Protein AF-0000000069415017 (afdb_homodimer)

Nearest PDB structures (foldseek):
  5jki-assembly1_A  TM=7.644E-01  e=1.197E-04  Bacillus subtilis subsp. subtilis str. 168
  7bw1-assembly1_A  TM=3.601E-01  e=5.358E+00  Homo sapiens
  9ima-assembly1_A  TM=2.830E-01  e=5.101E+00  Homo sapiens
  5jki-assembly1_A  TM=7.646E-01  e=1.939E-04  Bacillus subtilis subsp. subtilis str. 168
  7bw1-assembly1_A  TM=3.615E-01  e=4.679E+00  Homo sapiens

Secondary structure (DSSP, 8-state):
--GGG-EEE-GGG--EEETT-HHHHHHHHHHTHHHHHHHHHHHHHHHH-BHHHHHHHHHHHHHHHHHHHHHHHH-PPPS---TTS-------SS-HHHHHHHHHHHHHHHIIIIIS---SSHHHHHHHHHHHHHHHHHHHHHHHHHHHTTSS-HHHHHHHHHHHHHHHHHHHHIIIIIIGGGHHHHHHSHHHHHHT-B--TT-S-HHHHHHHHHHHHHHHHHHHHHHHHT-/--GGG-EEE-GGG--EEETT-HHHHHHHHHTTHHHHHHHHHHHHHHHH-BHHHHHHHHHHHHHHHHHHHHHHHH-PPPS---TTS-------SS-HHHHHHHHHHHHHHHIIIIIS---SSHHHHHHHHHHHHHHHHHHHHHHHHHHHTTSS-HHHHHHHHHHHHHHHHHHHHHIIIIIGGGHHHHHHSHHHHHHT-B--TT-S-HHHHHHHHHHHHHHHHHHHHHHHHT-

Foldseek 3Di:
DPPPPDDDDPLLLDADFDPPDPLLVVLSVLLCVLVVVLVVLVVCCQPVQEPVSVLLSVLLVVLLVVQQVVQVVVVADFFDDDPNRPDPSTRPAAPSLLLSLLLNLLLLLCCLVPQADDDPDVVVSVVSVVVSVVSVVSSVSNLVSCVVRRGHDNVNSVRSNVNSNVSNVVSSCCCVPPVLVCRVVCCPDPVNVVSVHDYCRVPNDPVVVVVVVVVVVVVVVVCVVVVVVVD/DPPPPDDDDDLLLDADFDPPDPLLVVLSVLLCVLVVVLVVLVVCCQPVQEPVSVLLSVLLVVLLVVQQVVQVVVVADFFDDDPRNDPPVTRPAAPSLLLSLLLNLLLLLCCLVPQADDDPDVVVSVVSVVVSVVSVVSSVSNLVSCVVRRGHDNVNNVRSNVNSNVSNVVSSCCCVPPVLVCRVVCCPDPVNVVSVHDYCRVPNDPPVVVVVVVVVVVVVVVCVVVVVVVD

Organism: NCBI:txid2607531

Radius of gyration: 24.41 Å; Cα contacts (8 Å, |Δi|>4): 609; chains: 2; bounding box: 52×77×55 Å

InterPro domains:
  IPR000326 Phosphatidic acid phosphatase type 2/haloperoxidase [PF01569] (55-175)
  IPR000326 Phosphatidic acid phosphatase type 2/haloperoxidase [SM00014] (57-172)
  IPR036938 Phosphatidic acid phosphatase type 2/haloperoxidase superfamily [SSF48317] (27-175)
  IPR039667 Dolichyldiphosphatase, PAP2 domain [cd03382] (10-172)

Sequence (462 aa):
MEPNDHWIPLSLLFVEFPAGDLIGYILAWFSMVPMFISVGFITLIIIRRDLHTASYFGGIVLNGAISIALKHIIKDRRPPPSPNQIHIGIYGMPSSHSQFMGFFNTYLILFLLFRLYRNYNWIDDSWKIVVSCLTCIVTVLVCISRVYLGYHFVSQVLCGALLGMILGAAWFCTVHLILTPFFPVIAASLIGEFLMVRDSTLIPHVMWFEYKSSRSEARNRQRKVTGRKSQMEPNDHWIPLSLLFVEFPAGDLIGYILAWFSMVPMFISVGFITLIIIRRDLHTASYFGGIVLNGAISIALKHIIKDRRPPPSPNQIHIGIYGMPSSHSQFMGFFNTYLILFLLFRLYRNYNWIDDSWKIVVSCLTCIVTVLVCISRVYLGYHFVSQVLCGALLGMILGAAWFCTVHLILTPFFPVIAASLIGEFLMVRDSTLIPHVMWFEYKSSRSEARNRQRKVTGRKSQ

Solvent-accessible surface area (backbone atoms only — not comparable to full-atom values): 23943 Å² total; per-residue (Å²): 128,69,90,69,72,50,67,38,64,46,68,95,50,56,48,53,26,44,55,90,37,64,67,40,50,54,27,47,55,39,57,43,44,66,58,50,52,49,44,28,48,52,43,43,38,73,70,61,23,34,50,67,61,44,51,51,49,50,46,52,52,49,52,48,51,51,40,54,52,44,13,70,70,63,56,34,79,48,47,77,50,56,87,85,56,62,76,71,88,60,45,26,30,44,24,57,67,24,17,48,36,23,18,53,44,39,29,49,45,50,40,55,68,70,61,35,61,79,54,92,47,62,75,74,42,44,60,56,54,51,52,44,50,49,45,49,51,52,39,51,45,27,41,48,22,37,39,75,59,38,58,36,49,68,66,26,32,51,49,9,26,52,51,12,32,53,51,15,46,51,46,44,49,47,39,64,70,59,47,51,78,45,36,64,58,44,33,69,30,71,65,18,54,71,64,44,35,36,54,61,77,80,45,62,53,55,66,58,51,50,37,53,52,45,51,51,51,38,53,54,47,50,49,53,55,53,53,55,66,74,98,126,68,90,68,71,50,67,38,63,45,68,93,49,56,47,53,26,44,56,90,36,63,68,41,50,55,27,46,55,38,58,42,43,67,60,50,52,50,46,29,48,53,43,43,38,72,71,60,24,33,50,67,63,43,52,53,50,50,46,53,51,51,53,49,54,51,38,54,52,43,14,71,69,63,57,34,80,48,46,77,52,55,91,80,51,62,77,71,86,61,46,29,30,45,24,56,67,23,18,49,36,23,18,52,44,38,29,49,45,52,41,54,67,69,60,37,61,80,56,90,45,63,73,76,42,44,60,55,54,51,53,45,50,50,46,51,51,50,38,50,44,28,42,47,22,35,40,75,59,38,58,35,50,66,67,26,32,52,49,8,25,53,50,13,31,53,51,14,46,51,46,45,49,46,39,64,70,59,46,50,79,45,36,64,60,46,33,68,32,70,65,19,54,73,64,43,35,35,55,61,76,79,46,62,53,55,65,58,50,50,36,53,51,45,52,51,50,36,52,55,47,50,49,53,55,54,52,54,66,75,98

pLDDT: mean 85.96, std 13.67, range [30.81, 98.88]

Structure (mmCIF, N/CA/C/O backbone):
data_AF-0000000069415017-model_v1
#
loop_
_entity.id
_entity.type
_entity.pdbx_description
1 polymer Dolichyldiphosphatase
#
loop_
_atom_site.group_PDB
_atom_site.id
_atom_site.type_symbol
_atom_site.label_atom_id
_atom_site.label_alt_id
_atom_site.label_comp_id
_atom_site.label_asym_id
_atom_site.label_entity_id
_atom_site.label_seq_id
_atom_site.pdbx_PDB_ins_code
_atom_site.Cartn_x
_atom_site.Cartn_y
_atom_site.Cartn_z
_atom_site.occupancy
_atom_site.B_iso_or_equiv
_atom_site.auth_seq_id
_atom_site.auth_comp_id
_atom_site.auth_asym_id
_atom_site.auth_atom_id
_atom_site.pdbx_PDB_model_num
ATOM 1 N N . MET A 1 1 ? 6.953 -41.344 -5.031 1 30.81 1 MET A N 1
ATOM 2 C CA . MET A 1 1 ? 6.988 -39.875 -5.176 1 30.81 1 MET A CA 1
ATOM 3 C C . MET A 1 1 ? 6.953 -39.188 -3.814 1 30.81 1 MET A C 1
ATOM 5 O O . MET A 1 1 ? 6.035 -39.438 -3.023 1 30.81 1 MET A O 1
ATOM 9 N N . GLU A 1 2 ? 7.949 -38.969 -3.09 1 38.78 2 GLU A N 1
ATOM 10 C CA . GLU A 1 2 ? 7.953 -38.656 -1.664 1 38.78 2 GLU A CA 1
ATOM 11 C C . GLU A 1 2 ? 6.953 -37.562 -1.341 1 38.78 2 GLU A C 1
ATOM 13 O O . GLU A 1 2 ? 6.715 -36.688 -2.164 1 38.78 2 GLU A O 1
ATOM 18 N N . PRO A 1 3 ? 6.098 -37.719 -0.469 1 45.62 3 PRO A N 1
ATOM 19 C CA . PRO A 1 3 ? 4.902 -36.969 -0.102 1 45.62 3 PRO A CA 1
ATOM 20 C C . PRO A 1 3 ? 5.109 -35.438 -0.2 1 45.62 3 PRO A C 1
ATOM 22 O O . PRO A 1 3 ? 4.145 -34.688 -0.383 1 45.62 3 PRO A O 1
ATOM 25 N N . ASN A 1 4 ? 6.344 -34.938 0.119 1 47.03 4 ASN A N 1
ATOM 26 C CA . ASN A 1 4 ? 6.902 -33.594 0.34 1 47.03 4 ASN A CA 1
ATOM 27 C C . ASN A 1 4 ? 7.062 -32.844 -0.971 1 47.03 4 ASN A C 1
ATOM 29 O O . ASN A 1 4 ? 7.711 -31.797 -1.008 1 47.03 4 ASN A O 1
ATOM 33 N N . ASP A 1 5 ? 6.82 -33.375 -2.182 1 58.81 5 ASP A N 1
ATOM 34 C CA . ASP A 1 5 ? 7.289 -33.031 -3.514 1 58.81 5 ASP A CA 1
ATOM 35 C C . ASP A 1 5 ? 6.309 -32.062 -4.199 1 58.81 5 ASP A C 1
ATOM 37 O O . ASP A 1 5 ? 6.582 -31.578 -5.297 1 58.81 5 ASP A O 1
ATOM 41 N N . HIS A 1 6 ? 5.129 -31.797 -3.557 1 79.62 6 HIS A N 1
ATOM 42 C CA . HIS A 1 6 ? 4.145 -31 -4.293 1 79.62 6 HIS A CA 1
ATOM 43 C C . HIS A 1 6 ? 4.219 -29.531 -3.906 1 79.62 6 HIS A C 1
ATOM 45 O O . HIS A 1 6 ? 4.121 -29.188 -2.725 1 79.62 6 HIS A O 1
ATOM 51 N N . TRP A 1 7 ? 4.773 -28.703 -4.684 1 83.56 7 TRP A N 1
ATOM 52 C CA . TRP A 1 7 ? 4.805 -27.266 -4.512 1 83.56 7 TRP A CA 1
ATOM 53 C C . TRP A 1 7 ? 3.439 -26.641 -4.797 1 83.56 7 TRP A C 1
ATOM 55 O O . TRP A 1 7 ? 2.764 -27.031 -5.754 1 83.56 7 TRP A O 1
ATOM 65 N N . ILE A 1 8 ? 3.029 -25.875 -3.832 1 84.25 8 ILE A N 1
ATOM 66 C CA . ILE A 1 8 ? 1.74 -25.219 -4.004 1 84.25 8 ILE A CA 1
ATOM 67 C C . ILE A 1 8 ? 1.927 -23.703 -3.984 1 84.25 8 ILE A C 1
ATOM 69 O O . ILE A 1 8 ? 2.832 -23.188 -3.32 1 84.25 8 ILE A O 1
ATOM 73 N N . PRO A 1 9 ? 1.096 -22.984 -4.715 1 86.19 9 PRO A N 1
ATOM 74 C CA . PRO A 1 9 ? 1.197 -21.531 -4.738 1 86.19 9 PRO A CA 1
ATOM 75 C C . PRO A 1 9 ? 0.568 -20.875 -3.51 1 86.19 9 PRO A C 1
ATOM 77 O O . PRO A 1 9 ? -0.237 -21.5 -2.814 1 86.19 9 PRO A O 1
ATOM 80 N N . LEU A 1 10 ? 1.103 -19.734 -3.248 1 86.19 10 LEU A N 1
ATOM 81 C CA . LEU A 1 10 ? 0.392 -18.891 -2.281 1 86.19 10 LEU A CA 1
ATOM 82 C C . LEU A 1 10 ? -0.986 -18.516 -2.807 1 86.19 10 LEU A C 1
ATOM 84 O O . LEU A 1 10 ? -1.101 -17.672 -3.707 1 86.19 10 LEU A O 1
ATOM 88 N N . SER A 1 11 ? -2.012 -19 -2.26 1 79.81 11 SER A N 1
ATOM 89 C CA . SER A 1 11 ? -3.359 -18.969 -2.816 1 79.81 11 SER A CA 1
ATOM 90 C C . SER A 1 11 ? -3.861 -17.531 -2.959 1 79.81 11 SER A C 1
ATOM 92 O O . SER A 1 11 ? -4.496 -17.188 -3.957 1 79.81 11 SER A O 1
ATOM 94 N N . LEU A 1 12 ? -3.6 -16.672 -2.061 1 80.81 12 LEU A N 1
ATOM 95 C CA . LEU A 1 12 ? -4.137 -15.312 -2.023 1 80.81 12 LEU A CA 1
ATOM 96 C C . LEU A 1 12 ? -3.549 -14.461 -3.146 1 80.81 12 LEU A C 1
ATOM 98 O O . LEU A 1 12 ? -4.168 -13.484 -3.584 1 80.81 12 LEU A O 1
ATOM 102 N N . LEU A 1 13 ? -2.453 -14.883 -3.668 1 87.19 13 LEU A N 1
ATOM 103 C CA . LEU A 1 13 ? -1.767 -14.062 -4.664 1 87.19 13 LEU A CA 1
ATOM 104 C C . LEU A 1 13 ? -1.634 -14.812 -5.984 1 87.19 13 LEU A C 1
ATOM 106 O O . LEU A 1 13 ? -0.93 -14.367 -6.891 1 87.19 13 LEU A O 1
ATOM 110 N N . PHE A 1 14 ? -2.312 -15.891 -6.027 1 85.06 14 PHE A N 1
ATOM 111 C CA . PHE A 1 14 ? -2.201 -16.734 -7.203 1 85.06 14 PHE A CA 1
ATOM 112 C C . PHE A 1 14 ? -3.322 -16.453 -8.195 1 85.06 14 PHE A C 1
ATOM 114 O O . PHE A 1 14 ? -4.5 -16.562 -7.859 1 85.06 14 PHE A O 1
ATOM 121 N N . VAL A 1 15 ? -2.967 -15.984 -9.344 1 88 15 VAL A N 1
ATOM 122 C CA . VAL A 1 15 ? -3.908 -15.75 -10.438 1 88 15 VAL A CA 1
ATOM 123 C C . VAL A 1 15 ? -3.301 -16.219 -11.758 1 88 15 VAL A C 1
ATOM 125 O O . VAL A 1 15 ? -2.145 -15.922 -12.062 1 88 15 VAL A O 1
ATOM 128 N N . GLU A 1 16 ? -4.074 -16.969 -12.469 1 88.62 16 GLU A N 1
ATOM 129 C CA . GLU A 1 16 ? -3.633 -17.469 -13.758 1 88.62 16 GLU A CA 1
ATOM 130 C C . GLU A 1 16 ? -4.492 -16.922 -14.891 1 88.62 16 GLU A C 1
ATOM 132 O O . GLU A 1 16 ? -5.645 -16.547 -14.68 1 88.62 16 GLU A O 1
ATOM 137 N N . PHE A 1 17 ? -3.902 -16.828 -16.016 1 88.44 17 PHE A N 1
ATOM 138 C CA . PHE A 1 17 ? -4.582 -16.391 -17.234 1 88.44 17 PHE A CA 1
ATOM 139 C C . PHE A 1 17 ? -4.078 -17.172 -18.438 1 88.44 17 PHE A C 1
ATOM 141 O O . PHE A 1 17 ? -3 -17.766 -18.406 1 88.44 17 PHE A O 1
ATOM 148 N N . PRO A 1 18 ? -4.902 -17.328 -19.469 1 86.75 18 PRO A N 1
ATOM 149 C CA . PRO A 1 18 ? -4.457 -18.062 -20.656 1 86.75 18 PRO A CA 1
ATOM 150 C C . PRO A 1 18 ? -3.256 -17.422 -21.328 1 86.75 18 PRO A C 1
ATOM 152 O O . PRO A 1 18 ? -3.225 -16.188 -21.5 1 86.75 18 PRO A O 1
ATOM 155 N N . ALA A 1 19 ? -2.32 -18.297 -21.672 1 87.69 19 ALA A N 1
ATOM 156 C CA . ALA A 1 19 ? -1.104 -17.797 -22.312 1 87.69 19 ALA A CA 1
ATOM 157 C C . ALA A 1 19 ? -1.427 -17.047 -23.609 1 87.69 19 ALA A C 1
ATOM 159 O O . ALA A 1 19 ? -2.227 -17.516 -24.422 1 87.69 19 ALA A O 1
ATOM 160 N N . GLY A 1 20 ? -0.806 -15.844 -23.734 1 90.25 20 GLY A N 1
ATOM 161 C CA . GLY A 1 20 ? -0.98 -15.07 -24.953 1 90.25 20 GLY A CA 1
ATOM 162 C C . GLY A 1 20 ? -2.225 -14.203 -24.938 1 90.25 20 GLY A C 1
ATOM 163 O O . GLY A 1 20 ? -2.461 -13.43 -25.859 1 90.25 20 GLY A O 1
ATOM 164 N N . ASP A 1 21 ? -3.098 -14.328 -23.969 1 93.19 21 ASP A N 1
ATOM 165 C CA . ASP A 1 21 ? -4.328 -13.555 -23.844 1 93.19 21 ASP A CA 1
ATOM 166 C C . ASP A 1 21 ? -4.07 -12.211 -23.156 1 93.19 21 ASP A C 1
ATOM 168 O O . ASP A 1 21 ? -3.982 -12.148 -21.922 1 93.19 21 ASP A O 1
ATOM 172 N N . LEU A 1 22 ? -4.035 -11.203 -23.953 1 95.12 22 LEU A N 1
ATOM 173 C CA . LEU A 1 22 ? -3.748 -9.875 -23.406 1 95.12 22 LEU A CA 1
ATOM 174 C C . LEU A 1 22 ? -4.867 -9.414 -22.484 1 95.12 22 LEU A C 1
ATOM 176 O O . LEU A 1 22 ? -4.605 -8.82 -21.438 1 95.12 22 LEU A O 1
ATOM 180 N N . ILE A 1 23 ? -6.07 -9.609 -22.875 1 96.31 23 ILE A N 1
ATOM 181 C CA . ILE A 1 23 ? -7.207 -9.219 -22.047 1 96.31 23 ILE A CA 1
ATOM 182 C C . ILE A 1 23 ? -7.148 -9.961 -20.719 1 96.31 23 ILE A C 1
ATOM 184 O O . ILE A 1 23 ? -7.34 -9.359 -19.656 1 96.31 23 ILE A O 1
ATOM 188 N N . GLY A 1 24 ? -6.852 -11.273 -20.812 1 95.12 24 GLY A N 1
ATOM 189 C CA . GLY A 1 24 ? -6.691 -12.055 -19.594 1 95.12 24 GLY A CA 1
ATOM 190 C C . GLY A 1 24 ? -5.59 -11.539 -18.703 1 95.12 24 GLY A C 1
ATOM 191 O O . GLY A 1 24 ? -5.738 -11.523 -17.469 1 95.12 24 GLY A O 1
ATOM 192 N N . TYR A 1 25 ? -4.566 -11.156 -19.344 1 94.94 25 TYR A N 1
ATOM 193 C CA . TYR A 1 25 ? -3.443 -10.609 -18.609 1 94.94 25 TYR A CA 1
ATOM 194 C C . TYR A 1 25 ? -3.854 -9.352 -17.844 1 94.94 25 TYR A C 1
ATOM 196 O O . TYR A 1 25 ? -3.582 -9.227 -16.656 1 94.94 25 TYR A O 1
ATOM 204 N N . ILE A 1 26 ? -4.5 -8.477 -18.469 1 97.12 26 ILE A N 1
ATOM 205 C CA . ILE A 1 26 ? -4.953 -7.23 -17.875 1 97.12 26 ILE A CA 1
ATOM 206 C C . ILE A 1 26 ? -5.961 -7.527 -16.766 1 97.12 26 ILE A C 1
ATOM 208 O O . ILE A 1 26 ? -5.875 -6.965 -15.664 1 97.12 26 ILE A O 1
ATOM 212 N N . LEU A 1 27 ? -6.809 -8.383 -17 1 96.94 27 LEU A N 1
ATOM 213 C CA . LEU A 1 27 ? -7.84 -8.727 -16.031 1 96.94 27 LEU A CA 1
ATOM 214 C C . LEU A 1 27 ? -7.234 -9.438 -14.82 1 96.94 27 LEU A C 1
ATOM 216 O O . LEU A 1 27 ? -7.734 -9.297 -13.703 1 96.94 27 LEU A O 1
ATOM 220 N N . ALA A 1 28 ? -6.184 -10.164 -15.062 1 95.12 28 ALA A N 1
ATOM 221 C CA . ALA A 1 28 ? -5.488 -10.781 -13.938 1 95.12 28 ALA A CA 1
ATOM 222 C C . ALA A 1 28 ? -4.969 -9.727 -12.969 1 95.12 28 ALA A C 1
ATOM 224 O O . ALA A 1 28 ? -5.039 -9.906 -11.75 1 95.12 28 ALA A O 1
ATOM 225 N N . TRP A 1 29 ? -4.504 -8.648 -13.477 1 96.25 29 TRP A N 1
ATOM 226 C CA . TRP A 1 29 ? -4.055 -7.551 -12.625 1 96.25 29 TRP A CA 1
ATOM 227 C C . TRP A 1 29 ? -5.227 -6.938 -11.867 1 96.25 29 TRP A C 1
ATOM 229 O O . TRP A 1 29 ? -5.102 -6.598 -10.688 1 96.25 29 TRP A O 1
ATOM 239 N N . PHE A 1 30 ? -6.309 -6.812 -12.539 1 97.12 30 PHE A N 1
ATOM 240 C CA . PHE A 1 30 ? -7.48 -6.266 -11.875 1 97.12 30 PHE A CA 1
ATOM 241 C C . PHE A 1 30 ? -7.957 -7.199 -10.766 1 97.12 30 PHE A C 1
ATOM 243 O O . PHE A 1 30 ? -8.469 -6.742 -9.742 1 97.12 30 PHE A O 1
ATOM 250 N N . SER A 1 31 ? -7.75 -8.5 -10.961 1 95.62 31 SER A N 1
ATOM 251 C CA . SER A 1 31 ? -8.133 -9.461 -9.93 1 95.62 31 SER A CA 1
ATOM 252 C C . SER A 1 31 ? -7.328 -9.25 -8.648 1 95.62 31 SER A C 1
ATOM 254 O O . SER A 1 31 ? -7.73 -9.703 -7.578 1 95.62 31 SER A O 1
ATOM 256 N N . MET A 1 32 ? -6.242 -8.516 -8.758 1 96.56 32 MET A N 1
ATOM 257 C CA . MET A 1 32 ? -5.363 -8.328 -7.609 1 96.56 32 MET A CA 1
ATOM 258 C C . MET A 1 32 ? -5.648 -6.996 -6.922 1 96.56 32 MET A C 1
ATOM 260 O O . MET A 1 32 ? -5.062 -6.695 -5.883 1 96.56 32 MET A O 1
ATOM 264 N N . VAL A 1 33 ? -6.57 -6.246 -7.363 1 97.44 33 VAL A N 1
ATOM 265 C CA . VAL A 1 33 ? -6.859 -4.902 -6.871 1 97.44 33 VAL A CA 1
ATOM 266 C C . VAL A 1 33 ? -7.266 -4.965 -5.402 1 97.44 33 VAL A C 1
ATOM 268 O O . VAL A 1 33 ? -6.812 -4.156 -4.59 1 97.44 33 VAL A O 1
ATOM 271 N N . PRO A 1 34 ? -8.109 -5.969 -4.949 1 97.38 34 PRO A N 1
ATOM 272 C CA . PRO A 1 34 ? -8.453 -6.039 -3.527 1 97.38 34 PRO A CA 1
ATOM 273 C C . PRO A 1 34 ? -7.23 -6.164 -2.625 1 97.38 34 PRO A C 1
ATOM 275 O O . PRO A 1 34 ? -7.176 -5.543 -1.561 1 97.38 34 PRO A O 1
ATOM 278 N N . MET A 1 35 ? -6.277 -6.93 -3.057 1 96.44 35 MET A N 1
ATOM 279 C CA . MET A 1 35 ? -5.047 -7.074 -2.283 1 96.44 35 MET A CA 1
ATOM 280 C C . MET A 1 35 ? -4.27 -5.766 -2.248 1 96.44 35 MET A C 1
ATOM 282 O O . MET A 1 35 ? -3.75 -5.371 -1.201 1 96.44 35 MET A O 1
ATOM 286 N N . PHE A 1 36 ? -4.191 -5.09 -3.346 1 97.12 36 PHE A N 1
ATOM 287 C CA . PHE A 1 36 ? -3.492 -3.811 -3.408 1 97.12 36 PHE A CA 1
ATOM 288 C C . PHE A 1 36 ? -4.176 -2.777 -2.52 1 97.12 36 PHE A C 1
ATOM 290 O O . PHE A 1 36 ? -3.508 -2.014 -1.82 1 97.12 36 PHE A O 1
ATOM 297 N N . ILE A 1 37 ? -5.473 -2.766 -2.566 1 97.69 37 ILE A N 1
ATOM 298 C CA . ILE A 1 37 ? -6.234 -1.849 -1.726 1 97.69 37 ILE A CA 1
ATOM 299 C C . ILE A 1 37 ? -5.961 -2.152 -0.254 1 97.69 37 ILE A C 1
ATOM 301 O O . ILE A 1 37 ? -5.762 -1.235 0.547 1 97.69 37 ILE A O 1
ATOM 305 N N . SER A 1 38 ? -5.91 -3.418 0.081 1 97.75 38 SER A N 1
ATOM 306 C CA . SER A 1 38 ? -5.66 -3.82 1.462 1 97.75 38 SER A CA 1
ATOM 307 C C . SER A 1 38 ? -4.285 -3.359 1.935 1 97.75 38 SER A C 1
ATOM 309 O O . SER A 1 38 ? -4.156 -2.795 3.023 1 97.75 38 SER A O 1
ATOM 311 N N . VAL A 1 39 ? -3.303 -3.557 1.128 1 97.06 39 VAL A N 1
ATOM 312 C CA . VAL A 1 39 ? -1.955 -3.111 1.463 1 97.06 39 VAL A CA 1
ATOM 313 C C . VAL A 1 39 ? -1.929 -1.589 1.581 1 97.06 39 VAL A C 1
ATOM 315 O O . VAL A 1 39 ? -1.285 -1.041 2.479 1 97.06 39 VAL A O 1
ATOM 318 N N . GLY A 1 40 ? -2.576 -0.944 0.668 1 97.31 40 GLY A N 1
ATOM 319 C CA . GLY A 1 40 ? -2.691 0.503 0.739 1 97.31 40 GLY A CA 1
ATOM 320 C C . GLY A 1 40 ? -3.305 0.99 2.037 1 97.31 40 GLY A C 1
ATOM 321 O O . GLY A 1 40 ? -2.803 1.934 2.652 1 97.31 40 GLY A O 1
ATOM 322 N N . PHE A 1 41 ? -4.344 0.344 2.467 1 97.25 41 PHE A N 1
ATOM 323 C CA . PHE A 1 41 ? -5.004 0.721 3.711 1 97.25 41 PHE A CA 1
ATOM 324 C C . PHE A 1 41 ? -4.074 0.518 4.902 1 97.25 41 PHE A C 1
ATOM 326 O O . PHE A 1 41 ? -3.99 1.374 5.785 1 97.25 41 PHE A O 1
ATOM 333 N N . ILE A 1 42 ? -3.416 -0.586 4.902 1 96.69 42 ILE A N 1
ATOM 334 C CA . ILE A 1 42 ? -2.508 -0.873 6.008 1 96.69 42 ILE A CA 1
ATOM 335 C C . ILE A 1 42 ? -1.41 0.188 6.062 1 96.69 42 ILE A C 1
ATOM 337 O O . ILE A 1 42 ? -1.078 0.691 7.137 1 96.69 42 ILE A O 1
ATOM 341 N N . THR A 1 43 ? -0.95 0.528 4.922 1 95.38 43 THR A N 1
ATOM 342 C CA . THR A 1 43 ? 0.066 1.57 4.82 1 95.38 43 THR A CA 1
ATOM 343 C C . THR A 1 43 ? -0.46 2.893 5.371 1 95.38 43 THR A C 1
ATOM 345 O O . THR A 1 43 ? 0.211 3.549 6.172 1 95.38 43 THR A O 1
ATOM 348 N N . LEU A 1 44 ? -1.644 3.246 5 1 94.12 44 LEU A N 1
ATOM 349 C CA . LEU A 1 44 ? -2.227 4.516 5.426 1 94.12 44 LEU A CA 1
ATOM 350 C C . LEU A 1 44 ? -2.504 4.508 6.926 1 94.12 44 LEU A C 1
AT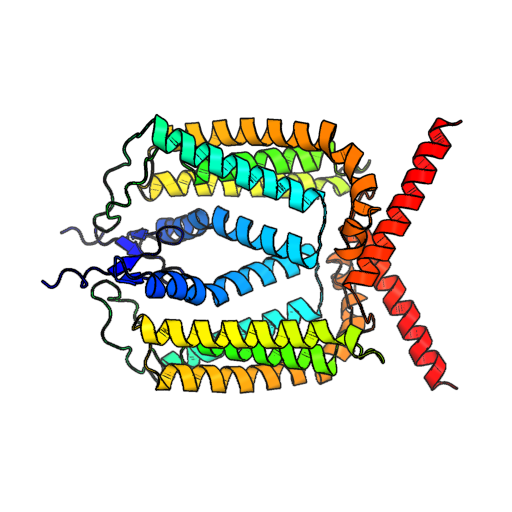OM 352 O O . LEU A 1 44 ? -2.33 5.527 7.598 1 94.12 44 LEU A O 1
ATOM 356 N N . ILE A 1 45 ? -2.926 3.412 7.391 1 94.06 45 ILE A N 1
ATOM 357 C CA . ILE A 1 45 ? -3.219 3.312 8.812 1 94.06 45 ILE A CA 1
ATOM 358 C C . ILE A 1 45 ? -1.936 3.504 9.617 1 94.06 45 ILE A C 1
ATOM 360 O O . ILE A 1 45 ? -1.93 4.207 10.633 1 94.06 45 ILE A O 1
ATOM 364 N N . ILE A 1 46 ? -0.881 2.939 9.164 1 90 46 ILE A N 1
ATOM 365 C CA . ILE A 1 46 ? 0.388 2.996 9.883 1 90 46 ILE A CA 1
ATOM 366 C C . ILE A 1 46 ? 0.964 4.406 9.805 1 90 46 ILE A C 1
ATOM 368 O O . ILE A 1 46 ? 1.48 4.93 10.797 1 90 46 ILE A O 1
ATOM 372 N N . ILE A 1 47 ? 0.83 5.078 8.711 1 87.25 47 ILE A N 1
ATOM 373 C CA . ILE A 1 47 ? 1.562 6.32 8.477 1 87.25 47 ILE A CA 1
ATOM 374 C C . ILE A 1 47 ? 0.677 7.516 8.828 1 87.25 47 ILE A C 1
ATOM 376 O O . ILE A 1 47 ? 1.145 8.484 9.422 1 87.25 47 ILE A O 1
ATOM 380 N N . ARG A 1 48 ? -0.625 7.449 8.438 1 86.44 48 ARG A N 1
ATOM 381 C CA . ARG A 1 48 ? -1.497 8.602 8.664 1 86.44 48 ARG A CA 1
ATOM 382 C C . ARG A 1 48 ? -2.223 8.477 10 1 86.44 48 ARG A C 1
ATOM 384 O O . ARG A 1 48 ? -2.551 9.484 10.625 1 86.44 48 ARG A O 1
ATOM 391 N N . ARG A 1 49 ? -2.586 7.242 10.414 1 89.69 49 ARG A N 1
ATOM 392 C CA . ARG A 1 49 ? -3.234 6.949 11.688 1 89.69 49 ARG A CA 1
ATOM 393 C C . ARG A 1 49 ? -4.535 7.734 11.828 1 89.69 49 ARG A C 1
ATOM 395 O O . ARG A 1 49 ? -4.785 8.336 12.875 1 89.69 49 ARG A O 1
ATOM 402 N N . ASP A 1 50 ? -5.328 7.801 10.82 1 91.38 50 ASP A N 1
ATOM 403 C CA . ASP A 1 50 ? -6.645 8.43 10.789 1 91.38 50 ASP A CA 1
ATOM 404 C C . ASP A 1 50 ? -7.738 7.445 11.188 1 91.38 50 ASP A C 1
ATOM 406 O O . ASP A 1 50 ? -7.773 6.316 10.688 1 91.38 50 ASP A O 1
ATOM 410 N N . LEU A 1 51 ? -8.586 7.863 11.984 1 91.81 51 LEU A N 1
ATOM 411 C CA . LEU A 1 51 ? -9.602 6.98 12.539 1 91.81 51 LEU A CA 1
ATOM 412 C C . LEU A 1 51 ? -10.609 6.562 11.469 1 91.81 51 LEU A C 1
ATOM 414 O O . LEU A 1 51 ? -11.125 5.445 11.5 1 91.81 51 LEU A O 1
ATOM 418 N N . HIS A 1 52 ? -10.953 7.453 10.602 1 92.19 52 HIS A N 1
ATOM 419 C CA . HIS A 1 52 ? -11.883 7.117 9.523 1 92.19 52 HIS A CA 1
ATOM 420 C C . HIS A 1 52 ? -11.312 6.027 8.625 1 92.19 52 HIS A C 1
ATOM 422 O O . HIS A 1 52 ? -12.023 5.09 8.25 1 92.19 52 HIS A O 1
ATOM 428 N N . THR A 1 53 ? -10.023 6.141 8.25 1 94.31 53 THR A N 1
ATOM 429 C CA . THR A 1 53 ? -9.359 5.125 7.441 1 94.31 53 THR A CA 1
ATOM 430 C C . THR A 1 53 ? -9.305 3.793 8.18 1 94.31 53 THR A C 1
ATOM 432 O O . THR A 1 53 ? -9.586 2.742 7.602 1 94.31 53 THR A O 1
ATOM 435 N N . ALA A 1 54 ? -8.992 3.852 9.438 1 95.81 54 ALA A N 1
ATOM 436 C CA . ALA A 1 54 ? -8.922 2.639 10.25 1 95.81 54 ALA A CA 1
ATOM 437 C C . ALA A 1 54 ? -10.289 1.973 10.359 1 95.81 54 ALA A C 1
ATOM 439 O O . ALA A 1 54 ? -10.406 0.748 10.266 1 95.81 54 ALA A O 1
ATOM 440 N N . SER A 1 55 ? -11.305 2.754 10.602 1 96.31 55 SER A N 1
ATOM 441 C CA . SER A 1 55 ? -12.648 2.207 10.711 1 96.31 55 SER A CA 1
ATOM 442 C C . SER A 1 55 ? -13.117 1.621 9.383 1 96.31 55 SER A C 1
ATOM 444 O O . SER A 1 55 ? -13.781 0.585 9.352 1 96.31 55 SER A O 1
ATOM 446 N N . TYR A 1 56 ? -12.797 2.344 8.312 1 97.31 56 TYR A N 1
ATOM 447 C CA . TYR A 1 56 ? -13.094 1.83 6.98 1 97.31 56 TYR A CA 1
ATOM 448 C C . TYR A 1 56 ? -12.477 0.45 6.777 1 97.31 56 TYR A C 1
ATOM 450 O O . TYR A 1 56 ? -13.164 -0.49 6.375 1 97.31 56 TYR A O 1
ATOM 458 N N . PHE A 1 57 ? -11.25 0.295 7.102 1 98.38 57 PHE A N 1
ATOM 459 C CA . PHE A 1 57 ? -10.539 -0.97 6.934 1 98.38 57 PHE A CA 1
ATOM 460 C C . PHE A 1 57 ? -11.109 -2.033 7.871 1 98.38 57 PHE A C 1
ATOM 462 O O . PHE A 1 57 ? -11.164 -3.211 7.516 1 98.38 57 PHE A O 1
ATOM 469 N N . GLY A 1 58 ? -11.438 -1.596 9.102 1 97.88 58 GLY A N 1
ATOM 470 C CA . GLY A 1 58 ? -12.109 -2.523 9.992 1 97.88 58 GLY A CA 1
ATOM 471 C C . GLY A 1 58 ? -13.352 -3.143 9.383 1 97.88 58 GLY A C 1
ATOM 472 O O . GLY A 1 58 ? -13.625 -4.328 9.578 1 97.88 58 GLY A O 1
ATOM 473 N N . GLY A 1 59 ? -14.117 -2.348 8.664 1 98.5 59 GLY A N 1
ATOM 474 C CA . GLY A 1 59 ? -15.281 -2.852 7.953 1 98.5 59 GLY A CA 1
ATOM 475 C C . GLY A 1 59 ? -14.93 -3.836 6.855 1 98.5 59 GLY A C 1
ATOM 476 O O . GLY A 1 59 ? -15.641 -4.82 6.641 1 98.5 59 GLY A O 1
ATOM 477 N N . ILE A 1 60 ? -13.844 -3.514 6.164 1 98.38 60 ILE A N 1
ATOM 478 C CA . ILE A 1 60 ? -13.383 -4.402 5.102 1 98.38 60 ILE A CA 1
ATOM 479 C C . ILE A 1 60 ? -13.039 -5.77 5.691 1 98.38 60 ILE A C 1
ATOM 481 O O . ILE A 1 60 ? -13.391 -6.805 5.121 1 98.38 60 ILE A O 1
ATOM 485 N N . VAL A 1 61 ? -12.375 -5.785 6.82 1 98.06 61 VAL A N 1
ATOM 486 C CA . VAL A 1 61 ? -11.984 -7.02 7.488 1 98.06 61 VAL A CA 1
ATOM 487 C C . VAL A 1 61 ? -13.227 -7.785 7.934 1 98.06 61 VAL A C 1
ATOM 489 O O . VAL A 1 61 ? -13.32 -9 7.73 1 98.06 61 VAL A O 1
ATOM 492 N N . LEU A 1 62 ? -14.133 -7.07 8.508 1 97.88 62 LEU A N 1
ATOM 493 C CA . LEU A 1 62 ? -15.383 -7.695 8.922 1 97.88 62 LEU A CA 1
ATOM 494 C C . LEU A 1 62 ? -16.125 -8.281 7.73 1 97.88 62 LEU A C 1
ATOM 496 O O . LEU A 1 62 ? -16.656 -9.391 7.812 1 97.88 62 LEU A O 1
ATOM 500 N N . ASN A 1 63 ? -16.219 -7.504 6.672 1 98.19 63 ASN A N 1
ATOM 501 C CA . ASN A 1 63 ? -16.812 -7.98 5.43 1 98.19 63 ASN A CA 1
ATOM 502 C C . ASN A 1 63 ? -16.156 -9.266 4.945 1 98.19 63 ASN A C 1
ATOM 504 O O . ASN A 1 63 ? -16.828 -10.188 4.484 1 98.19 63 ASN A O 1
ATOM 508 N N . GLY A 1 64 ? -14.852 -9.359 5.031 1 96.81 64 GLY A N 1
ATOM 509 C CA . GLY A 1 64 ? -14.125 -10.57 4.68 1 96.81 64 GLY A CA 1
ATOM 510 C C . GLY A 1 64 ? -14.484 -11.758 5.555 1 96.81 64 GLY A C 1
ATOM 511 O O . GLY A 1 64 ? -14.648 -12.875 5.062 1 96.81 64 GLY A O 1
ATOM 512 N N . ALA A 1 65 ? -14.594 -11.523 6.824 1 96.44 65 ALA A N 1
ATOM 513 C CA . ALA A 1 65 ? -14.961 -12.578 7.762 1 96.44 65 ALA A CA 1
ATOM 514 C C . ALA A 1 65 ? -16.344 -13.125 7.445 1 96.44 65 ALA A C 1
ATOM 516 O O . ALA A 1 65 ? -16.578 -14.336 7.504 1 96.44 65 ALA A O 1
ATOM 517 N N . ILE A 1 66 ? -17.203 -12.234 7.141 1 96.56 66 ILE A N 1
ATOM 518 C CA . ILE A 1 66 ? -18.562 -12.641 6.77 1 96.56 66 ILE A CA 1
ATOM 519 C C . ILE A 1 66 ? -18.516 -13.477 5.492 1 96.56 66 ILE A C 1
ATOM 521 O O . ILE A 1 66 ? -19.203 -14.5 5.387 1 96.56 66 ILE A O 1
ATOM 525 N N . SER A 1 67 ? -17.734 -13.062 4.516 1 95.38 67 SER A N 1
ATOM 526 C CA . SER A 1 67 ? -17.594 -13.812 3.273 1 95.38 67 SER A CA 1
ATOM 527 C C . SER A 1 67 ? -17.078 -15.227 3.537 1 95.38 67 SER A C 1
ATOM 529 O O . SER A 1 67 ? -17.609 -16.203 2.984 1 95.38 67 SER A O 1
ATOM 531 N N . ILE A 1 68 ? -16.078 -15.352 4.383 1 92.38 68 ILE A N 1
ATOM 532 C CA . ILE A 1 68 ? -15.5 -16.641 4.715 1 92.38 68 ILE A CA 1
ATOM 533 C C . ILE A 1 68 ? -16.562 -17.531 5.383 1 92.38 68 ILE A C 1
ATOM 535 O O . ILE A 1 68 ? -16.688 -18.703 5.055 1 92.38 68 ILE A O 1
ATOM 539 N N . ALA A 1 69 ? -17.281 -16.984 6.277 1 93.81 69 ALA A N 1
ATOM 540 C CA . ALA A 1 69 ? -18.328 -17.719 6.988 1 93.81 69 ALA A CA 1
ATOM 541 C C . ALA A 1 69 ? -19.391 -18.219 6.023 1 93.81 69 ALA A C 1
ATOM 543 O O . ALA A 1 69 ? -19.812 -19.375 6.09 1 93.81 69 ALA A O 1
ATOM 544 N N . LEU A 1 70 ? -19.844 -17.344 5.133 1 92.94 70 LEU A N 1
ATOM 545 C CA . LEU A 1 70 ? -20.891 -17.703 4.184 1 92.94 70 LEU A CA 1
ATOM 546 C C . LEU A 1 70 ? -20.422 -18.781 3.223 1 92.94 70 LEU A C 1
ATOM 548 O O . LEU A 1 70 ? -21.188 -19.672 2.854 1 92.94 70 LEU A O 1
ATOM 552 N N . LYS A 1 71 ? -19.188 -18.719 2.807 1 89.81 71 LYS A N 1
ATOM 553 C CA . LYS A 1 71 ? -18.641 -19.75 1.917 1 89.81 71 LYS A CA 1
ATOM 554 C C . LYS A 1 71 ? -18.656 -21.125 2.58 1 89.81 71 LYS A C 1
ATOM 556 O O . LYS A 1 71 ? -18.891 -22.125 1.915 1 89.81 71 LYS A O 1
ATOM 561 N N . HIS A 1 72 ? -18.422 -21.094 3.844 1 89.38 72 HIS A N 1
ATOM 562 C CA . HIS A 1 72 ? -18.391 -22.359 4.57 1 89.38 72 HIS A CA 1
ATOM 563 C C . HIS A 1 72 ? -19.797 -22.859 4.859 1 89.38 72 HIS A C 1
ATOM 565 O O . HIS A 1 72 ? -19.984 -24.047 5.133 1 89.38 72 HIS A O 1
ATOM 571 N N . ILE A 1 73 ? -20.781 -22.016 4.773 1 89.06 73 ILE A N 1
ATOM 572 C CA . ILE A 1 73 ? -22.172 -22.391 5 1 89.06 73 ILE A CA 1
ATOM 573 C C . ILE A 1 73 ? -22.797 -22.875 3.693 1 89.06 73 ILE A C 1
ATOM 575 O O . ILE A 1 73 ? -23.469 -23.906 3.66 1 89.06 73 ILE A O 1
ATOM 579 N N . ILE A 1 74 ? -22.531 -22.188 2.627 1 87.06 74 ILE A N 1
ATOM 580 C CA . ILE A 1 74 ? -23.203 -22.438 1.355 1 87.06 74 ILE A CA 1
ATOM 581 C C . ILE A 1 74 ? -22.484 -23.578 0.622 1 87.06 74 ILE A C 1
ATOM 583 O O . ILE A 1 74 ? -23.125 -24.406 -0.028 1 87.06 74 ILE A O 1
ATOM 587 N N . LYS A 1 75 ? -21.078 -23.594 0.698 1 81.69 75 LYS A N 1
ATOM 588 C CA . LYS A 1 75 ? -20.219 -24.625 0.119 1 81.69 75 LYS A CA 1
ATOM 589 C C . LYS A 1 75 ? -20.531 -24.828 -1.359 1 81.69 75 LYS A C 1
ATOM 591 O O . LYS A 1 75 ? -20.688 -25.969 -1.812 1 81.69 75 LYS A O 1
ATOM 596 N N . ASP A 1 76 ? -20.75 -23.75 -2.023 1 83.38 76 ASP A N 1
ATOM 597 C CA . ASP A 1 76 ? -21.031 -23.797 -3.457 1 83.38 76 ASP A CA 1
ATOM 598 C C . ASP A 1 76 ? -19.766 -24.125 -4.25 1 83.38 76 ASP A C 1
ATOM 600 O O . ASP A 1 76 ? -18.672 -23.75 -3.852 1 83.38 76 ASP A O 1
ATOM 604 N N . ARG A 1 77 ? -19.969 -24.781 -5.348 1 79.12 77 ARG A N 1
ATOM 605 C CA . ARG A 1 77 ? -18.844 -25.219 -6.168 1 79.12 77 ARG A CA 1
ATOM 606 C C . ARG A 1 77 ? -18.359 -24.078 -7.059 1 79.12 77 ARG A C 1
ATOM 608 O O . ARG A 1 77 ? -19.125 -23.203 -7.453 1 79.12 77 ARG A O 1
ATOM 615 N N . ARG A 1 78 ? -17.047 -24.141 -7.414 1 78.44 78 ARG A N 1
ATOM 616 C CA . ARG A 1 78 ? -16.453 -23.234 -8.383 1 78.44 78 ARG A CA 1
ATOM 617 C C . ARG A 1 78 ? -16.438 -23.844 -9.781 1 78.44 78 ARG A C 1
ATOM 619 O O . ARG A 1 78 ? -16.625 -25.062 -9.93 1 78.44 78 ARG A O 1
ATOM 626 N N . PRO A 1 79 ? -16.438 -22.969 -10.75 1 77 79 PRO A N 1
ATOM 627 C CA . PRO A 1 79 ? -16.266 -23.562 -12.078 1 77 79 PRO A CA 1
ATOM 628 C C . PRO A 1 79 ? -15.023 -24.453 -12.172 1 77 79 PRO A C 1
ATOM 630 O O . PRO A 1 79 ? -14.086 -24.281 -11.391 1 77 79 PRO A O 1
ATOM 633 N N . PRO A 1 80 ? -15.156 -25.484 -12.922 1 65.88 80 PRO A N 1
ATOM 634 C CA . PRO A 1 80 ? -14.008 -26.391 -13.016 1 65.88 80 PRO A CA 1
ATOM 635 C C . PRO A 1 80 ? -12.688 -25.641 -13.195 1 65.88 80 PRO A C 1
ATOM 637 O O . PRO A 1 80 ? -12.617 -24.672 -13.953 1 65.88 80 PRO A O 1
ATOM 640 N N . PRO A 1 81 ? -11.859 -25.891 -12.219 1 59.28 81 PRO A N 1
ATOM 641 C CA . PRO A 1 81 ? -10.578 -25.188 -12.148 1 59.28 81 PRO A CA 1
ATOM 642 C C . PRO A 1 81 ? -9.766 -25.312 -13.43 1 59.28 81 PRO A C 1
ATOM 644 O O . PRO A 1 81 ? -9.922 -26.281 -14.172 1 59.28 81 PRO A O 1
ATOM 647 N N . SER A 1 82 ? -9.258 -24.219 -13.844 1 55.69 82 SER A N 1
ATOM 648 C CA . SER A 1 82 ? -8.102 -24.484 -14.695 1 55.69 82 SER A CA 1
ATOM 649 C C . SER A 1 82 ? -7.195 -25.547 -14.086 1 55.69 82 SER A C 1
ATOM 651 O O . SER A 1 82 ? -7.195 -25.734 -12.867 1 55.69 82 SER A O 1
ATOM 653 N N . PRO A 1 83 ? -6.707 -26.469 -14.867 1 50.78 83 PRO A N 1
ATOM 654 C CA . PRO A 1 83 ? -5.914 -27.609 -14.398 1 50.78 83 PRO A CA 1
ATOM 655 C C . PRO A 1 83 ? -5.012 -27.266 -13.219 1 50.78 83 PRO A C 1
ATOM 657 O O . PRO A 1 83 ? -4.73 -28.125 -12.375 1 50.78 83 PRO A O 1
ATOM 660 N N . ASN A 1 84 ? -4.609 -26.109 -13.18 1 50.88 84 ASN A N 1
ATOM 661 C CA . ASN A 1 84 ? -3.617 -25.75 -12.172 1 50.88 84 ASN A CA 1
ATOM 662 C C . ASN A 1 84 ? -4.258 -25.062 -10.969 1 50.88 84 ASN A C 1
ATOM 664 O O . ASN A 1 84 ? -3.566 -24.719 -10.008 1 50.88 84 ASN A O 1
ATOM 668 N N . GLN A 1 85 ? -5.637 -24.766 -11.18 1 54.16 85 GLN A N 1
ATOM 669 C CA . GLN A 1 85 ? -6.367 -24.141 -10.094 1 54.16 85 GLN A CA 1
ATOM 670 C C . GLN A 1 85 ? -6.844 -25.172 -9.07 1 54.16 85 GLN A C 1
ATOM 672 O O . GLN A 1 85 ? -8 -25.141 -8.641 1 54.16 85 GLN A O 1
ATOM 677 N N . ILE A 1 86 ? -6.234 -26.359 -9.18 1 48.97 86 ILE A N 1
ATOM 678 C CA . ILE A 1 86 ? -6.777 -27.531 -8.5 1 48.97 86 ILE A CA 1
ATOM 679 C C . ILE A 1 86 ? -7.363 -27.125 -7.152 1 48.97 86 ILE A C 1
ATOM 681 O O . ILE A 1 86 ? -8.5 -27.469 -6.832 1 48.97 86 ILE A O 1
ATOM 685 N N . HIS A 1 87 ? -6.629 -27.344 -5.988 1 49.19 87 HIS A N 1
ATOM 686 C CA . HIS A 1 87 ? -6.957 -27.844 -4.66 1 49.19 87 HIS A CA 1
ATOM 687 C C . HIS A 1 87 ? -7.445 -26.719 -3.754 1 49.19 87 HIS A C 1
ATOM 689 O O . HIS A 1 87 ? -7.555 -26.906 -2.539 1 49.19 87 HIS A O 1
ATOM 695 N N . ILE A 1 88 ? -7.578 -25.5 -4.18 1 49.16 88 ILE A N 1
ATOM 696 C CA . ILE A 1 88 ? -7.734 -24.734 -2.951 1 49.16 88 ILE A CA 1
ATOM 697 C C . ILE A 1 88 ? -9.164 -24.859 -2.436 1 49.16 88 ILE A C 1
ATOM 699 O O . ILE A 1 88 ? -10.125 -24.625 -3.174 1 49.16 88 ILE A O 1
ATOM 703 N N . GLY A 1 89 ? -9.555 -25.984 -1.864 1 53 89 GLY A N 1
ATOM 704 C CA . GLY A 1 89 ? -10.68 -26.188 -0.965 1 53 89 GLY A CA 1
ATOM 705 C C . GLY A 1 89 ? -11.531 -24.953 -0.777 1 53 89 GLY A C 1
ATOM 706 O O . GLY A 1 89 ? -12.172 -24.781 0.262 1 53 89 GLY A O 1
ATOM 707 N N . ILE A 1 90 ? -11.484 -24.016 -1.767 1 66.94 90 ILE A N 1
ATOM 708 C CA . ILE A 1 90 ? -12.133 -22.75 -1.415 1 66.94 90 ILE A CA 1
ATOM 709 C C . ILE A 1 90 ? -13.508 -22.672 -2.066 1 66.94 90 ILE A C 1
ATOM 711 O O . ILE A 1 90 ? -13.664 -22.984 -3.25 1 66.94 90 ILE A O 1
ATOM 715 N N . TYR A 1 91 ? -14.594 -22.734 -1.242 1 78.5 91 TYR A N 1
ATOM 716 C CA . TYR A 1 91 ? -15.969 -22.516 -1.663 1 78.5 91 TYR A CA 1
ATOM 717 C C . TYR A 1 91 ? -16.109 -21.234 -2.471 1 78.5 91 TYR A C 1
ATOM 719 O O . TYR A 1 91 ? -15.336 -20.297 -2.283 1 78.5 91 TYR A O 1
ATOM 727 N N . GLY A 1 92 ? -17.078 -21.344 -3.404 1 83.25 92 GLY A N 1
ATOM 728 C CA . GLY A 1 92 ? -17.125 -20.297 -4.41 1 83.25 92 GLY A CA 1
ATOM 729 C C . GLY A 1 92 ? -18.094 -19.172 -4.066 1 83.25 92 GLY A C 1
ATOM 730 O O . GLY A 1 92 ? -17.938 -18.047 -4.551 1 83.25 92 GLY A O 1
ATOM 731 N N . MET A 1 93 ? -19.141 -19.438 -3.32 1 86.81 93 MET A N 1
ATOM 732 C CA . MET A 1 93 ? -20.188 -18.438 -3.1 1 86.81 93 MET A CA 1
ATOM 733 C C . MET A 1 93 ? -20.125 -17.891 -1.683 1 86.81 93 MET A C 1
ATOM 735 O O . MET A 1 93 ? -20.188 -18.641 -0.711 1 86.81 93 MET A O 1
ATOM 739 N N . PRO A 1 94 ? -20.125 -16.578 -1.569 1 93.38 94 PRO A N 1
ATOM 740 C CA . PRO A 1 94 ? -20.031 -15.547 -2.602 1 93.38 94 PRO A CA 1
ATOM 741 C C . PRO A 1 94 ? -18.594 -15.297 -3.055 1 93.38 94 PRO A C 1
ATOM 743 O O . PRO A 1 94 ? -17.656 -15.773 -2.416 1 93.38 94 PRO A O 1
ATOM 746 N N . SER A 1 95 ? -18.484 -14.703 -4.203 1 93.88 95 SER A N 1
ATOM 747 C CA . SER A 1 95 ? -17.156 -14.266 -4.629 1 93.88 95 SER A CA 1
ATOM 748 C C . SER A 1 95 ? -16.578 -13.25 -3.656 1 93.88 95 SER A C 1
ATOM 750 O O . SER A 1 95 ? -17.109 -12.148 -3.494 1 93.88 95 SER A O 1
ATOM 752 N N . SER A 1 96 ? -15.484 -13.539 -3.043 1 94.81 96 SER A N 1
ATOM 753 C CA . SER A 1 96 ? -14.859 -12.672 -2.049 1 94.81 96 SER A CA 1
ATOM 754 C C . SER A 1 96 ? -14.359 -11.375 -2.684 1 94.81 96 SER A C 1
ATOM 756 O O . SER A 1 96 ? -14.469 -10.305 -2.088 1 94.81 96 SER A O 1
ATOM 758 N N . HIS A 1 97 ? -13.805 -11.453 -3.889 1 96.75 97 HIS A N 1
ATOM 759 C CA . HIS A 1 97 ? -13.312 -10.266 -4.574 1 96.75 97 HIS A CA 1
ATOM 760 C C . HIS A 1 97 ? -14.445 -9.305 -4.895 1 96.75 97 HIS A C 1
ATOM 762 O O . HIS A 1 97 ? -14.32 -8.094 -4.664 1 96.75 97 HIS A O 1
ATOM 768 N N . SER A 1 98 ? -15.492 -9.898 -5.402 1 97.62 98 SER A N 1
ATOM 769 C CA . SER A 1 98 ? -16.625 -9.039 -5.734 1 97.62 98 SER A CA 1
ATOM 770 C C . SER A 1 98 ? -17.25 -8.438 -4.477 1 97.62 98 SER A C 1
ATOM 772 O O . SER A 1 98 ? -17.641 -7.27 -4.473 1 97.62 98 SER A O 1
ATOM 774 N N . GLN A 1 99 ? -17.375 -9.273 -3.484 1 98.25 99 GLN A N 1
ATOM 775 C CA . GLN A 1 99 ? -17.906 -8.766 -2.223 1 98.25 99 GLN A CA 1
ATOM 776 C C . GLN A 1 99 ? -17.016 -7.656 -1.66 1 98.25 99 GLN A C 1
ATOM 778 O O . GLN A 1 99 ? -17.516 -6.641 -1.17 1 98.25 99 GLN A O 1
ATOM 783 N N . PHE A 1 100 ? -15.727 -7.848 -1.704 1 98.56 100 PHE A N 1
ATOM 784 C CA . PHE A 1 100 ? -14.766 -6.848 -1.255 1 98.56 100 PHE A CA 1
ATOM 785 C C . PHE A 1 100 ? -14.961 -5.535 -2.004 1 98.56 100 PHE A C 1
ATOM 787 O O . PHE A 1 100 ? -15.078 -4.473 -1.388 1 98.56 100 PHE A O 1
ATOM 794 N N . MET A 1 101 ? -15.031 -5.621 -3.299 1 98.75 101 MET A N 1
ATOM 795 C CA . MET A 1 101 ? -15.109 -4.418 -4.121 1 98.75 101 MET A CA 1
ATOM 796 C C . MET A 1 101 ? -16.453 -3.725 -3.939 1 98.75 101 MET A C 1
ATOM 798 O O . MET A 1 101 ? -16.531 -2.494 -3.953 1 98.75 101 MET A O 1
ATOM 802 N N . GLY A 1 102 ? -17.5 -4.531 -3.875 1 98.69 102 GLY A N 1
ATOM 803 C CA . GLY A 1 102 ? -18.797 -3.938 -3.592 1 98.69 102 GLY A CA 1
ATOM 804 C C . GLY A 1 102 ? -18.828 -3.156 -2.291 1 98.69 102 GLY A C 1
ATOM 805 O O . GLY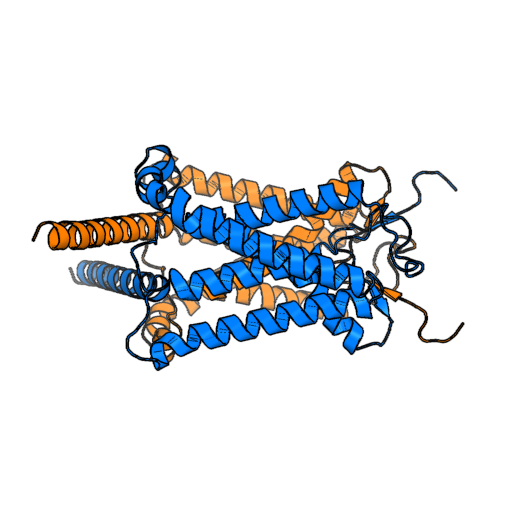 A 1 102 ? -19.359 -2.049 -2.236 1 98.69 102 GLY A O 1
ATOM 806 N N . PHE A 1 103 ? -18.25 -3.768 -1.275 1 98.88 103 PHE A N 1
ATOM 807 C CA . PHE A 1 103 ? -18.156 -3.109 0.023 1 98.88 103 PHE A CA 1
ATOM 808 C C . PHE A 1 103 ? -17.344 -1.825 -0.079 1 98.88 103 PHE A C 1
ATOM 810 O O . PHE A 1 103 ? -17.797 -0.76 0.34 1 98.88 103 PHE A O 1
ATOM 817 N N . PHE A 1 104 ? -16.172 -1.963 -0.684 1 98.81 104 PHE A N 1
ATOM 818 C CA . PHE A 1 104 ? -15.234 -0.855 -0.794 1 98.81 104 PHE A CA 1
ATOM 819 C C . PHE A 1 104 ? -15.852 0.306 -1.565 1 98.81 104 PHE A C 1
ATOM 821 O O . PHE A 1 104 ? -15.773 1.457 -1.132 1 98.81 104 PHE A O 1
ATOM 828 N N . ASN A 1 105 ? -16.391 -0.014 -2.652 1 98.31 105 ASN A N 1
ATOM 829 C CA . ASN A 1 105 ? -16.953 0.997 -3.539 1 98.31 105 ASN A CA 1
ATOM 830 C C . ASN A 1 105 ? -18.125 1.722 -2.887 1 98.31 105 ASN A C 1
ATOM 832 O O . ASN A 1 105 ? -18.188 2.953 -2.902 1 98.31 105 ASN A O 1
ATOM 836 N N . THR A 1 106 ? -19.062 1.019 -2.34 1 98.38 106 THR A N 1
ATOM 837 C CA . THR A 1 106 ? -20.25 1.614 -1.73 1 98.38 106 THR A CA 1
ATOM 838 C C . THR A 1 106 ? -19.859 2.502 -0.551 1 98.38 106 THR A C 1
ATOM 840 O O . THR A 1 106 ? -20.344 3.629 -0.43 1 98.38 106 THR A O 1
ATOM 843 N N . TYR A 1 107 ? -19 1.991 0.293 1 98.25 107 TYR A N 1
ATOM 844 C CA . TYR A 1 107 ? -18.547 2.783 1.428 1 98.25 107 TYR A CA 1
ATOM 845 C C . TYR A 1 107 ? -17.891 4.078 0.959 1 98.25 107 TYR A C 1
ATOM 847 O O . TYR A 1 107 ? -18.172 5.152 1.49 1 98.25 107 TYR A O 1
ATOM 855 N N . LEU A 1 108 ? -17.031 3.996 -0.002 1 97.06 108 LEU A N 1
ATOM 856 C CA . LEU A 1 108 ? -16.312 5.164 -0.491 1 97.06 108 LEU A CA 1
ATOM 857 C C . LEU A 1 108 ? -17.266 6.211 -1.041 1 97.06 108 LEU A C 1
ATOM 859 O O . LEU A 1 108 ? -17.125 7.402 -0.747 1 97.06 108 LEU A O 1
ATOM 863 N N . ILE A 1 109 ? -18.188 5.754 -1.829 1 95.88 109 ILE A N 1
ATOM 864 C CA . ILE A 1 109 ? -19.141 6.672 -2.449 1 95.88 109 ILE A CA 1
ATOM 865 C C . ILE A 1 109 ? -19.953 7.383 -1.369 1 95.88 109 ILE A C 1
ATOM 867 O O . ILE A 1 109 ? -20.125 8.602 -1.415 1 95.88 109 ILE A O 1
ATOM 871 N N . LEU A 1 110 ? -20.438 6.652 -0.396 1 95.44 110 LEU A N 1
ATOM 872 C CA . LEU A 1 110 ? -21.188 7.254 0.694 1 95.44 110 LEU A CA 1
ATOM 873 C C . LEU A 1 110 ? -20.328 8.203 1.506 1 95.44 110 LEU A C 1
ATOM 875 O O . LEU A 1 110 ? -20.781 9.266 1.941 1 95.44 110 LEU A O 1
ATOM 879 N N . PHE A 1 111 ? -19.109 7.801 1.691 1 93.56 111 PHE A N 1
ATOM 880 C CA . PHE A 1 111 ? -18.156 8.648 2.398 1 93.56 111 PHE A CA 1
ATOM 881 C C . PHE A 1 111 ? -17.969 9.977 1.673 1 93.56 111 PHE A C 1
ATOM 883 O O . PHE A 1 111 ? -18.031 11.047 2.291 1 93.56 111 PHE A O 1
ATOM 890 N N . LEU A 1 112 ? -17.781 9.938 0.393 1 89.25 112 LEU A N 1
ATOM 891 C CA . LEU A 1 112 ? -17.562 11.133 -0.41 1 89.25 112 LEU A CA 1
ATOM 892 C C . LEU A 1 112 ? -18.812 12 -0.438 1 89.25 112 LEU A C 1
ATOM 894 O O . LEU A 1 112 ? -18.719 13.234 -0.432 1 89.25 112 LEU A O 1
ATOM 898 N N . LEU A 1 113 ? -19.984 11.422 -0.456 1 86.94 113 LEU A N 1
ATOM 899 C CA . LEU A 1 113 ? -21.234 12.141 -0.588 1 86.94 113 LEU A CA 1
ATOM 900 C C . LEU A 1 113 ? -21.641 12.773 0.738 1 86.94 113 LEU A C 1
ATOM 902 O O . LEU A 1 113 ? -22.125 13.906 0.768 1 86.94 113 LEU A O 1
ATOM 906 N N . PHE A 1 114 ? -21.375 12.078 1.832 1 85.62 114 PHE A N 1
ATOM 907 C CA . PHE A 1 114 ? -21.969 12.523 3.084 1 85.62 114 PHE A CA 1
ATOM 908 C C . PHE A 1 114 ? -20.922 13.086 4.023 1 85.62 114 PHE A C 1
ATOM 910 O O . PHE A 1 114 ? -21.219 13.906 4.891 1 85.62 114 PHE A O 1
ATOM 917 N N . ARG A 1 115 ? -19.734 12.688 3.926 1 79.56 115 ARG A N 1
ATOM 918 C CA . ARG A 1 115 ? -18.75 13.086 4.926 1 79.56 115 ARG A CA 1
ATOM 919 C C . ARG A 1 115 ? -17.906 14.25 4.43 1 79.56 115 ARG A C 1
ATOM 921 O O . ARG A 1 115 ? -17.484 15.102 5.215 1 79.56 115 ARG A O 1
ATOM 928 N N . LEU A 1 116 ? -17.594 14.203 3.201 1 74.75 116 LEU A N 1
ATOM 929 C CA . LEU A 1 116 ? -16.75 15.281 2.695 1 74.75 116 LEU A CA 1
ATOM 930 C C . LEU A 1 116 ? -17.594 16.516 2.357 1 74.75 116 LEU A C 1
ATOM 932 O O . LEU A 1 116 ? -18.703 16.391 1.855 1 74.75 116 LEU A O 1
ATOM 936 N N . TYR A 1 117 ? -17.125 17.531 2.803 1 65.31 117 TYR A N 1
ATOM 937 C CA . TYR A 1 117 ? -17.781 18.828 2.674 1 65.31 117 TYR A CA 1
ATOM 938 C C . TYR A 1 117 ? -18.203 19.094 1.23 1 65.31 117 TYR A C 1
ATOM 940 O O . TYR A 1 117 ? -17.484 18.734 0.296 1 65.31 117 TYR A O 1
ATOM 948 N N . ARG A 1 118 ? -19.422 19.5 1.127 1 63.69 118 ARG A N 1
ATOM 949 C CA . ARG A 1 118 ? -19.938 19.891 -0.182 1 63.69 118 ARG A CA 1
ATOM 950 C C . ARG A 1 118 ? -19.625 21.359 -0.48 1 63.69 118 ARG A C 1
ATOM 952 O O . ARG A 1 118 ? -19.875 22.234 0.35 1 63.69 118 ARG A O 1
ATOM 959 N N . ASN A 1 119 ? -18.781 21.422 -1.461 1 61.56 119 ASN A N 1
ATOM 960 C CA . ASN A 1 119 ? -18.5 22.781 -1.892 1 61.56 119 ASN A CA 1
ATOM 961 C C . ASN A 1 119 ? -19.672 23.359 -2.703 1 61.56 119 ASN A C 1
ATOM 963 O O . ASN A 1 119 ? -20.484 22.609 -3.238 1 61.56 119 ASN A O 1
ATOM 967 N N . TYR A 1 120 ? -19.844 24.594 -2.531 1 60.97 120 TYR A N 1
ATOM 968 C CA . TYR A 1 120 ? -20.859 25.312 -3.301 1 60.97 120 TYR A CA 1
ATOM 969 C C . TYR A 1 120 ? -20.562 25.219 -4.793 1 60.97 120 TYR A C 1
ATOM 971 O O . TYR A 1 120 ? -21.5 25.156 -5.609 1 60.97 120 TYR A O 1
ATOM 979 N N . ASN A 1 121 ? -19.328 25.125 -5.086 1 66.81 121 ASN A N 1
ATOM 980 C CA . ASN A 1 121 ? -18.938 25.078 -6.488 1 66.81 121 ASN A CA 1
ATOM 981 C C . ASN A 1 121 ? -18.812 23.641 -6.988 1 66.81 121 ASN A C 1
ATOM 983 O O . ASN A 1 121 ? -18.094 22.828 -6.391 1 66.81 121 ASN A O 1
ATOM 987 N N . TRP A 1 122 ? -19.516 23.375 -7.965 1 70.75 122 TRP A N 1
ATOM 988 C CA . TRP A 1 122 ? -19.578 22.031 -8.539 1 70.75 122 TRP A CA 1
ATOM 989 C C . TRP A 1 122 ? -18.219 21.578 -9.031 1 70.75 122 TRP A C 1
ATOM 991 O O . TRP A 1 122 ? -17.891 20.391 -8.977 1 70.75 122 TRP A O 1
ATOM 1001 N N . ILE A 1 123 ? -17.469 22.531 -9.406 1 67.81 123 ILE A N 1
ATOM 1002 C CA . ILE A 1 123 ? -16.156 22.203 -9.93 1 67.81 123 ILE A CA 1
ATOM 1003 C C . ILE A 1 123 ? -15.281 21.625 -8.812 1 67.81 123 ILE A C 1
ATOM 1005 O O . ILE A 1 123 ? -14.516 20.688 -9.039 1 67.81 123 ILE A O 1
ATOM 1009 N N . ASP A 1 124 ? -15.539 22.156 -7.617 1 71.25 124 ASP A N 1
ATOM 1010 C CA . ASP A 1 124 ? -14.742 21.703 -6.48 1 71.25 124 ASP A CA 1
ATOM 1011 C C . ASP A 1 124 ? -15.148 20.297 -6.043 1 71.25 124 ASP A C 1
ATOM 1013 O O . ASP A 1 124 ? -14.344 19.578 -5.453 1 71.25 124 ASP A O 1
ATOM 1017 N N . ASP A 1 125 ? -16.359 19.984 -6.543 1 79.25 125 ASP A N 1
ATOM 1018 C CA . ASP A 1 125 ? -16.859 18.672 -6.141 1 79.25 125 ASP A CA 1
ATOM 1019 C C . ASP A 1 125 ? -16.719 17.656 -7.277 1 79.25 125 ASP A C 1
ATOM 1021 O O . ASP A 1 125 ? -17.016 16.484 -7.102 1 79.25 125 ASP A O 1
ATOM 1025 N N . SER A 1 126 ? -16.188 18.078 -8.438 1 85.38 126 SER A N 1
ATOM 1026 C CA . SER A 1 126 ? -16.094 17.219 -9.617 1 85.38 126 SER A CA 1
ATOM 1027 C C . SER A 1 126 ? -15.148 16.047 -9.367 1 85.38 126 SER A C 1
ATOM 1029 O O . SER A 1 126 ? -15.344 14.961 -9.922 1 85.38 126 SER A O 1
ATOM 1031 N N . TRP A 1 127 ? -14.125 16.344 -8.5 1 83.94 127 TRP A N 1
ATOM 1032 C CA . TRP A 1 127 ? -13.172 15.266 -8.242 1 83.94 127 TRP A CA 1
ATOM 1033 C C . TRP A 1 127 ? -13.844 14.094 -7.531 1 83.94 127 TRP A C 1
ATOM 1035 O O . TRP A 1 127 ? -13.453 12.945 -7.715 1 83.94 127 TRP A O 1
ATOM 1045 N N . LYS A 1 128 ? -14.852 14.305 -6.762 1 88.06 128 LYS A N 1
ATOM 1046 C CA . LYS A 1 128 ? -15.609 13.25 -6.09 1 88.06 128 LYS A CA 1
ATOM 1047 C C . LYS A 1 128 ? -16.297 12.344 -7.102 1 88.06 128 LYS A C 1
ATOM 1049 O O . LYS A 1 128 ? -16.328 11.117 -6.934 1 88.06 128 LYS A O 1
ATOM 1054 N N . ILE A 1 129 ? -16.828 12.992 -8.094 1 89.94 129 ILE A N 1
ATOM 1055 C CA . ILE A 1 129 ? -17.531 12.258 -9.141 1 89.94 129 ILE A CA 1
ATOM 1056 C C . ILE A 1 129 ? -16.547 11.406 -9.93 1 89.94 129 ILE A C 1
ATOM 1058 O O . ILE A 1 129 ? -16.812 10.242 -10.227 1 89.94 129 ILE A O 1
ATOM 1062 N N . VAL A 1 130 ? -15.438 12 -10.211 1 92.5 130 VAL A N 1
ATOM 1063 C CA . VAL A 1 130 ? -14.414 11.297 -10.977 1 92.5 130 VAL A CA 1
ATOM 1064 C C . VAL A 1 130 ? -13.922 10.078 -10.195 1 92.5 130 VAL A C 1
ATOM 1066 O O . VAL A 1 130 ? -13.836 8.977 -10.742 1 92.5 130 VAL A O 1
ATOM 1069 N N . VAL A 1 131 ? -13.633 10.273 -8.914 1 92.31 131 VAL A N 1
ATOM 1070 C CA . VAL A 1 131 ? -13.148 9.188 -8.07 1 92.31 131 VAL A CA 1
ATOM 1071 C C . VAL A 1 131 ? -14.211 8.102 -7.961 1 92.31 131 VAL A C 1
ATOM 1073 O O . VAL A 1 131 ? -13.906 6.91 -8.047 1 92.31 131 VAL A O 1
ATOM 1076 N N . SER A 1 132 ? -15.461 8.508 -7.789 1 94 132 SER A N 1
ATOM 1077 C CA . SER A 1 132 ? -16.562 7.555 -7.688 1 94 132 SER A CA 1
ATOM 1078 C C . SER A 1 132 ? -16.703 6.734 -8.969 1 94 132 SER A C 1
ATOM 1080 O O . SER A 1 132 ? -16.844 5.508 -8.914 1 94 132 SER A O 1
ATOM 1082 N N . CYS A 1 133 ? -16.594 7.371 -10.078 1 96.25 133 CYS A N 1
ATOM 1083 C CA . CYS A 1 133 ? -16.703 6.688 -11.359 1 96.25 133 CYS A CA 1
ATOM 1084 C C . CYS A 1 133 ? -15.547 5.719 -11.562 1 96.25 133 CYS A C 1
ATOM 1086 O O . CYS A 1 133 ? -15.75 4.59 -12.016 1 96.25 133 CYS A O 1
ATOM 1088 N N . LEU A 1 134 ? -14.414 6.215 -11.234 1 96.56 134 LEU A N 1
ATOM 1089 C CA . LEU A 1 134 ? -13.227 5.379 -11.398 1 96.56 134 LEU A CA 1
ATOM 1090 C C . LEU A 1 134 ? -13.328 4.117 -10.547 1 96.56 134 LEU A C 1
ATOM 1092 O O . LEU A 1 134 ? -13.023 3.02 -11.023 1 96.56 134 LEU A O 1
ATOM 1096 N N . THR A 1 135 ? -13.727 4.25 -9.328 1 96.81 135 THR A N 1
ATOM 1097 C CA . THR A 1 135 ? -13.828 3.09 -8.453 1 96.81 135 THR A CA 1
ATOM 1098 C C . THR A 1 135 ? -14.93 2.145 -8.938 1 96.81 135 THR A C 1
ATOM 1100 O O . THR A 1 135 ? -14.805 0.925 -8.805 1 96.81 135 THR A O 1
ATOM 1103 N N . CYS A 1 136 ? -16 2.654 -9.492 1 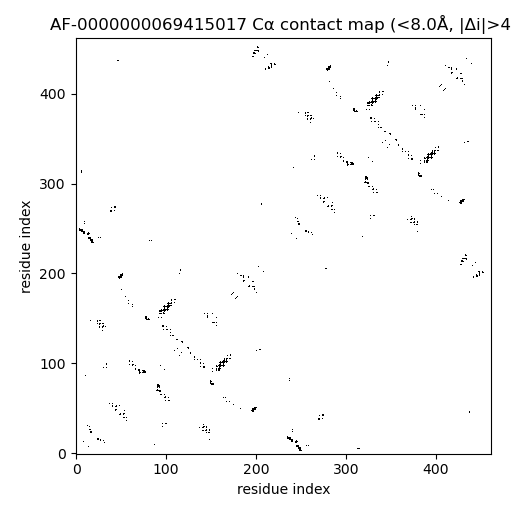98 136 CYS A N 1
ATOM 1104 C CA . CYS A 1 136 ? -17.062 1.821 -10.07 1 98 136 CYS A CA 1
ATOM 1105 C C . CYS A 1 136 ? -16.516 1.011 -11.242 1 98 136 CYS A C 1
ATOM 1107 O O . CYS A 1 136 ? -16.781 -0.189 -11.344 1 98 136 CYS A O 1
ATOM 1109 N N . ILE A 1 137 ? -15.773 1.67 -12.031 1 98.5 137 ILE A N 1
ATOM 1110 C CA . ILE A 1 137 ? -15.203 1.012 -13.195 1 98.5 137 ILE A CA 1
ATOM 1111 C C . ILE A 1 137 ? -14.266 -0.11 -12.75 1 98.5 137 ILE A C 1
ATOM 1113 O O . ILE A 1 137 ? -14.344 -1.23 -13.258 1 98.5 137 ILE A O 1
ATOM 1117 N N . VAL A 1 138 ? -13.43 0.191 -11.805 1 98.38 138 VAL A N 1
ATOM 1118 C CA . VAL A 1 138 ? -12.484 -0.802 -11.305 1 98.38 138 VAL A CA 1
ATOM 1119 C C . VAL A 1 138 ? -13.242 -1.971 -10.68 1 98.38 138 VAL A C 1
ATOM 1121 O O . VAL A 1 138 ? -12.875 -3.131 -10.867 1 98.38 138 VAL A O 1
ATOM 1124 N N . THR A 1 139 ? -14.289 -1.636 -9.945 1 98.56 139 THR A N 1
ATOM 1125 C CA . THR A 1 139 ? -15.117 -2.674 -9.336 1 98.56 139 THR A CA 1
ATOM 1126 C C . THR A 1 139 ? -15.688 -3.602 -10.406 1 98.56 139 THR A C 1
ATOM 1128 O O . THR A 1 139 ? -15.617 -4.824 -10.273 1 98.56 139 THR A O 1
ATOM 1131 N N . VAL A 1 140 ? -16.203 -3.084 -11.445 1 98.56 140 VAL A N 1
ATOM 1132 C CA . VAL A 1 140 ? -16.781 -3.865 -12.523 1 98.56 140 VAL A CA 1
ATOM 1133 C C . VAL A 1 140 ? -15.711 -4.719 -13.195 1 98.56 140 VAL A C 1
ATOM 1135 O O . VAL A 1 140 ? -15.938 -5.895 -13.492 1 98.56 140 VAL A O 1
ATOM 1138 N N . LEU A 1 141 ? -14.57 -4.164 -13.406 1 98.56 141 LEU A N 1
ATOM 1139 C CA . LEU A 1 141 ? -13.477 -4.887 -14.055 1 98.56 141 LEU A CA 1
ATOM 1140 C C . LEU A 1 141 ? -13.008 -6.051 -13.188 1 98.56 141 LEU A C 1
ATOM 1142 O O . LEU A 1 141 ? -12.672 -7.121 -13.703 1 98.56 141 LEU A O 1
ATOM 1146 N N . VAL A 1 142 ? -12.938 -5.844 -11.891 1 98.44 142 VAL A N 1
ATOM 1147 C CA . VAL A 1 142 ? -12.578 -6.93 -10.984 1 98.44 142 VAL A CA 1
ATOM 1148 C C . VAL A 1 142 ? -13.633 -8.039 -11.062 1 98.44 142 VAL A C 1
ATOM 1150 O O . VAL A 1 142 ? -13.289 -9.219 -11.133 1 98.44 142 VAL A O 1
ATOM 1153 N N . CYS A 1 143 ? -14.891 -7.66 -11.086 1 98.12 143 CYS A N 1
ATOM 1154 C CA . CYS A 1 143 ? -15.961 -8.641 -11.195 1 98.12 143 CYS A CA 1
ATOM 1155 C C . CYS A 1 143 ? -15.852 -9.422 -12.5 1 98.12 143 CYS A C 1
ATOM 1157 O O . CYS A 1 143 ? -15.945 -10.648 -12.492 1 98.12 143 CYS A O 1
ATOM 1159 N N . ILE A 1 144 ? -15.625 -8.734 -13.555 1 97.94 144 ILE A N 1
ATOM 1160 C CA . ILE A 1 144 ? -15.484 -9.367 -14.859 1 97.94 144 ILE A CA 1
ATOM 1161 C C . ILE A 1 144 ? -14.281 -10.305 -14.852 1 97.94 14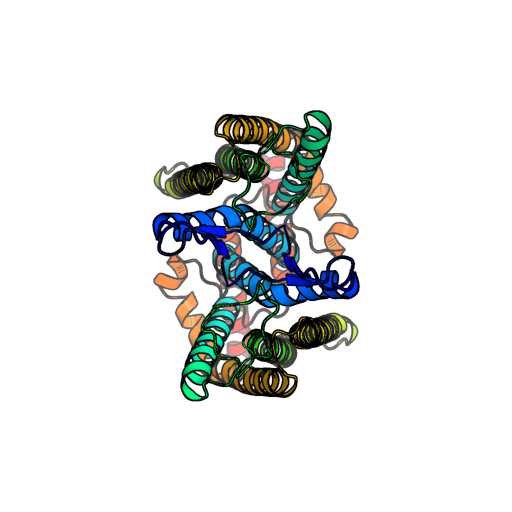4 ILE A C 1
ATOM 1163 O O . ILE A 1 144 ? -14.32 -11.383 -15.453 1 97.94 144 ILE A O 1
ATOM 1167 N N . SER A 1 145 ? -13.25 -9.922 -14.188 1 96.69 145 SER A N 1
ATOM 1168 C CA . SER A 1 145 ? -12.023 -10.719 -14.156 1 96.69 145 SER A CA 1
ATOM 1169 C C . SER A 1 145 ? -12.273 -12.086 -13.516 1 96.69 145 SER A C 1
ATOM 1171 O O . SER A 1 145 ? -11.742 -13.094 -13.977 1 96.69 145 SER A O 1
ATOM 1173 N N . ARG A 1 146 ? -13.125 -12.133 -12.531 1 94.44 146 ARG A N 1
ATOM 1174 C CA . ARG A 1 146 ? -13.391 -13.375 -11.82 1 94.44 146 ARG A CA 1
ATOM 1175 C C . ARG A 1 146 ? -14.117 -14.375 -12.711 1 94.44 146 ARG A C 1
ATOM 1177 O O . ARG A 1 146 ? -13.891 -15.586 -12.609 1 94.44 146 ARG A O 1
ATOM 1184 N N . VAL A 1 147 ? -14.938 -13.867 -13.562 1 94.44 147 VAL A N 1
ATOM 1185 C CA . VAL A 1 147 ? -15.711 -14.719 -14.461 1 94.44 147 VAL A CA 1
ATOM 1186 C C . VAL A 1 147 ? -14.867 -15.078 -15.688 1 94.44 147 VAL A C 1
ATOM 1188 O O . VAL A 1 147 ? -14.773 -16.25 -16.062 1 94.44 147 VAL A O 1
ATOM 1191 N N . TYR A 1 148 ? -14.25 -14.07 -16.266 1 94.25 148 TYR A N 1
ATOM 1192 C CA . TYR A 1 148 ? -13.461 -14.25 -17.484 1 94.25 148 TYR A CA 1
ATOM 1193 C C . TYR A 1 148 ? -12.336 -15.25 -17.25 1 94.25 148 TYR A C 1
ATOM 1195 O O . TYR A 1 148 ? -12.031 -16.078 -18.125 1 94.25 148 TYR A O 1
ATOM 1203 N N . LEU A 1 149 ? -11.758 -15.219 -16.125 1 92.06 149 LEU A N 1
ATOM 1204 C CA . LEU A 1 149 ? -10.617 -16.078 -15.828 1 92.06 149 LEU A CA 1
ATOM 1205 C C . LEU A 1 149 ? -11.078 -17.422 -15.25 1 92.06 149 LEU A C 1
ATOM 1207 O O . LEU A 1 149 ? -10.25 -18.25 -14.891 1 92.06 149 LEU A O 1
ATOM 1211 N N . GLY A 1 150 ? -12.375 -17.594 -15.055 1 88.38 150 GLY A N 1
ATOM 1212 C CA . GLY A 1 150 ? -12.945 -18.906 -14.742 1 88.38 150 GLY A CA 1
ATOM 1213 C C . GLY A 1 150 ? -12.914 -19.219 -13.258 1 88.38 150 GLY A C 1
ATOM 1214 O O . GLY A 1 150 ? -12.961 -20.391 -12.875 1 88.38 150 GLY A O 1
ATOM 1215 N N . TYR A 1 151 ? -12.867 -18.234 -12.469 1 88.31 151 TYR A N 1
ATOM 1216 C CA . TYR A 1 151 ? -12.773 -18.484 -11.039 1 88.31 151 TYR A CA 1
ATOM 1217 C C . TYR A 1 151 ? -14.156 -18.578 -10.406 1 88.31 151 TYR A C 1
ATOM 1219 O O . TYR A 1 151 ? -14.344 -19.25 -9.391 1 88.31 151 TYR A O 1
ATOM 1227 N N . HIS A 1 152 ? -15.078 -17.859 -10.977 1 92.12 152 HIS A N 1
ATOM 1228 C CA . HIS A 1 152 ? -16.422 -17.828 -10.406 1 92.12 152 HIS A CA 1
ATOM 1229 C C . HIS A 1 152 ? -17.484 -17.797 -11.5 1 92.12 152 HIS A C 1
ATOM 1231 O O . HIS A 1 152 ? -17.203 -17.359 -12.625 1 92.12 152 HIS A O 1
ATOM 1237 N N . PHE A 1 153 ? -18.625 -18.25 -11.117 1 93.75 153 PHE A N 1
ATOM 1238 C CA . PHE A 1 153 ? -19.812 -18.047 -11.953 1 93.75 153 PHE A CA 1
ATOM 1239 C C . PHE A 1 153 ? -20.344 -16.641 -11.789 1 93.75 153 PHE A C 1
ATOM 1241 O O . PHE A 1 153 ? -20.094 -15.984 -10.773 1 93.75 153 PHE A O 1
ATOM 1248 N N . VAL A 1 154 ? -21.094 -16.234 -12.797 1 95.69 154 VAL A N 1
ATOM 1249 C CA . VAL A 1 154 ? -21.672 -14.891 -12.789 1 95.69 154 VAL A CA 1
ATOM 1250 C C . VAL A 1 154 ? -22.562 -14.719 -11.562 1 95.69 154 VAL A C 1
ATOM 1252 O O . VAL A 1 154 ? -22.547 -13.664 -10.914 1 95.69 154 VAL A O 1
ATOM 1255 N N . SER A 1 155 ? -23.266 -15.727 -11.203 1 94.94 155 SER A N 1
ATOM 1256 C CA . SER A 1 155 ? -24.203 -15.656 -10.078 1 94.94 155 SER A CA 1
ATOM 1257 C C . SER A 1 155 ? -23.453 -15.43 -8.766 1 94.94 155 SER A C 1
ATOM 1259 O O . SER A 1 155 ? -23.906 -14.664 -7.914 1 94.94 155 SER A O 1
ATOM 1261 N N . GLN A 1 156 ? -22.359 -16.047 -8.617 1 95.12 156 GLN A N 1
ATOM 1262 C CA . GLN A 1 156 ? -21.562 -15.898 -7.406 1 95.12 156 GLN A CA 1
ATOM 1263 C C . GLN A 1 156 ? -20.984 -14.492 -7.293 1 95.12 156 GLN A C 1
ATOM 1265 O O . GLN A 1 156 ? -20.891 -13.938 -6.191 1 95.12 156 GLN A O 1
ATOM 1270 N N . VAL A 1 157 ? -20.609 -13.953 -8.422 1 96.94 157 VAL A N 1
ATOM 1271 C CA . VAL A 1 157 ? -20.047 -12.609 -8.477 1 96.94 157 VAL A CA 1
ATOM 1272 C C . VAL A 1 157 ? -21.141 -11.586 -8.156 1 96.94 157 VAL A C 1
ATOM 1274 O O . VAL A 1 157 ? -20.922 -10.664 -7.363 1 96.94 157 VAL A O 1
ATOM 1277 N N . LEU A 1 158 ? -22.281 -11.766 -8.742 1 97.38 158 LEU A N 1
ATOM 1278 C CA . LEU A 1 158 ? -23.375 -10.844 -8.508 1 97.38 158 LEU A CA 1
ATOM 1279 C C . LEU A 1 158 ? -23.828 -10.898 -7.051 1 97.38 158 LEU A C 1
ATOM 1281 O O . LEU A 1 158 ? -24.094 -9.859 -6.438 1 97.38 158 LEU A O 1
ATOM 1285 N N . CYS A 1 159 ? -23.922 -12.07 -6.547 1 96.69 159 CYS A N 1
ATOM 1286 C CA . CYS A 1 159 ? -24.266 -12.219 -5.141 1 96.69 159 CYS A CA 1
ATOM 1287 C C . CYS A 1 159 ? -23.234 -11.539 -4.246 1 96.69 159 CYS A C 1
ATOM 1289 O O . CYS A 1 159 ? -23.609 -10.82 -3.312 1 96.69 159 CYS A O 1
ATOM 1291 N N . GLY A 1 160 ? -22 -11.711 -4.512 1 97.75 160 GLY A N 1
ATOM 1292 C CA . GLY A 1 160 ? -20.938 -11.07 -3.748 1 97.75 160 GLY A CA 1
ATOM 1293 C C . GLY A 1 160 ? -20.984 -9.555 -3.811 1 97.75 160 GLY A C 1
ATOM 1294 O O . GLY A 1 160 ? -20.906 -8.883 -2.781 1 97.75 160 GLY A O 1
ATOM 1295 N N . ALA A 1 161 ? -21.125 -9.078 -5.008 1 98.25 161 ALA A N 1
ATOM 1296 C CA . ALA A 1 161 ? -21.172 -7.633 -5.191 1 98.25 161 ALA A CA 1
ATOM 1297 C C . ALA A 1 161 ? -22.344 -7.016 -4.434 1 98.25 161 ALA A C 1
ATOM 1299 O O . ALA A 1 161 ? -22.188 -5.996 -3.758 1 98.25 161 ALA A O 1
ATOM 1300 N N . LEU A 1 162 ? -23.469 -7.656 -4.539 1 98.25 162 LEU A N 1
ATOM 1301 C CA . LEU A 1 162 ? -24.672 -7.148 -3.879 1 98.25 162 LEU A CA 1
ATOM 1302 C C . LEU A 1 162 ? -24.516 -7.203 -2.363 1 98.25 162 LEU A C 1
ATOM 1304 O O . LEU A 1 162 ? -24.828 -6.238 -1.667 1 98.25 162 LEU A O 1
ATOM 1308 N N . LEU A 1 163 ? -24.062 -8.312 -1.906 1 98.06 163 LEU A N 1
ATOM 1309 C CA . LEU A 1 163 ? -23.828 -8.43 -0.473 1 98.06 163 LEU A CA 1
ATOM 1310 C C . LEU A 1 163 ? -22.812 -7.387 -0.002 1 98.06 163 LEU A C 1
ATOM 1312 O O . LEU A 1 163 ? -23.016 -6.766 1.046 1 98.06 163 LEU A O 1
ATOM 1316 N N . GLY A 1 164 ? -21.734 -7.184 -0.722 1 98.69 164 GLY A N 1
ATOM 1317 C CA . GLY A 1 164 ? -20.766 -6.152 -0.406 1 98.69 164 GLY A CA 1
ATOM 1318 C C . GLY A 1 164 ? -21.375 -4.762 -0.339 1 98.69 164 GLY A C 1
ATOM 1319 O O . GLY A 1 164 ? -21.062 -3.988 0.57 1 98.69 164 GLY A O 1
ATOM 1320 N N . MET A 1 165 ? -22.219 -4.492 -1.257 1 98.69 165 MET A N 1
ATOM 1321 C CA . MET A 1 165 ? -22.859 -3.184 -1.287 1 98.69 165 MET A CA 1
ATOM 1322 C C . MET A 1 165 ? -23.719 -2.965 -0.041 1 98.69 165 MET A C 1
ATOM 1324 O O . MET A 1 165 ? -23.656 -1.9 0.576 1 98.69 165 MET A O 1
ATOM 1328 N N . ILE A 1 166 ? -24.438 -3.957 0.323 1 98.69 166 ILE A N 1
ATOM 1329 C CA . ILE A 1 166 ? -25.312 -3.873 1.484 1 98.69 166 ILE A CA 1
ATOM 1330 C C . ILE A 1 166 ? -24.469 -3.727 2.754 1 98.69 166 ILE A C 1
ATOM 1332 O O . ILE A 1 166 ? -24.734 -2.854 3.582 1 98.69 166 ILE A O 1
ATOM 1336 N N . LEU A 1 167 ? -23.469 -4.539 2.863 1 98.69 167 LEU A N 1
ATOM 1337 C CA . LEU A 1 167 ? -22.609 -4.492 4.043 1 98.69 167 LEU A CA 1
ATOM 1338 C C . LEU A 1 167 ? -21.828 -3.189 4.094 1 98.69 167 LEU A C 1
ATOM 1340 O O . LEU A 1 167 ? -21.594 -2.643 5.172 1 98.69 167 LEU A O 1
ATOM 1344 N N . GLY A 1 168 ? -21.344 -2.725 2.908 1 98.69 168 GLY A N 1
ATOM 1345 C CA . GLY A 1 168 ? -20.656 -1.442 2.854 1 98.69 168 GLY A CA 1
ATOM 1346 C C . GLY A 1 168 ? -21.531 -0.285 3.318 1 98.69 168 GLY A C 1
ATOM 1347 O O . GLY A 1 168 ? -21.078 0.57 4.082 1 98.69 168 GLY A O 1
ATOM 1348 N N . ALA A 1 169 ? -22.766 -0.278 2.871 1 98.38 169 ALA A N 1
ATOM 1349 C CA . ALA A 1 169 ? -23.688 0.768 3.283 1 98.38 169 ALA A CA 1
ATOM 1350 C C . ALA A 1 169 ? -23.984 0.682 4.777 1 98.38 169 ALA A C 1
ATOM 1352 O O . ALA A 1 169 ? -23.984 1.697 5.477 1 98.38 169 ALA A O 1
ATOM 1353 N N . ALA A 1 170 ? -24.219 -0.513 5.238 1 98.56 170 ALA A N 1
ATOM 1354 C CA . ALA A 1 170 ? -24.516 -0.716 6.652 1 98.56 170 ALA A CA 1
ATOM 1355 C C . ALA A 1 170 ? -23.344 -0.284 7.527 1 98.56 170 ALA A C 1
ATOM 1357 O O . ALA A 1 170 ? -23.531 0.353 8.562 1 98.56 170 ALA A O 1
ATOM 1358 N N . TRP A 1 171 ? -22.156 -0.636 7.098 1 98.5 171 TRP A N 1
ATOM 1359 C CA . TRP A 1 171 ? -20.984 -0.281 7.883 1 98.5 171 TRP A CA 1
ATOM 1360 C C . TRP A 1 171 ? -20.75 1.227 7.867 1 98.5 171 TRP A C 1
ATOM 1362 O O . TRP A 1 171 ? -20.391 1.817 8.883 1 98.5 171 TRP A O 1
ATOM 1372 N N . PHE A 1 172 ? -20.922 1.832 6.742 1 97.88 172 PHE A N 1
ATOM 1373 C CA . PHE A 1 172 ? -20.797 3.283 6.684 1 97.88 172 PHE A CA 1
ATOM 1374 C C . PHE A 1 172 ? -21.766 3.949 7.668 1 97.88 172 PHE A C 1
ATOM 1376 O O . PHE A 1 172 ? -21.375 4.875 8.383 1 97.88 172 PHE A O 1
ATOM 1383 N N . CYS A 1 173 ? -23 3.473 7.699 1 96.94 173 CYS A N 1
ATOM 1384 C CA . CYS A 1 173 ? -23.984 4.02 8.625 1 96.94 173 CYS A CA 1
ATOM 1385 C C . CYS A 1 173 ? -23.547 3.82 10.07 1 96.94 173 CYS A C 1
ATOM 1387 O O . CYS A 1 173 ? -23.688 4.719 10.898 1 96.94 173 CYS A O 1
ATOM 1389 N N . THR A 1 174 ? -23.047 2.646 10.328 1 97.44 174 THR A N 1
ATOM 1390 C CA . THR A 1 174 ? -22.547 2.348 11.672 1 97.44 174 THR A CA 1
ATOM 1391 C C . THR A 1 174 ? -21.438 3.309 12.062 1 97.44 174 THR A C 1
ATOM 1393 O O . THR A 1 174 ? -21.438 3.867 13.164 1 97.44 174 THR A O 1
ATOM 1396 N N . VAL A 1 175 ? -20.5 3.574 11.172 1 96.06 175 VAL A N 1
ATOM 1397 C CA . VAL A 1 175 ? -19.375 4.465 11.453 1 96.06 175 VAL A CA 1
ATOM 1398 C C . VAL A 1 175 ? -19.875 5.902 11.57 1 96.06 175 VAL A C 1
ATOM 1400 O O . VAL A 1 175 ? -19.547 6.605 12.531 1 96.06 175 VAL A O 1
ATOM 1403 N N . HIS A 1 176 ? -20.688 6.297 10.648 1 92.94 176 HIS A N 1
ATOM 1404 C CA . HIS A 1 176 ? -21.156 7.676 10.562 1 92.94 176 HIS A CA 1
ATOM 1405 C C . HIS A 1 176 ? -22.047 8.023 11.75 1 92.94 176 HIS A C 1
ATOM 1407 O O . HIS A 1 176 ? -21.938 9.117 12.312 1 92.94 176 HIS A O 1
ATOM 1413 N N . LEU A 1 177 ? -22.859 7.137 12.219 1 93.81 177 LEU A N 1
ATOM 1414 C CA . LEU A 1 177 ? -23.875 7.449 13.219 1 93.81 177 LEU A CA 1
ATOM 1415 C C . LEU A 1 177 ? -23.406 7.047 14.609 1 93.81 177 LEU A C 1
ATOM 1417 O O . LEU A 1 177 ? -23.734 7.703 15.602 1 93.81 177 LEU A O 1
ATOM 1421 N N . ILE A 1 178 ? -22.625 6.023 14.688 1 94.62 178 ILE A N 1
ATOM 1422 C CA . ILE A 1 178 ? -22.312 5.457 15.992 1 94.62 178 ILE A CA 1
ATOM 1423 C C . ILE A 1 178 ? -20.859 5.742 16.359 1 94.62 178 ILE A C 1
ATOM 1425 O O . ILE A 1 178 ? -20.578 6.27 17.438 1 94.62 178 ILE A O 1
ATOM 1429 N N . LEU A 1 179 ? -19.938 5.496 15.484 1 93.44 179 LEU A N 1
ATOM 1430 C CA . LEU A 1 179 ? -18.516 5.559 15.836 1 93.44 179 LEU A CA 1
ATOM 1431 C C . LEU A 1 179 ? -18.016 6.996 15.773 1 93.44 179 LEU A C 1
ATOM 1433 O O . LEU A 1 179 ? -17.203 7.406 16.609 1 93.44 179 LEU A O 1
ATOM 1437 N N . THR A 1 180 ? -18.391 7.711 14.797 1 90.38 180 THR A N 1
ATOM 1438 C CA . THR A 1 180 ? -17.875 9.047 14.516 1 90.38 180 THR A CA 1
ATOM 1439 C C . THR A 1 180 ? -18 9.945 15.734 1 90.38 180 THR A C 1
ATOM 1441 O O . THR A 1 180 ? -17.078 10.68 16.078 1 90.38 180 THR A O 1
ATOM 1444 N N . PRO A 1 181 ? -19.094 9.891 16.516 1 89.56 181 PRO A N 1
ATOM 1445 C CA . PRO A 1 181 ? -19.219 10.734 17.703 1 89.56 181 PRO A CA 1
ATOM 1446 C C . PRO A 1 181 ? -18.172 10.406 18.766 1 89.56 181 PRO A C 1
ATOM 1448 O O . PRO A 1 181 ? -17.875 11.234 19.641 1 89.56 181 PRO A O 1
ATOM 1451 N N . PHE A 1 182 ? -17.578 9.25 18.656 1 91.38 182 PHE A N 1
ATOM 1452 C CA . PHE A 1 182 ? -16.594 8.836 19.641 1 91.38 182 PHE A CA 1
ATOM 1453 C C . PHE A 1 182 ? -15.18 9.148 19.156 1 91.38 182 PHE A C 1
ATOM 1455 O O . PHE A 1 182 ? -14.211 9 19.906 1 91.38 182 PHE A O 1
ATOM 1462 N N . PHE A 1 183 ? -14.984 9.602 17.969 1 90 183 PHE A N 1
ATOM 1463 C CA . PHE A 1 183 ? -13.656 9.797 17.391 1 90 183 PHE A CA 1
ATOM 1464 C C . PHE A 1 183 ? -12.898 10.891 18.125 1 90 183 PHE A C 1
ATOM 1466 O O . PHE A 1 183 ? -11.711 10.742 18.422 1 90 183 PHE A O 1
ATOM 1473 N N . PRO A 1 184 ? -13.594 11.984 18.422 1 85.88 184 PRO A N 1
ATOM 1474 C CA . PRO A 1 184 ? -12.875 13.023 19.156 1 85.88 184 PRO A CA 1
ATOM 1475 C C . PRO A 1 184 ? -12.398 12.547 20.531 1 85.88 184 PRO A C 1
ATOM 1477 O O . PRO A 1 184 ? -11.305 12.906 20.969 1 85.88 184 PRO A O 1
ATOM 1480 N N . VAL A 1 185 ? -13.203 11.734 21.172 1 87.25 185 VAL A N 1
ATOM 1481 C CA . VAL A 1 185 ? -12.852 11.211 22.484 1 87.25 185 VAL A CA 1
ATOM 1482 C C . VAL A 1 185 ? -11.664 10.25 22.359 1 87.25 185 VAL A C 1
ATOM 1484 O O . VAL A 1 185 ? -10.75 10.281 23.188 1 87.25 185 VAL A O 1
ATOM 1487 N N . ILE A 1 186 ? -11.633 9.508 21.359 1 88.38 186 ILE A N 1
ATOM 1488 C CA . ILE A 1 186 ? -10.562 8.547 21.125 1 88.38 186 ILE A CA 1
ATOM 1489 C C . ILE A 1 186 ? -9.266 9.289 20.797 1 88.38 186 ILE A C 1
ATOM 1491 O O . ILE A 1 186 ? -8.203 8.961 21.344 1 88.38 186 ILE A O 1
ATOM 1495 N N . ALA A 1 187 ? -9.367 10.227 19.969 1 85.06 187 ALA A N 1
ATOM 1496 C CA . ALA A 1 187 ? -8.203 11 19.547 1 85.06 187 ALA A CA 1
ATOM 1497 C C . ALA A 1 187 ? -7.605 11.758 20.734 1 85.06 187 ALA A C 1
ATOM 1499 O O . ALA A 1 187 ? -6.395 11.992 20.781 1 85.06 187 ALA A O 1
ATOM 1500 N N . ALA A 1 188 ? -8.422 12.102 21.703 1 82.69 188 ALA A N 1
ATOM 1501 C CA . ALA A 1 188 ? -7.984 12.898 22.844 1 82.69 188 ALA A CA 1
ATOM 1502 C C . ALA A 1 188 ? -7.523 12.008 23.984 1 82.69 188 ALA A C 1
ATOM 1504 O O . ALA A 1 188 ? -6.902 12.492 24.938 1 82.69 188 ALA A O 1
ATOM 1505 N N . SER A 1 189 ? -7.789 10.758 23.906 1 86.06 189 SER A N 1
ATOM 1506 C CA . SER A 1 189 ? -7.422 9.82 24.969 1 86.06 189 SER A CA 1
ATOM 1507 C C . SER A 1 189 ? -5.91 9.625 25.031 1 86.06 189 SER A C 1
ATOM 1509 O O . SER A 1 189 ? -5.188 10.039 24.125 1 86.06 189 SER A O 1
ATOM 1511 N N . LEU A 1 190 ? -5.449 9.023 26.094 1 84.69 190 LEU A N 1
ATOM 1512 C CA . LEU A 1 190 ? -4.027 8.773 26.297 1 84.69 190 LEU A CA 1
ATOM 1513 C C . LEU A 1 190 ? -3.473 7.852 25.219 1 84.69 190 LEU A C 1
ATOM 1515 O O . LEU A 1 190 ? -2.387 8.094 24.688 1 84.69 190 LEU A O 1
ATOM 1519 N N . ILE A 1 191 ? -4.23 6.949 24.906 1 83.44 191 ILE A N 1
ATOM 1520 C CA . ILE A 1 191 ? -3.811 5.992 23.891 1 83.44 191 ILE A CA 1
ATOM 1521 C C . ILE A 1 191 ? -3.793 6.664 22.531 1 83.44 191 ILE A C 1
ATOM 1523 O O . ILE A 1 191 ? -2.891 6.418 21.719 1 83.44 191 ILE A O 1
ATOM 1527 N N . GLY A 1 192 ? -4.738 7.473 22.312 1 83.25 192 GLY A N 1
ATOM 1528 C CA . GLY A 1 192 ? -4.789 8.203 21.047 1 83.25 192 GLY A CA 1
ATOM 1529 C C . GLY A 1 192 ? -3.6 9.117 20.844 1 83.25 192 GLY A C 1
ATOM 1530 O O . GLY A 1 192 ? -3.064 9.211 19.734 1 83.25 192 GLY A O 1
ATOM 1531 N N . GLU A 1 193 ? -3.225 9.727 21.922 1 79.94 193 GLU A N 1
ATOM 1532 C CA . GLU A 1 193 ? -2.059 10.602 21.859 1 79.94 193 GLU A CA 1
ATOM 1533 C C . GLU A 1 193 ? -0.774 9.805 21.672 1 79.94 193 GLU A C 1
ATOM 1535 O O . GLU A 1 193 ? 0.091 10.18 20.875 1 79.94 193 GLU A O 1
ATOM 1540 N N . PHE A 1 194 ? -0.812 8.758 22.375 1 76.62 194 PHE A N 1
ATOM 1541 C CA . PHE A 1 194 ? 0.372 7.91 22.281 1 76.62 194 PHE A CA 1
ATOM 1542 C C . PHE A 1 194 ? 0.54 7.371 20.875 1 76.62 194 PHE A C 1
ATOM 1544 O O . PHE A 1 194 ? 1.655 7.32 20.344 1 76.62 194 PHE A O 1
ATOM 1551 N N . LEU A 1 195 ? -0.542 7.105 20.234 1 81.25 195 LEU A N 1
ATOM 1552 C CA . LEU A 1 195 ? -0.512 6.539 18.891 1 81.25 195 LEU A CA 1
ATOM 1553 C C . LEU A 1 195 ? -0.646 7.637 17.828 1 81.25 195 LEU A C 1
ATOM 1555 O O . LEU A 1 195 ? -0.544 7.371 16.641 1 81.25 195 LEU A O 1
ATOM 1559 N N . MET A 1 196 ? -0.821 8.812 18.281 1 83.88 196 MET A N 1
ATOM 1560 C CA . MET A 1 196 ? -0.966 9.984 17.422 1 83.88 196 MET A CA 1
ATOM 1561 C C . MET A 1 196 ? -2.098 9.781 16.422 1 83.88 196 MET A C 1
ATOM 1563 O O . MET A 1 196 ? -1.924 10.031 15.227 1 83.88 196 MET A O 1
ATOM 1567 N N 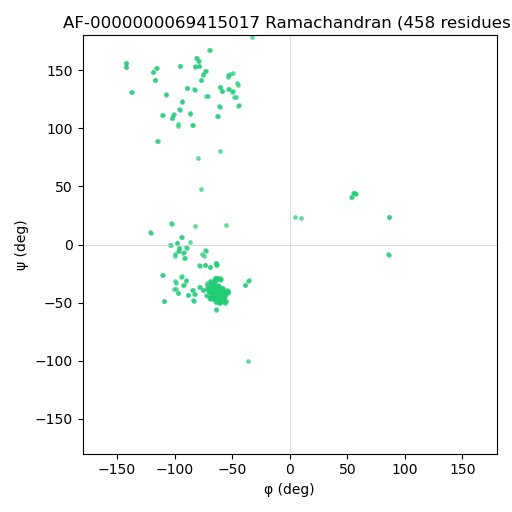. VAL A 1 197 ? -3.203 9.273 16.906 1 85.62 197 VAL A N 1
ATOM 1568 C CA . VAL A 1 197 ? -4.363 9.039 16.047 1 85.62 197 VAL A CA 1
ATOM 1569 C C . VAL A 1 197 ? -5.082 10.352 15.773 1 85.62 197 VAL A C 1
ATOM 1571 O O . VAL A 1 197 ? -5.238 11.188 16.672 1 85.62 197 VAL A O 1
ATOM 1574 N N . ARG A 1 198 ? -5.57 10.492 14.508 1 86.69 198 ARG A N 1
ATOM 1575 C CA . ARG A 1 198 ? -6.18 11.758 14.086 1 86.69 198 ARG A CA 1
ATOM 1576 C C . ARG A 1 198 ? -7.652 11.562 13.742 1 86.69 198 ARG A C 1
ATOM 1578 O O . ARG A 1 198 ? -8.047 10.508 13.242 1 86.69 198 ARG A O 1
ATOM 1585 N N . ASP A 1 199 ? -8.375 12.516 14.102 1 84 199 ASP A N 1
ATOM 1586 C CA . ASP A 1 199 ? -9.781 12.625 13.703 1 84 199 ASP A CA 1
ATOM 1587 C C . ASP A 1 199 ? -9.984 13.773 12.719 1 84 199 ASP A C 1
ATOM 1589 O O . ASP A 1 199 ? -9.914 14.945 13.102 1 84 199 ASP A O 1
ATOM 1593 N N . SER A 1 200 ? -10.289 13.508 11.492 1 77.44 200 SER A N 1
ATOM 1594 C CA . SER A 1 200 ? -10.414 14.531 10.453 1 77.44 200 SER A CA 1
ATOM 1595 C C . SER A 1 200 ? -11.883 14.836 10.156 1 77.44 200 SER A C 1
ATOM 1597 O O . SER A 1 200 ? -12.203 15.406 9.117 1 77.44 200 SER A O 1
ATOM 1599 N N . THR A 1 201 ? -12.688 14.5 11 1 77.81 201 THR A N 1
ATOM 1600 C CA . THR A 1 201 ? -14.125 14.617 10.781 1 77.81 201 THR A CA 1
ATOM 1601 C C . THR A 1 201 ? -14.508 16.062 10.438 1 77.81 201 THR A C 1
ATOM 1603 O O . THR A 1 201 ? -15.289 16.297 9.523 1 77.81 201 THR A O 1
ATOM 1606 N N . LEU A 1 202 ? -13.977 17 11.141 1 71.69 202 LEU A N 1
ATOM 1607 C CA . LEU A 1 202 ? -14.406 18.391 10.992 1 71.69 202 LEU A CA 1
ATOM 1608 C C . LEU A 1 202 ? -13.523 19.141 10 1 71.69 202 LEU A C 1
ATOM 1610 O O . LEU A 1 202 ? -13.695 20.344 9.781 1 71.69 202 LEU A O 1
ATOM 1614 N N . ILE A 1 203 ? -12.656 18.453 9.359 1 71.88 203 ILE A N 1
ATOM 1615 C CA . ILE A 1 203 ? -11.742 19.078 8.406 1 71.88 203 ILE A CA 1
ATOM 1616 C C . ILE A 1 203 ? -12.227 18.812 6.98 1 71.88 203 ILE A C 1
ATOM 1618 O O . ILE A 1 203 ? -12.164 17.672 6.496 1 71.88 203 ILE A O 1
ATOM 1622 N N . PRO A 1 204 ? -12.68 19.734 6.367 1 69.5 204 PRO A N 1
ATOM 1623 C CA . PRO A 1 204 ? -13.328 19.531 5.07 1 69.5 204 PRO A CA 1
ATOM 1624 C C . PRO A 1 204 ? -12.367 19 4.008 1 69.5 204 PRO A C 1
ATOM 1626 O O . PRO A 1 204 ? -12.688 18.062 3.281 1 69.5 204 PRO A O 1
ATOM 1629 N N . HIS A 1 205 ? -11.203 19.672 3.688 1 70.12 205 HIS A N 1
ATOM 1630 C CA . HIS A 1 205 ? -10.195 19.25 2.717 1 70.12 205 HIS A CA 1
ATOM 1631 C C . HIS A 1 205 ? -8.867 18.938 3.398 1 70.12 205 HIS A C 1
ATOM 1633 O O . HIS A 1 205 ? -7.988 19.797 3.486 1 70.12 205 HIS A O 1
ATOM 1639 N N . VAL A 1 206 ? -8.875 17.688 3.75 1 72.88 206 VAL A N 1
ATOM 1640 C CA . VAL A 1 206 ? -7.75 17.281 4.582 1 72.88 206 VAL A CA 1
ATOM 1641 C C . VAL A 1 206 ? -6.445 17.469 3.816 1 72.88 206 VAL A C 1
ATOM 1643 O O . VAL A 1 206 ? -5.461 17.969 4.367 1 72.88 206 VAL A O 1
ATOM 1646 N N . MET A 1 207 ? -6.453 17.078 2.531 1 71.44 207 MET A N 1
ATOM 1647 C CA . MET A 1 207 ? -5.223 17.188 1.749 1 71.44 207 MET A CA 1
ATOM 1648 C C . MET A 1 207 ? -4.797 18.641 1.596 1 71.44 207 MET A C 1
ATOM 1650 O O . MET A 1 207 ? -3.609 18.953 1.693 1 71.44 207 MET A O 1
ATOM 1654 N N . TRP A 1 208 ? -5.73 19.438 1.322 1 70.62 208 TRP A N 1
ATOM 1655 C CA . TRP A 1 208 ? -5.434 20.859 1.21 1 70.62 208 TRP A CA 1
ATOM 1656 C C . TRP A 1 208 ? -4.945 21.422 2.541 1 70.62 208 TRP A C 1
ATOM 1658 O O . TRP A 1 208 ? -3.979 22.188 2.58 1 70.62 208 TRP A O 1
ATOM 1668 N N . PHE A 1 209 ? -5.582 21.062 3.602 1 71.69 209 PHE A N 1
ATOM 1669 C CA . PHE A 1 209 ? -5.199 21.5 4.938 1 71.69 209 PHE A CA 1
ATOM 1670 C C . PHE A 1 209 ? -3.768 21.078 5.254 1 71.69 209 PHE A C 1
ATOM 1672 O O . PHE A 1 209 ? -2.973 21.891 5.742 1 71.69 209 PHE A O 1
ATOM 1679 N N . GLU A 1 210 ? -3.48 19.859 4.977 1 74.06 210 GLU A N 1
ATOM 1680 C CA . GLU A 1 210 ? -2.141 19.344 5.254 1 74.06 210 GLU A CA 1
ATOM 1681 C C . GLU A 1 210 ? -1.095 20.031 4.383 1 74.06 210 GLU A C 1
ATOM 1683 O O . GLU A 1 210 ? 0.002 20.344 4.852 1 74.06 210 GLU A O 1
ATOM 1688 N N . TYR A 1 211 ? -1.423 20.219 3.131 1 73.62 211 TYR A N 1
ATOM 1689 C CA . TYR A 1 211 ? -0.532 20.922 2.213 1 73.62 211 TYR A CA 1
ATOM 1690 C C . TYR A 1 211 ? -0.233 22.328 2.713 1 73.62 211 TYR A C 1
ATOM 1692 O O . TYR A 1 211 ? 0.93 22.719 2.809 1 73.62 211 TYR A O 1
ATOM 1700 N N . LYS A 1 212 ? -1.279 23.094 3.104 1 74.5 212 LYS A N 1
ATOM 1701 C CA . LYS A 1 212 ? -1.117 24.469 3.559 1 74.5 212 LYS A CA 1
ATOM 1702 C C . LYS A 1 212 ? -0.334 24.531 4.867 1 74.5 212 LYS A C 1
ATOM 1704 O O . LYS A 1 212 ? 0.514 25.406 5.051 1 74.5 212 LYS A O 1
ATOM 1709 N N . SER A 1 213 ? -0.635 23.594 5.746 1 76.38 213 SER A N 1
ATOM 1710 C CA . SER A 1 213 ? 0.046 23.547 7.035 1 76.38 213 SER A CA 1
ATOM 1711 C C . SER A 1 213 ? 1.532 23.25 6.867 1 76.38 213 SER A C 1
ATOM 1713 O O . SER A 1 213 ? 2.375 23.875 7.516 1 76.38 213 SER A O 1
ATOM 1715 N N . SER A 1 214 ? 1.805 22.344 6.016 1 76.44 214 SER A N 1
ATOM 1716 C CA . SER A 1 214 ? 3.193 21.969 5.77 1 76.44 214 SER A CA 1
ATOM 1717 C C . SER A 1 214 ? 3.965 23.109 5.109 1 76.44 214 SER A C 1
ATOM 1719 O O . SER A 1 214 ? 5.109 23.375 5.469 1 76.44 214 SER A O 1
ATOM 1721 N N . ARG A 1 215 ? 3.361 23.703 4.168 1 76.56 215 ARG A N 1
ATOM 1722 C CA . ARG A 1 215 ? 3.994 24.812 3.469 1 76.56 215 ARG A CA 1
ATOM 1723 C C . ARG A 1 215 ? 4.281 25.969 4.422 1 76.56 215 ARG A C 1
ATOM 1725 O O . ARG A 1 215 ? 5.355 26.578 4.367 1 76.56 215 ARG A O 1
ATOM 1732 N N . SER A 1 216 ? 3.318 26.281 5.234 1 78.19 216 SER A N 1
ATOM 1733 C CA . SER A 1 216 ? 3.484 27.359 6.207 1 78.19 216 SER A CA 1
ATOM 1734 C C . SER A 1 216 ? 4.613 27.047 7.184 1 78.19 216 SER A C 1
ATOM 1736 O O . SER A 1 216 ? 5.43 27.922 7.492 1 78.19 216 SER A O 1
ATOM 1738 N N . GLU A 1 217 ? 4.648 25.828 7.645 1 79.69 217 GLU A N 1
ATOM 1739 C CA . GLU A 1 217 ? 5.695 25.422 8.586 1 79.69 217 GLU A CA 1
ATOM 1740 C C . GLU A 1 217 ? 7.07 25.453 7.922 1 79.69 217 GLU A C 1
ATOM 1742 O O . GLU A 1 217 ? 8.047 25.906 8.531 1 79.69 217 GLU A O 1
ATOM 1747 N N . ALA A 1 218 ? 7.152 25.047 6.715 1 75.75 218 ALA A N 1
ATOM 1748 C CA . ALA A 1 218 ? 8.414 25.031 5.977 1 75.75 218 ALA A CA 1
ATOM 1749 C C . ALA A 1 218 ? 8.922 26.453 5.762 1 75.75 218 ALA A C 1
ATOM 1751 O O . ALA A 1 218 ? 10.117 26.719 5.902 1 75.75 218 ALA A O 1
ATOM 1752 N N . ARG A 1 219 ? 8.031 27.297 5.391 1 77 219 ARG A N 1
ATOM 1753 C CA . ARG A 1 219 ? 8.391 28.688 5.188 1 77 219 ARG A CA 1
ATOM 1754 C C . ARG A 1 219 ? 8.867 29.328 6.488 1 77 219 ARG A C 1
ATOM 1756 O O . ARG A 1 219 ? 9.828 30.094 6.492 1 77 219 ARG A O 1
ATOM 1763 N N . ASN A 1 220 ? 8.156 29.031 7.574 1 79.94 220 ASN A N 1
ATOM 1764 C CA . ASN A 1 220 ? 8.531 29.547 8.883 1 79.94 220 ASN A CA 1
ATOM 1765 C C . ASN A 1 220 ? 9.922 29.078 9.305 1 79.94 220 ASN A C 1
ATOM 1767 O O . ASN A 1 220 ? 10.711 29.859 9.82 1 79.94 220 ASN A O 1
ATOM 1771 N N . ARG A 1 221 ? 10.211 27.906 9.047 1 78.75 221 ARG A N 1
ATOM 1772 C CA . ARG A 1 221 ? 11.508 27.359 9.43 1 78.75 221 ARG A CA 1
ATOM 1773 C C . ARG A 1 221 ? 12.617 27.859 8.516 1 78.75 221 ARG A C 1
ATOM 1775 O O . ARG A 1 221 ? 13.75 28.047 8.961 1 78.75 221 ARG A O 1
ATOM 1782 N N . GLN A 1 222 ? 12.297 27.953 7.238 1 75.44 222 GLN A N 1
ATOM 1783 C CA . GLN A 1 222 ? 13.258 28.531 6.301 1 75.44 222 GLN A CA 1
ATOM 1784 C C . GLN A 1 222 ? 13.656 29.938 6.715 1 75.44 222 GLN A C 1
ATOM 1786 O O . GLN A 1 222 ? 14.828 30.312 6.625 1 75.44 222 GLN A O 1
ATOM 1791 N N . ARG A 1 223 ? 12.68 30.672 7.156 1 77.94 223 ARG A N 1
ATOM 1792 C CA . ARG A 1 223 ? 12.93 32.031 7.637 1 77.94 223 ARG A CA 1
ATOM 1793 C C . ARG A 1 223 ? 13.82 32.031 8.875 1 77.94 223 ARG A C 1
ATOM 1795 O O . ARG A 1 223 ? 14.703 32.875 9.023 1 77.94 223 ARG A O 1
ATOM 1802 N N . LYS A 1 224 ? 13.625 31.094 9.734 1 80.94 224 LYS A N 1
ATOM 1803 C CA . LYS A 1 224 ? 14.406 30.984 10.961 1 80.94 224 LYS A CA 1
ATOM 1804 C C . LYS A 1 224 ? 15.852 30.578 10.648 1 80.94 224 LYS A C 1
ATOM 1806 O O . LYS A 1 224 ? 16.781 31.078 11.281 1 80.94 224 LYS A O 1
ATOM 1811 N N . VAL A 1 225 ? 16.031 29.734 9.68 1 74.06 225 VAL A N 1
ATOM 1812 C CA . VAL A 1 225 ? 17.375 29.266 9.305 1 74.06 225 VAL A CA 1
ATOM 1813 C C . VAL A 1 225 ? 18.125 30.406 8.609 1 74.06 225 VAL A C 1
ATOM 1815 O O . VAL A 1 225 ? 19.312 30.625 8.883 1 74.06 225 VAL A O 1
ATOM 1818 N N . THR A 1 226 ? 17.453 31.109 7.703 1 72.69 226 THR A N 1
ATOM 1819 C CA . THR A 1 226 ? 18.062 32.219 6.996 1 72.69 226 THR A CA 1
ATOM 1820 C C . THR A 1 226 ? 18.344 33.375 7.953 1 72.69 226 THR A C 1
ATOM 1822 O O . THR A 1 226 ? 19.359 34.062 7.816 1 72.69 226 THR A O 1
ATOM 1825 N N . GLY A 1 227 ? 17.391 33.562 8.852 1 70.19 227 GLY A N 1
ATOM 1826 C CA . GLY A 1 227 ? 17.594 34.594 9.852 1 70.19 227 GLY A CA 1
ATOM 1827 C C . GLY A 1 227 ? 18.781 34.344 10.75 1 70.19 227 GLY A C 1
ATOM 1828 O O . GLY A 1 227 ? 19.5 35.281 11.133 1 70.19 227 GLY A O 1
ATOM 1829 N N . ARG A 1 228 ? 19.047 33.25 11.156 1 70.75 228 ARG A N 1
ATOM 1830 C CA . ARG A 1 228 ? 20.172 32.906 12 1 70.75 228 ARG A CA 1
ATOM 1831 C C . ARG A 1 228 ? 21.5 33.062 11.242 1 70.75 228 ARG A C 1
ATOM 1833 O O . ARG A 1 228 ? 22.516 33.406 11.836 1 70.75 228 ARG A O 1
ATOM 1840 N N . LYS A 1 229 ? 21.5 32.812 9.977 1 68.19 229 LYS A N 1
ATOM 1841 C CA . LYS A 1 229 ? 22.719 32.938 9.172 1 68.19 229 LYS A CA 1
ATOM 1842 C C . LYS A 1 229 ? 23.094 34.406 8.984 1 68.19 229 LYS A C 1
ATOM 1844 O O . LYS A 1 229 ? 24.266 34.75 8.805 1 68.19 229 LYS A O 1
ATOM 1849 N N . SER A 1 230 ? 22.141 35.156 8.922 1 62.06 230 SER A N 1
ATOM 1850 C CA . SER A 1 230 ? 22.406 36.562 8.727 1 62.06 230 SER A CA 1
ATOM 1851 C C . SER A 1 230 ? 22.891 37.219 10.008 1 62.06 230 SER A C 1
ATOM 1853 O O . SER A 1 230 ? 23.359 38.375 9.992 1 62.06 230 SER A O 1
ATOM 1855 N N . GLN A 1 231 ? 22.844 36.531 11.086 1 52.66 231 GLN A N 1
ATOM 1856 C CA . GLN A 1 231 ? 23.406 37.125 12.297 1 52.66 231 GLN A CA 1
ATOM 1857 C C . GLN A 1 231 ? 24.812 36.562 12.562 1 52.66 231 GLN A C 1
ATOM 1859 O O . GLN A 1 231 ? 25.094 35.406 12.266 1 52.66 231 GLN A O 1
ATOM 1864 N N . MET B 1 1 ? -3.896 -30.844 -28.5 1 31.12 1 MET B N 1
ATOM 1865 C CA . MET B 1 1 ? -4.074 -30.031 -27.312 1 31.12 1 MET B CA 1
ATOM 1866 C C . MET B 1 1 ? -4.141 -28.547 -27.672 1 31.12 1 MET B C 1
ATOM 1868 O O . MET B 1 1 ? -3.225 -28.016 -28.312 1 31.12 1 MET B O 1
ATOM 1872 N N . GLU B 1 2 ? -5.168 -27.938 -28.047 1 39.09 2 GLU B N 1
ATOM 1873 C CA . GLU B 1 2 ? -5.246 -26.641 -28.734 1 39.09 2 GLU B CA 1
ATOM 1874 C C . GLU B 1 2 ? -4.352 -25.609 -28.062 1 39.09 2 GLU B C 1
ATOM 1876 O O . GLU B 1 2 ? -4.152 -25.641 -26.844 1 39.09 2 GLU B O 1
ATOM 1881 N N . PRO B 1 3 ? -3.516 -24.969 -28.75 1 45.5 3 PRO B N 1
ATOM 1882 C CA . PRO B 1 3 ? -2.389 -24.109 -28.375 1 45.5 3 PRO B CA 1
ATOM 1883 C C . PRO B 1 3 ? -2.695 -23.219 -27.156 1 45.5 3 PRO B C 1
ATOM 1885 O O . PRO B 1 3 ? -1.78 -22.812 -26.438 1 45.5 3 PRO B O 1
ATOM 1888 N N . ASN B 1 4 ? -3.967 -22.734 -27 1 46.84 4 ASN B N 1
ATOM 1889 C CA . ASN B 1 4 ? -4.629 -21.766 -26.141 1 46.84 4 ASN B CA 1
ATOM 1890 C C . ASN B 1 4 ? -4.793 -22.281 -24.719 1 46.84 4 ASN B C 1
ATOM 1892 O O . ASN B 1 4 ? -5.508 -21.688 -23.922 1 46.84 4 ASN B O 1
ATOM 1896 N N . ASP B 1 5 ? -4.473 -23.531 -24.359 1 58.66 5 ASP B N 1
ATOM 1897 C CA . ASP B 1 5 ? -4.906 -24.344 -23.234 1 58.66 5 ASP B CA 1
ATOM 1898 C C . ASP B 1 5 ? -3.959 -24.188 -22.031 1 58.66 5 ASP B C 1
ATOM 1900 O O . ASP B 1 5 ? -4.211 -24.734 -20.969 1 58.66 5 ASP B O 1
ATOM 1904 N N . HIS B 1 6 ? -2.812 -23.453 -22.203 1 79.44 6 HIS B N 1
ATOM 1905 C CA . HIS B 1 6 ? -1.848 -23.438 -21.109 1 79.44 6 HIS B CA 1
ATOM 1906 C C . HIS B 1 6 ? -2.029 -22.188 -20.234 1 79.44 6 HIS B C 1
ATOM 1908 O O . HIS B 1 6 ? -1.998 -21.062 -20.734 1 79.44 6 HIS B O 1
ATOM 1914 N N . TRP B 1 7 ? -2.623 -22.281 -19.141 1 83.5 7 TRP B N 1
ATOM 1915 C CA . TRP B 1 7 ? -2.756 -21.219 -18.141 1 83.5 7 TRP B CA 1
ATOM 1916 C C . TRP B 1 7 ? -1.423 -20.953 -17.453 1 83.5 7 TRP B C 1
ATOM 1918 O O . TRP B 1 7 ? -0.693 -21.891 -17.109 1 83.5 7 TRP B O 1
ATOM 1928 N N . ILE B 1 8 ? -1.094 -19.703 -17.484 1 84.38 8 ILE B N 1
ATOM 1929 C CA . ILE B 1 8 ? 0.155 -19.328 -16.828 1 84.38 8 ILE B CA 1
ATOM 1930 C C . ILE B 1 8 ? -0.133 -18.344 -15.695 1 84.38 8 ILE B C 1
ATOM 1932 O O . ILE B 1 8 ? -1.089 -17.578 -15.758 1 84.38 8 ILE B O 1
ATOM 1936 N N . PRO B 1 9 ? 0.671 -18.391 -14.648 1 86.19 9 PRO B N 1
ATOM 1937 C CA . PRO B 1 9 ? 0.471 -17.484 -13.523 1 86.19 9 PRO B CA 1
ATOM 1938 C C . PRO B 1 9 ? 1.016 -16.078 -13.789 1 86.19 9 PRO B C 1
ATOM 1940 O O . PRO B 1 9 ? 1.839 -15.898 -14.695 1 86.19 9 PRO B O 1
ATOM 1943 N N . LEU B 1 10 ? 0.4 -15.172 -13.102 1 86.25 10 LEU B N 1
ATOM 1944 C CA . LEU B 1 10 ? 1.021 -13.859 -13.062 1 86.25 10 LEU B CA 1
ATOM 1945 C C . LEU B 1 10 ? 2.385 -13.914 -12.383 1 86.25 10 LEU B C 1
ATOM 1947 O O . LEU B 1 10 ? 2.469 -14.062 -11.164 1 86.25 10 LEU B O 1
ATOM 1951 N N . SER B 1 11 ? 3.424 -13.734 -13.07 1 79.81 11 SER B N 1
ATOM 1952 C CA . SER B 1 11 ? 4.785 -14.047 -12.641 1 79.81 11 SER B CA 1
ATOM 1953 C C . SER B 1 11 ? 5.191 -13.203 -11.438 1 79.81 11 SER B C 1
ATOM 1955 O O . SER B 1 11 ? 5.836 -13.703 -10.516 1 79.81 11 SER B O 1
ATOM 1957 N N . LEU B 1 12 ? 4.84 -11.984 -11.367 1 80.62 12 LEU B N 1
ATOM 1958 C CA . LEU B 1 12 ? 5.281 -11.055 -10.344 1 80.62 12 LEU B CA 1
ATOM 1959 C C . LEU B 1 12 ? 4.68 -11.406 -8.984 1 80.62 12 LEU B C 1
ATOM 1961 O O . LEU B 1 12 ? 5.246 -11.07 -7.945 1 80.62 12 LEU B O 1
ATOM 1965 N N . LEU B 1 13 ? 3.631 -12.164 -9.008 1 87.19 13 LEU B N 1
ATOM 1966 C CA . LEU B 1 13 ? 2.926 -12.445 -7.762 1 87.19 13 LEU B CA 1
ATOM 1967 C C . LEU B 1 13 ? 2.887 -13.945 -7.488 1 87.19 13 LEU B C 1
ATOM 1969 O O . LEU B 1 13 ? 2.184 -14.398 -6.582 1 87.19 13 LEU B O 1
ATOM 1973 N N . PHE B 1 14 ? 3.635 -14.617 -8.258 1 85.12 14 PHE B N 1
ATOM 1974 C CA . PHE B 1 14 ? 3.621 -16.078 -8.156 1 85.12 14 PHE B CA 1
ATOM 1975 C C . PHE B 1 14 ? 4.75 -16.562 -7.262 1 85.12 14 PHE B C 1
ATOM 1977 O O . PHE B 1 14 ? 5.926 -16.312 -7.543 1 85.12 14 PHE B O 1
ATOM 1984 N N . VAL B 1 15 ? 4.402 -17.156 -6.172 1 87.94 15 VAL B N 1
ATOM 1985 C CA . VAL B 1 15 ? 5.355 -17.781 -5.258 1 87.94 15 VAL B CA 1
ATOM 1986 C C . VAL B 1 15 ? 4.824 -19.125 -4.785 1 87.94 15 VAL B C 1
ATOM 1988 O O . VAL B 1 15 ? 3.662 -19.234 -4.387 1 87.94 15 VAL B O 1
ATOM 1991 N N . GLU B 1 16 ? 5.66 -20.094 -4.879 1 88.62 16 GLU B N 1
ATOM 1992 C CA . GLU B 1 16 ? 5.293 -21.438 -4.441 1 88.62 16 GLU B CA 1
ATOM 1993 C C . GLU B 1 16 ? 6.145 -21.891 -3.258 1 88.62 16 GLU B C 1
ATOM 1995 O O . GLU B 1 16 ? 7.266 -21.406 -3.076 1 88.62 16 GLU B O 1
ATOM 2000 N N . PHE B 1 17 ? 5.586 -22.719 -2.484 1 88.38 17 PHE B N 1
ATOM 2001 C CA . PHE B 1 17 ? 6.273 -23.328 -1.347 1 88.38 17 PHE B CA 1
ATOM 2002 C C . PHE B 1 17 ? 5.863 -24.781 -1.17 1 88.38 17 PHE B C 1
ATOM 2004 O O . PHE B 1 17 ? 4.824 -25.203 -1.686 1 88.38 17 PHE B O 1
ATOM 2011 N N . PRO B 1 18 ? 6.734 -25.609 -0.604 1 86.69 18 PRO B N 1
ATOM 2012 C CA . PRO B 1 18 ? 6.375 -27.016 -0.413 1 86.69 18 PRO B CA 1
ATOM 2013 C C . PRO B 1 18 ? 5.152 -27.203 0.486 1 86.69 18 PRO B C 1
ATOM 2015 O O . PRO B 1 18 ? 5.051 -26.547 1.53 1 86.69 18 PRO B O 1
ATOM 2018 N N . ALA B 1 19 ? 4.281 -28.094 0.011 1 87.62 19 ALA B N 1
ATOM 2019 C CA . ALA B 1 19 ? 3.055 -28.344 0.764 1 87.62 19 ALA B CA 1
ATOM 2020 C C . ALA B 1 19 ? 3.367 -28.828 2.176 1 87.62 19 ALA B C 1
ATOM 2022 O O . ALA B 1 19 ? 4.219 -29.703 2.363 1 87.62 19 ALA B O 1
ATOM 2023 N N . GLY B 1 20 ? 2.684 -28.188 3.152 1 90.25 20 GLY B N 1
ATOM 2024 C CA . GLY B 1 20 ? 2.846 -28.609 4.535 1 90.25 20 GLY B CA 1
ATOM 2025 C C . GLY B 1 20 ? 4.027 -27.953 5.223 1 90.25 20 GLY B C 1
ATOM 2026 O O . GLY B 1 20 ? 4.242 -28.141 6.422 1 90.25 20 GLY B O 1
ATOM 2027 N N . ASP B 1 21 ? 4.879 -27.234 4.531 1 93.19 21 ASP B N 1
ATOM 2028 C CA . ASP B 1 21 ? 6.051 -26.562 5.078 1 93.19 21 ASP B CA 1
ATOM 2029 C C . ASP B 1 21 ? 5.68 -25.203 5.652 1 93.19 21 ASP B C 1
ATOM 2031 O O . ASP B 1 21 ? 5.551 -24.219 4.91 1 93.19 21 ASP B O 1
ATOM 2035 N N . LEU B 1 22 ? 5.598 -25.156 6.934 1 95.12 22 LEU B N 1
ATOM 2036 C CA . LEU B 1 22 ? 5.203 -23.922 7.586 1 95.12 22 LEU B CA 1
ATOM 2037 C C . LEU B 1 22 ? 6.262 -22.844 7.379 1 95.12 22 LEU B C 1
ATOM 2039 O O . LEU B 1 22 ? 5.93 -21.672 7.148 1 95.12 22 LEU B O 1
ATOM 2043 N N . ILE B 1 23 ? 7.484 -23.188 7.527 1 96.25 23 ILE B N 1
ATOM 2044 C CA . ILE B 1 23 ? 8.562 -22.219 7.324 1 96.25 23 ILE B CA 1
ATOM 2045 C C . ILE B 1 23 ? 8.516 -21.688 5.895 1 96.25 23 ILE B C 1
ATOM 2047 O O . ILE B 1 23 ? 8.633 -20.484 5.676 1 96.25 23 ILE B O 1
ATOM 2051 N N . GLY B 1 24 ? 8.312 -22.625 4.949 1 95 24 GLY B N 1
ATOM 2052 C CA . GLY B 1 24 ? 8.164 -22.203 3.562 1 95 24 GLY B CA 1
ATOM 2053 C C . GLY B 1 24 ? 7 -21.266 3.342 1 95 24 GLY B C 1
ATOM 2054 O O . GLY B 1 24 ? 7.109 -20.297 2.57 1 95 24 GLY B O 1
ATOM 2055 N N . TYR B 1 25 ? 5.977 -21.578 4.02 1 94.94 25 TYR B N 1
ATOM 2056 C CA . TYR B 1 25 ? 4.797 -20.734 3.92 1 94.94 25 TYR B CA 1
ATOM 2057 C C . TYR B 1 25 ? 5.098 -19.312 4.402 1 94.94 25 TYR B C 1
ATOM 2059 O O . TYR B 1 25 ? 4.777 -18.344 3.723 1 94.94 25 TYR B O 1
ATOM 2067 N N . ILE B 1 26 ? 5.707 -19.188 5.5 1 97.12 26 ILE B N 1
ATOM 2068 C CA . ILE B 1 26 ? 6.055 -17.891 6.078 1 97.12 26 ILE B CA 1
ATOM 2069 C C . ILE B 1 26 ? 7.047 -17.172 5.172 1 97.12 26 ILE B C 1
ATOM 2071 O O . ILE B 1 26 ? 6.887 -15.984 4.891 1 97.12 26 ILE B O 1
ATOM 2075 N N . LEU B 1 27 ? 7.957 -17.859 4.691 1 96.81 27 LEU B N 1
ATOM 2076 C CA . LEU B 1 27 ? 8.977 -17.266 3.836 1 96.81 27 LEU B CA 1
ATOM 2077 C C . LEU B 1 27 ? 8.383 -16.844 2.496 1 96.81 27 LEU B C 1
ATOM 2079 O O . LEU B 1 27 ? 8.844 -15.859 1.893 1 96.81 27 LEU B O 1
ATOM 2083 N N . ALA B 1 28 ? 7.395 -17.562 2.062 1 95.06 28 ALA B N 1
ATOM 2084 C CA . ALA B 1 28 ? 6.707 -17.156 0.841 1 95.06 28 ALA B CA 1
ATOM 2085 C C . ALA B 1 28 ? 6.086 -15.766 1.003 1 95.06 28 ALA B C 1
ATOM 2087 O O . ALA B 1 28 ? 6.133 -14.945 0.083 1 95.06 28 ALA B O 1
ATOM 2088 N N . TRP B 1 29 ? 5.566 -15.5 2.139 1 96.31 29 TRP B N 1
ATOM 2089 C CA . TRP B 1 29 ? 5.016 -14.172 2.41 1 96.31 29 TRP B CA 1
ATOM 2090 C C . TRP B 1 29 ? 6.117 -13.117 2.426 1 96.31 29 TRP B C 1
ATOM 2092 O O . TRP B 1 29 ? 5.93 -12.008 1.922 1 96.31 29 TRP B O 1
ATOM 2102 N N . PHE B 1 30 ? 7.211 -13.484 2.996 1 97.12 30 PHE B N 1
ATOM 2103 C CA . PHE B 1 30 ? 8.32 -12.539 3.023 1 97.12 30 PHE B CA 1
ATOM 2104 C C . PHE B 1 30 ? 8.828 -12.258 1.612 1 97.12 30 PHE B C 1
ATOM 2106 O O . PHE B 1 30 ? 9.266 -11.141 1.316 1 97.12 30 PHE B O 1
ATOM 2113 N N . SER B 1 31 ? 8.711 -13.242 0.737 1 95.56 31 SER B N 1
ATOM 2114 C CA . SER B 1 31 ? 9.125 -13.047 -0.648 1 95.56 31 SER B CA 1
ATOM 2115 C C . SER B 1 31 ? 8.266 -11.992 -1.338 1 95.56 31 SER B C 1
ATOM 2117 O O . SER B 1 31 ? 8.664 -11.438 -2.363 1 95.56 31 SER B O 1
ATOM 2119 N N . MET B 1 32 ? 7.137 -11.68 -0.744 1 96.56 32 MET B N 1
ATOM 2120 C CA . MET B 1 32 ? 6.211 -10.742 -1.366 1 96.56 32 MET B CA 1
ATOM 2121 C C . MET B 1 32 ? 6.383 -9.344 -0.784 1 96.56 32 MET B C 1
ATOM 2123 O O . MET B 1 32 ? 5.746 -8.391 -1.241 1 96.56 32 MET B O 1
ATOM 2127 N N . VAL B 1 33 ? 7.266 -9.141 0.108 1 97.44 33 VAL B N 1
ATOM 2128 C CA . VAL B 1 33 ? 7.449 -7.883 0.827 1 97.44 33 VAL B CA 1
ATOM 2129 C C . VAL B 1 33 ? 7.816 -6.773 -0.157 1 97.44 33 VAL B C 1
ATOM 2131 O O . VAL B 1 33 ? 7.281 -5.664 -0.081 1 97.44 33 VAL B O 1
ATOM 2134 N N . PRO B 1 34 ? 8.711 -7.008 -1.188 1 97.38 34 PRO B N 1
ATOM 2135 C CA . PRO B 1 34 ? 9.016 -5.941 -2.146 1 97.38 34 PRO B CA 1
ATOM 2136 C C . PRO B 1 34 ? 7.773 -5.418 -2.863 1 97.38 34 PRO B C 1
ATOM 2138 O O . PRO B 1 34 ? 7.645 -4.211 -3.078 1 97.38 34 PRO B O 1
ATOM 2141 N N . MET B 1 35 ? 6.891 -6.305 -3.203 1 96.44 35 MET B N 1
ATOM 2142 C CA . MET B 1 35 ? 5.652 -5.891 -3.854 1 96.44 35 MET B CA 1
ATOM 2143 C C . MET B 1 35 ? 4.781 -5.074 -2.9 1 96.44 35 MET B C 1
ATOM 2145 O O . MET B 1 35 ? 4.207 -4.059 -3.293 1 96.44 35 MET B O 1
ATOM 2149 N N . PHE B 1 36 ? 4.691 -5.488 -1.682 1 97.19 36 PHE B N 1
ATOM 2150 C CA . PHE B 1 36 ? 3.91 -4.762 -0.688 1 97.19 36 PHE B CA 1
ATOM 2151 C C . PHE B 1 36 ? 4.492 -3.375 -0.448 1 97.19 36 PHE B C 1
ATOM 2153 O O . PHE B 1 36 ? 3.752 -2.396 -0.336 1 97.19 36 PHE B O 1
ATOM 2160 N N . ILE B 1 37 ? 5.785 -3.312 -0.363 1 97.69 37 ILE B N 1
ATOM 2161 C CA . ILE B 1 37 ? 6.453 -2.029 -0.179 1 97.69 37 ILE B CA 1
ATOM 2162 C C . ILE B 1 37 ? 6.156 -1.118 -1.366 1 97.69 37 ILE B C 1
ATOM 2164 O O . ILE B 1 37 ? 5.863 0.067 -1.188 1 97.69 37 ILE B O 1
ATOM 2168 N N . SER B 1 38 ? 6.18 -1.673 -2.551 1 97.81 38 SER B N 1
ATOM 2169 C CA . SER B 1 38 ? 5.918 -0.892 -3.756 1 97.81 38 SER B CA 1
ATOM 2170 C C . SER B 1 38 ? 4.5 -0.332 -3.754 1 97.81 38 SER B C 1
ATOM 2172 O O . SER B 1 38 ? 4.293 0.852 -4.027 1 97.81 38 SER B O 1
ATOM 2174 N N . VAL B 1 39 ? 3.557 -1.145 -3.416 1 97.12 39 VAL B N 1
ATOM 2175 C CA . VAL B 1 39 ? 2.17 -0.698 -3.334 1 97.12 39 VAL B CA 1
ATOM 2176 C C . VAL B 1 39 ? 2.035 0.367 -2.248 1 97.12 39 VAL B C 1
ATOM 2178 O O . VAL B 1 39 ? 1.325 1.36 -2.428 1 97.12 39 VAL B O 1
ATOM 2181 N N . GLY B 1 40 ? 2.668 0.129 -1.15 1 97.31 40 GLY B N 1
ATOM 2182 C CA . GLY B 1 40 ? 2.678 1.119 -0.086 1 97.31 40 GLY B CA 1
ATOM 2183 C C . GLY B 1 40 ? 3.217 2.467 -0.53 1 97.31 40 GLY B C 1
ATOM 2184 O O . GLY B 1 40 ? 2.633 3.508 -0.219 1 97.31 40 GLY B O 1
ATOM 2185 N N . PHE B 1 41 ? 4.285 2.453 -1.266 1 97.25 41 PHE B N 1
ATOM 2186 C CA . PHE B 1 41 ? 4.875 3.691 -1.758 1 97.25 41 PHE B CA 1
ATOM 2187 C C . PHE B 1 41 ? 3.924 4.406 -2.711 1 97.25 41 PHE B C 1
ATOM 2189 O O . PHE B 1 41 ? 3.756 5.625 -2.631 1 97.25 41 PHE B O 1
ATOM 2196 N N . ILE B 1 42 ? 3.344 3.654 -3.574 1 96.75 42 ILE B N 1
ATOM 2197 C CA . ILE B 1 42 ? 2.422 4.25 -4.535 1 96.75 42 ILE B CA 1
ATOM 2198 C C . ILE B 1 42 ? 1.253 4.898 -3.793 1 96.75 42 ILE B C 1
ATOM 2200 O O . ILE B 1 42 ? 0.854 6.02 -4.109 1 96.75 42 ILE B O 1
ATOM 2204 N N . THR B 1 43 ? 0.803 4.215 -2.814 1 95.44 43 THR B N 1
ATOM 2205 C CA . THR B 1 43 ? -0.279 4.734 -1.985 1 95.44 43 THR B CA 1
ATOM 2206 C C . THR B 1 43 ? 0.137 6.039 -1.311 1 95.44 43 THR B C 1
ATOM 2208 O O . THR B 1 43 ? -0.602 7.023 -1.347 1 95.44 43 THR B O 1
ATOM 2211 N N . LEU B 1 44 ? 1.312 6.062 -0.761 1 94.19 44 LEU B N 1
ATOM 2212 C CA . LEU B 1 44 ? 1.793 7.238 -0.046 1 94.19 44 LEU B CA 1
ATOM 2213 C C . LEU B 1 44 ? 2.021 8.398 -1.006 1 94.19 44 LEU B C 1
ATOM 2215 O O . LEU B 1 44 ? 1.758 9.555 -0.663 1 94.19 44 LEU B O 1
ATOM 2219 N N . ILE B 1 45 ? 2.498 8.086 -2.131 1 94.19 45 ILE B N 1
ATOM 2220 C CA . ILE B 1 45 ? 2.752 9.133 -3.115 1 94.19 45 ILE B CA 1
ATOM 2221 C C . ILE B 1 45 ? 1.432 9.781 -3.529 1 94.19 45 ILE B C 1
ATOM 2223 O O . ILE B 1 45 ? 1.343 11.008 -3.645 1 94.19 45 ILE B O 1
ATOM 2227 N N . ILE B 1 46 ? 0.435 8.992 -3.697 1 90.12 46 ILE B N 1
ATOM 2228 C CA . ILE B 1 46 ? -0.857 9.492 -4.156 1 90.12 46 ILE B CA 1
ATOM 2229 C C . ILE B 1 46 ? -1.526 10.297 -3.047 1 90.12 46 ILE B C 1
ATOM 2231 O O . ILE B 1 46 ? -2.111 11.352 -3.303 1 90.12 46 ILE B O 1
ATOM 2235 N N . ILE B 1 47 ? -1.403 9.906 -1.827 1 87.44 47 ILE B N 1
ATOM 2236 C CA . ILE B 1 47 ? -2.209 10.469 -0.751 1 87.44 47 ILE B CA 1
ATOM 2237 C C . ILE B 1 47 ? -1.417 11.562 -0.037 1 87.44 47 ILE B C 1
ATOM 2239 O O . ILE B 1 47 ? -1.966 12.609 0.306 1 87.44 47 ILE B O 1
ATOM 2243 N N . ARG B 1 48 ? -0.107 11.312 0.208 1 86.62 48 ARG B N 1
ATOM 2244 C CA . ARG B 1 48 ? 0.681 12.273 0.967 1 86.62 48 ARG B CA 1
ATOM 2245 C C . ARG B 1 48 ? 1.368 13.273 0.039 1 86.62 48 ARG B C 1
ATOM 2247 O O . ARG B 1 48 ? 1.612 14.422 0.421 1 86.62 48 ARG B O 1
ATOM 2254 N N . ARG B 1 49 ? 1.797 12.82 -1.154 1 89.88 49 ARG B N 1
ATOM 2255 C CA . ARG B 1 49 ? 2.424 13.648 -2.178 1 89.88 49 ARG B CA 1
ATOM 2256 C C . ARG B 1 49 ? 3.66 14.359 -1.63 1 89.88 49 ARG B C 1
ATOM 2258 O O . ARG B 1 49 ? 3.838 15.555 -1.833 1 89.88 49 ARG B O 1
ATOM 2265 N N . ASP B 1 50 ? 4.48 13.68 -0.91 1 91.5 50 ASP B N 1
ATOM 2266 C CA . ASP B 1 50 ? 5.75 14.148 -0.362 1 91.5 50 ASP B CA 1
ATOM 2267 C C . ASP B 1 50 ? 6.898 13.898 -1.336 1 91.5 50 ASP B C 1
ATOM 2269 O O . ASP B 1 50 ? 7.023 12.797 -1.879 1 91.5 50 ASP B O 1
ATOM 2273 N N . LEU B 1 51 ? 7.688 14.836 -1.497 1 91.94 51 LEU B N 1
ATOM 2274 C CA . LEU B 1 51 ? 8.75 14.766 -2.496 1 91.94 51 LEU B CA 1
ATOM 2275 C C . LEU B 1 51 ? 9.805 13.742 -2.092 1 91.94 51 LEU B C 1
ATOM 2277 O O . LEU B 1 51 ? 10.398 13.086 -2.949 1 91.94 51 LEU B O 1
ATOM 2281 N N . HIS B 1 52 ? 10.117 13.672 -0.842 1 92.31 52 HIS B N 1
ATOM 2282 C CA . HIS B 1 52 ? 11.102 12.695 -0.379 1 92.31 52 HIS B CA 1
ATOM 2283 C C . HIS B 1 52 ? 10.641 11.273 -0.653 1 92.31 52 HIS B C 1
ATOM 2285 O O . HIS B 1 52 ? 11.422 10.438 -1.107 1 92.31 52 HIS B O 1
ATOM 2291 N N . THR B 1 53 ? 9.359 10.969 -0.365 1 94.5 53 THR B N 1
ATOM 2292 C CA . THR B 1 53 ? 8.789 9.656 -0.643 1 94.5 53 THR B CA 1
ATOM 2293 C C . THR B 1 53 ? 8.805 9.367 -2.141 1 94.5 53 THR B C 1
ATOM 2295 O O . THR B 1 53 ? 9.18 8.266 -2.561 1 94.5 53 THR B O 1
ATOM 2298 N N . ALA B 1 54 ? 8.453 10.336 -2.916 1 95.88 54 ALA B N 1
ATOM 2299 C CA . ALA B 1 54 ? 8.445 10.172 -4.367 1 95.88 54 ALA B CA 1
ATOM 2300 C C . ALA B 1 54 ? 9.852 9.93 -4.902 1 95.88 54 ALA B C 1
ATOM 2302 O O . ALA B 1 54 ? 10.055 9.086 -5.777 1 95.88 54 ALA B O 1
ATOM 2303 N N . SER B 1 55 ? 10.797 10.688 -4.43 1 96.38 55 SER B N 1
ATOM 2304 C CA . SER B 1 55 ? 12.18 10.516 -4.867 1 96.38 55 SER B CA 1
ATOM 2305 C C . SER B 1 55 ? 12.727 9.156 -4.445 1 96.38 55 SER B C 1
ATOM 2307 O O . SER B 1 55 ? 13.469 8.516 -5.199 1 96.38 55 SER B O 1
ATOM 2309 N N . TYR B 1 56 ? 12.383 8.781 -3.213 1 97.31 56 TYR B N 1
ATOM 2310 C CA . TYR B 1 56 ? 12.758 7.449 -2.736 1 97.31 56 TYR B CA 1
ATOM 2311 C C . TYR B 1 56 ? 12.25 6.371 -3.684 1 97.31 56 TYR B C 1
ATOM 2313 O O . TYR B 1 56 ? 13.016 5.504 -4.117 1 97.31 56 TYR B O 1
ATOM 2321 N N . PHE B 1 57 ? 11.023 6.434 -4.055 1 98.38 57 PHE B N 1
ATOM 2322 C CA . PHE B 1 57 ? 10.414 5.449 -4.938 1 98.38 57 PHE B CA 1
ATOM 2323 C C . PHE B 1 57 ? 11.023 5.523 -6.336 1 98.38 57 PHE B C 1
ATOM 2325 O O . PHE B 1 57 ? 11.172 4.5 -7.004 1 98.38 57 PHE B O 1
ATOM 2332 N N . GLY B 1 58 ? 11.281 6.762 -6.781 1 97.88 58 GLY B N 1
ATOM 2333 C CA . GLY B 1 58 ? 11.992 6.895 -8.047 1 97.88 58 GLY B CA 1
ATOM 2334 C C . GLY B 1 58 ? 13.289 6.113 -8.086 1 97.88 58 GLY B C 1
ATOM 2335 O O . GLY B 1 58 ? 13.633 5.523 -9.109 1 97.88 58 GLY B O 1
ATOM 2336 N N . GLY B 1 59 ? 14.023 6.133 -6.996 1 98.5 59 GLY B N 1
ATOM 2337 C CA . GLY B 1 59 ? 15.242 5.344 -6.883 1 98.5 59 GLY B CA 1
ATOM 2338 C C . GLY B 1 59 ? 14.992 3.852 -6.941 1 98.5 59 GLY B C 1
ATOM 2339 O O . GLY B 1 59 ? 15.773 3.105 -7.531 1 98.5 59 GLY B O 1
ATOM 2340 N N . ILE B 1 60 ? 13.914 3.463 -6.281 1 98.38 60 ILE B N 1
ATOM 2341 C CA . ILE B 1 60 ? 13.539 2.053 -6.293 1 98.38 60 ILE B CA 1
ATOM 2342 C C . ILE B 1 60 ? 13.266 1.6 -7.727 1 98.38 60 ILE B C 1
ATOM 2344 O O . ILE B 1 60 ? 13.711 0.525 -8.141 1 98.38 60 ILE B O 1
ATOM 2348 N N . VAL B 1 61 ? 12.586 2.408 -8.484 1 98 61 VAL B N 1
ATOM 2349 C CA . VAL B 1 61 ? 12.258 2.096 -9.875 1 98 61 VAL B CA 1
ATOM 2350 C C . VAL B 1 61 ? 13.531 2.029 -10.711 1 98 61 VAL B C 1
ATOM 2352 O O . VAL B 1 61 ? 13.719 1.101 -11.5 1 98 61 VAL B O 1
ATOM 2355 N N . LEU B 1 62 ? 14.375 2.988 -10.5 1 97.81 62 LEU B N 1
ATOM 2356 C CA . LEU B 1 62 ? 15.648 2.992 -11.211 1 97.81 62 LEU B CA 1
ATOM 2357 C C . LEU B 1 62 ? 16.469 1.752 -10.867 1 97.81 62 LEU B C 1
ATOM 2359 O O . LEU B 1 62 ? 17.078 1.14 -11.75 1 97.81 62 LEU B O 1
ATOM 2363 N N . ASN B 1 63 ? 16.531 1.449 -9.578 1 98.12 63 ASN B N 1
ATOM 2364 C CA . ASN B 1 63 ? 17.203 0.234 -9.125 1 98.12 63 ASN B CA 1
ATOM 2365 C C . ASN B 1 63 ? 16.641 -1.006 -9.812 1 98.12 63 ASN B C 1
ATOM 2367 O O . ASN B 1 63 ? 17.391 -1.903 -10.195 1 98.12 63 ASN B O 1
ATOM 2371 N N . GLY B 1 64 ? 15.352 -1.084 -9.977 1 96.69 64 GLY B N 1
ATOM 2372 C CA . GLY B 1 64 ? 14.719 -2.178 -10.703 1 96.69 64 GLY B CA 1
ATOM 2373 C C . GLY B 1 64 ? 15.125 -2.244 -12.164 1 96.69 64 GLY B C 1
ATOM 2374 O O . GLY B 1 64 ? 15.383 -3.328 -12.688 1 96.69 64 GLY B O 1
ATOM 2375 N N . ALA B 1 65 ? 15.18 -1.126 -12.797 1 96.31 65 ALA B N 1
ATOM 2376 C CA . ALA B 1 65 ? 15.594 -1.061 -14.195 1 96.31 65 ALA B CA 1
ATOM 2377 C C . ALA B 1 65 ? 17.016 -1.562 -14.367 1 96.31 65 ALA B C 1
ATOM 2379 O O . ALA B 1 65 ? 17.328 -2.279 -15.32 1 96.31 65 ALA B O 1
ATOM 2380 N N . ILE B 1 66 ? 17.828 -1.163 -13.461 1 96.44 66 ILE B N 1
ATOM 2381 C CA . ILE B 1 66 ? 19.203 -1.615 -13.492 1 96.44 66 ILE B CA 1
ATOM 2382 C C . ILE B 1 66 ? 19.266 -3.131 -13.312 1 96.44 66 ILE B C 1
ATOM 2384 O O . ILE B 1 66 ? 20.016 -3.818 -14 1 96.44 66 ILE B O 1
ATOM 2388 N N . SER B 1 67 ? 18.5 -3.662 -12.391 1 95.25 67 SER B N 1
ATOM 2389 C CA . SER B 1 67 ? 18.438 -5.102 -12.164 1 95.25 67 SER B CA 1
ATOM 2390 C C . SER B 1 67 ? 18.016 -5.844 -13.43 1 95.25 67 SER B C 1
ATOM 2392 O O . SER B 1 67 ? 18.625 -6.852 -13.797 1 95.25 67 SER B O 1
ATOM 2394 N N . ILE B 1 68 ? 17.016 -5.344 -14.094 1 92.19 68 ILE B N 1
ATOM 2395 C CA . ILE B 1 68 ? 16.516 -5.965 -15.32 1 92.19 68 ILE B CA 1
ATOM 2396 C C . ILE B 1 68 ? 17.609 -5.938 -16.391 1 92.19 68 ILE B C 1
ATOM 2398 O O . ILE B 1 68 ? 17.828 -6.938 -17.078 1 92.19 68 ILE B O 1
ATOM 2402 N N . ALA B 1 69 ? 18.25 -4.859 -16.531 1 93.62 69 ALA B N 1
ATOM 2403 C CA . ALA B 1 69 ? 19.312 -4.715 -17.516 1 93.62 69 ALA B CA 1
ATOM 2404 C C . ALA B 1 69 ? 20.453 -5.695 -17.234 1 93.62 69 ALA B C 1
ATOM 2406 O O . ALA B 1 69 ? 20.953 -6.352 -18.156 1 93.62 69 ALA B O 1
ATOM 2407 N N . LEU B 1 70 ? 20.875 -5.793 -16 1 92.69 70 LEU B N 1
ATOM 2408 C CA . LEU B 1 70 ? 21.984 -6.672 -15.625 1 92.69 70 LEU B CA 1
ATOM 2409 C C . LEU B 1 70 ? 21.609 -8.133 -15.852 1 92.69 70 LEU B C 1
ATOM 2411 O O . LEU B 1 70 ? 22.453 -8.93 -16.266 1 92.69 70 LEU B O 1
ATOM 2415 N N . LYS B 1 71 ? 20.391 -8.5 -15.57 1 89.62 71 LYS B N 1
ATOM 2416 C CA . LYS B 1 71 ? 19.953 -9.867 -15.797 1 89.62 71 LYS B CA 1
ATOM 2417 C C . LYS B 1 71 ? 20.031 -10.234 -17.281 1 89.62 71 LYS B C 1
ATOM 2419 O O . LYS B 1 71 ? 20.359 -11.375 -17.609 1 89.62 71 LYS B O 1
ATOM 2424 N N . HIS B 1 72 ? 19.75 -9.266 -18.078 1 89.19 72 HIS B N 1
ATOM 2425 C CA . HIS B 1 72 ? 19.781 -9.516 -19.516 1 89.19 72 HIS B CA 1
ATOM 2426 C C . HIS B 1 72 ? 21.219 -9.531 -20.031 1 89.19 72 HIS B C 1
ATOM 2428 O O . HIS B 1 72 ? 21.484 -10.062 -21.109 1 89.19 72 HIS B O 1
ATOM 2434 N N . ILE B 1 73 ? 22.156 -8.984 -19.312 1 88.69 73 ILE B N 1
ATOM 2435 C CA . ILE B 1 73 ? 23.562 -8.953 -19.703 1 88.69 73 ILE B CA 1
ATOM 2436 C C . ILE B 1 73 ? 24.25 -10.219 -19.203 1 88.69 73 ILE B C 1
ATOM 2438 O O . ILE B 1 73 ? 25 -10.859 -19.953 1 88.69 73 ILE B O 1
ATOM 2442 N N . ILE B 1 74 ? 23.969 -10.602 -18 1 86.75 74 ILE B N 1
ATOM 2443 C CA . ILE B 1 74 ? 24.703 -11.695 -17.359 1 86.75 74 ILE B CA 1
ATOM 2444 C C . ILE B 1 74 ? 24.094 -13.031 -17.766 1 86.75 74 ILE B C 1
ATOM 2446 O O . ILE B 1 74 ? 24.812 -14.016 -17.969 1 86.75 74 ILE B O 1
ATOM 2450 N N . LYS B 1 75 ? 22.688 -13.094 -17.859 1 81.5 75 LYS B N 1
ATOM 2451 C CA . LYS B 1 75 ? 21.922 -14.258 -18.312 1 81.5 75 LYS B CA 1
ATOM 2452 C C . LYS B 1 75 ? 22.297 -15.5 -17.516 1 81.5 75 LYS B C 1
ATOM 2454 O O . LYS B 1 75 ? 22.531 -16.562 -18.094 1 81.5 75 LYS B O 1
ATOM 2459 N N . ASP B 1 76 ? 22.453 -15.297 -16.25 1 83.19 76 ASP B N 1
ATOM 2460 C CA . ASP B 1 76 ? 22.781 -16.406 -15.352 1 83.19 76 ASP B CA 1
ATOM 2461 C C . ASP B 1 76 ? 21.562 -17.312 -15.133 1 83.19 76 ASP B C 1
ATOM 2463 O O . ASP B 1 76 ? 20.422 -16.828 -15.125 1 83.19 76 ASP B O 1
ATOM 2467 N N . ARG B 1 77 ? 21.844 -18.547 -14.922 1 78.94 77 ARG B N 1
ATOM 2468 C CA . ARG B 1 77 ? 20.766 -19.531 -14.766 1 78.94 77 ARG B CA 1
ATOM 2469 C C . ARG B 1 77 ? 20.219 -19.516 -13.336 1 78.94 77 ARG B C 1
ATOM 2471 O O . ARG B 1 77 ? 20.953 -19.188 -12.391 1 78.94 77 ARG B O 1
ATOM 2478 N N . ARG B 1 78 ? 18.938 -19.922 -13.203 1 78.06 78 ARG B N 1
ATOM 2479 C CA . ARG B 1 78 ? 18.297 -20.125 -11.906 1 78.06 78 ARG B CA 1
ATOM 2480 C C . ARG B 1 78 ? 18.375 -21.578 -11.469 1 78.06 78 ARG B C 1
ATOM 2482 O O . ARG B 1 78 ? 18.641 -22.469 -12.289 1 78.06 78 ARG B O 1
ATOM 2489 N N . PRO B 1 79 ? 18.344 -21.75 -10.172 1 76.75 79 PRO B N 1
ATOM 2490 C CA . PRO B 1 79 ? 18.266 -23.156 -9.773 1 76.75 79 PRO B CA 1
ATOM 2491 C C . PRO B 1 79 ? 17.094 -23.891 -10.43 1 76.75 79 PRO B C 1
ATOM 2493 O O . PRO B 1 79 ? 16.125 -23.25 -10.844 1 76.75 79 PRO B O 1
ATOM 2496 N N . PRO B 1 80 ? 17.312 -25.109 -10.703 1 65.44 80 PRO B N 1
ATOM 2497 C CA . PRO B 1 80 ? 16.234 -25.844 -11.367 1 65.44 80 PRO B CA 1
ATOM 2498 C C . PRO B 1 80 ? 14.867 -25.594 -10.742 1 65.44 80 PRO B C 1
ATOM 2500 O O . PRO B 1 80 ? 14.758 -25.516 -9.516 1 65.44 80 PRO B O 1
ATOM 2503 N N . PRO B 1 81 ? 14.023 -25.078 -11.562 1 59.5 81 PRO B N 1
ATOM 2504 C CA . PRO B 1 81 ? 12.688 -24.672 -11.125 1 59.5 81 PRO B CA 1
ATOM 2505 C C . PRO B 1 81 ? 11.938 -25.781 -10.398 1 59.5 81 PRO B C 1
ATOM 2507 O O . PRO B 1 81 ? 12.203 -26.969 -10.641 1 59.5 81 PRO B O 1
ATOM 2510 N N . SER B 1 82 ? 11.359 -25.406 -9.305 1 55.69 82 SER B N 1
ATOM 2511 C CA . SER B 1 82 ? 10.289 -26.328 -8.953 1 55.69 82 SER B CA 1
ATOM 2512 C C . SER B 1 82 ? 9.422 -26.672 -10.172 1 55.69 82 SER B C 1
ATOM 2514 O O . SER B 1 82 ? 9.359 -25.891 -11.125 1 55.69 82 SER B O 1
ATOM 2516 N N . PRO B 1 83 ? 9.047 -27.938 -10.305 1 50.53 83 PRO B N 1
ATOM 2517 C CA . PRO B 1 83 ? 8.305 -28.406 -11.477 1 50.53 83 PRO B CA 1
ATOM 2518 C C . PRO B 1 83 ? 7.301 -27.375 -11.992 1 50.53 83 PRO B C 1
ATOM 2520 O O . PRO B 1 83 ? 7.004 -27.344 -13.195 1 50.53 83 PRO B O 1
ATOM 2523 N N . ASN B 1 84 ? 6.801 -26.641 -11.125 1 50.66 84 ASN B N 1
ATOM 2524 C CA . ASN B 1 84 ? 5.719 -25.75 -11.531 1 50.66 84 ASN B CA 1
ATOM 2525 C C . ASN B 1 84 ? 6.227 -24.328 -11.773 1 50.66 84 ASN B C 1
ATOM 2527 O O . ASN B 1 84 ? 5.445 -23.438 -12.109 1 50.66 84 ASN B O 1
ATOM 2531 N N . GLN B 1 85 ? 7.535 -24.188 -11.336 1 53.91 85 GLN B N 1
ATOM 2532 C CA . GLN B 1 85 ? 8.117 -22.875 -11.555 1 53.91 85 GLN B CA 1
ATOM 2533 C C . GLN B 1 85 ? 8.523 -22.688 -13.016 1 53.91 85 GLN B C 1
ATOM 2535 O O . GLN B 1 85 ? 9.641 -23.031 -13.406 1 53.91 85 GLN B O 1
ATOM 2540 N N . ILE B 1 86 ? 7.59 -23.047 -13.898 1 49.97 86 ILE B N 1
ATOM 2541 C CA . ILE B 1 86 ? 7.871 -23 -15.328 1 49.97 86 ILE B CA 1
ATOM 2542 C C . ILE B 1 86 ? 8.828 -21.844 -15.625 1 49.97 86 ILE B C 1
ATOM 2544 O O . ILE B 1 86 ? 8.93 -20.906 -14.844 1 49.97 86 ILE B O 1
ATOM 2548 N N . HIS B 1 87 ? 9.234 -21.688 -17.078 1 49.03 87 HIS B N 1
ATOM 2549 C CA . HIS B 1 87 ? 10.164 -21.062 -18.016 1 49.03 87 HIS B CA 1
ATOM 2550 C C . HIS B 1 87 ? 10.164 -19.547 -17.859 1 49.03 87 HIS B C 1
ATOM 2552 O O . HIS B 1 87 ? 10.477 -18.828 -18.812 1 49.03 87 HIS B O 1
ATOM 2558 N N . ILE B 1 88 ? 9.68 -18.984 -16.828 1 47.81 88 ILE B N 1
ATOM 2559 C CA . ILE B 1 88 ? 9.664 -17.594 -17.219 1 47.81 88 ILE B CA 1
ATOM 2560 C C . ILE B 1 88 ? 11.086 -17.125 -17.516 1 47.81 88 ILE B C 1
ATOM 2562 O O . ILE B 1 88 ? 12 -17.344 -16.703 1 47.81 88 ILE B O 1
ATOM 2566 N N . GLY B 1 89 ? 11.625 -17.375 -18.609 1 52.84 89 GLY B N 1
ATOM 2567 C CA . GLY B 1 89 ? 12.742 -16.719 -19.281 1 52.84 89 GLY B CA 1
ATOM 2568 C C . GLY B 1 89 ? 13.453 -15.711 -18.391 1 52.84 89 GLY B C 1
ATOM 2569 O O . GLY B 1 89 ? 14.055 -14.758 -18.891 1 52.84 89 GLY B O 1
ATOM 2570 N N . ILE B 1 90 ? 13.312 -15.898 -17.031 1 67 90 ILE B N 1
ATOM 2571 C CA . ILE B 1 90 ? 13.844 -14.773 -16.25 1 67 90 ILE B CA 1
ATOM 2572 C C . ILE B 1 90 ? 15.227 -15.125 -15.719 1 67 90 ILE B C 1
ATOM 2574 O O . ILE B 1 90 ? 15.43 -16.219 -15.188 1 67 90 ILE B O 1
ATOM 2578 N N . TYR B 1 91 ? 16.25 -14.453 -16.203 1 78 91 TYR B N 1
ATOM 2579 C CA . TYR B 1 91 ? 17.625 -14.539 -15.719 1 78 91 TYR B CA 1
ATOM 2580 C C . TYR B 1 91 ? 17.688 -14.32 -14.211 1 78 91 TYR B C 1
ATOM 2582 O O . TYR B 1 91 ? 16.844 -13.617 -13.641 1 78 91 TYR B O 1
ATOM 2590 N N . GLY B 1 92 ? 18.672 -15.047 -13.641 1 82.81 92 GLY B N 1
ATOM 2591 C CA . GLY B 1 92 ? 18.672 -15.141 -12.188 1 82.81 92 GLY B CA 1
ATOM 2592 C C . GLY B 1 92 ? 19.547 -14.102 -11.516 1 82.81 92 GLY B C 1
ATOM 2593 O O . GLY B 1 92 ? 19.344 -13.766 -10.352 1 82.81 92 GLY B O 1
ATOM 2594 N N . MET B 1 93 ? 20.594 -13.609 -12.172 1 86.44 93 MET B N 1
ATOM 2595 C CA . MET B 1 93 ? 21.578 -12.742 -11.523 1 86.44 93 MET B CA 1
ATOM 2596 C C . MET B 1 93 ? 21.422 -11.305 -12.008 1 86.44 93 MET B C 1
ATOM 2598 O O . MET B 1 93 ? 21.5 -11.039 -13.211 1 86.44 93 MET B O 1
ATOM 2602 N N . PRO B 1 94 ? 21.328 -10.391 -11.07 1 93.25 94 PRO B N 1
ATOM 2603 C CA . PRO B 1 94 ? 21.188 -10.531 -9.625 1 93.25 94 PRO B CA 1
ATOM 2604 C C . PRO B 1 94 ? 19.75 -10.812 -9.188 1 93.25 94 PRO B C 1
ATOM 2606 O O . PRO B 1 94 ? 18.828 -10.695 -9.992 1 93.25 94 PRO B O 1
ATOM 2609 N N . SER B 1 95 ? 19.641 -11.32 -8 1 93.75 95 SER B N 1
ATOM 2610 C CA . SER B 1 95 ? 18.297 -11.453 -7.441 1 93.75 95 SER B CA 1
ATOM 2611 C C . SER B 1 95 ? 17.609 -10.094 -7.309 1 93.75 95 SER B C 1
ATOM 2613 O O . SER B 1 95 ? 18.078 -9.234 -6.559 1 93.75 95 SER B O 1
ATOM 2615 N N . SER B 1 96 ? 16.531 -9.891 -7.969 1 94.69 96 SER B N 1
ATOM 2616 C CA . SER B 1 96 ? 15.812 -8.617 -7.961 1 94.69 96 SER B CA 1
ATOM 2617 C C . SER B 1 96 ? 15.25 -8.305 -6.578 1 94.69 96 SER B C 1
ATOM 2619 O O . SER B 1 96 ? 15.266 -7.152 -6.141 1 94.69 96 SER B O 1
ATOM 2621 N N . HIS B 1 97 ? 14.742 -9.32 -5.883 1 96.69 97 HIS B N 1
ATOM 2622 C CA . HIS B 1 97 ? 14.188 -9.117 -4.547 1 96.69 97 HIS B CA 1
ATOM 2623 C C . HIS B 1 97 ? 15.266 -8.664 -3.568 1 96.69 97 HIS B C 1
ATOM 2625 O O . HIS B 1 97 ? 15.055 -7.727 -2.797 1 96.69 97 HIS B O 1
ATOM 2631 N N . SER B 1 98 ? 16.359 -9.367 -3.652 1 97.56 98 SER B N 1
ATOM 2632 C CA . SER B 1 98 ? 17.453 -8.992 -2.752 1 97.56 98 SER B CA 1
ATOM 2633 C C . SER B 1 98 ? 17.984 -7.605 -3.08 1 97.56 98 SER B C 1
ATOM 2635 O O . SER B 1 98 ? 18.297 -6.824 -2.178 1 97.56 98 SER B O 1
ATOM 2637 N N . GLN B 1 99 ? 18.141 -7.363 -4.348 1 98.25 99 GLN B N 1
ATOM 2638 C CA . GLN B 1 99 ? 18.594 -6.039 -4.758 1 98.25 99 GLN B CA 1
ATOM 2639 C C . GLN B 1 99 ? 17.609 -4.957 -4.301 1 98.25 99 GLN B C 1
ATOM 2641 O O . GLN B 1 99 ? 18.031 -3.9 -3.822 1 98.25 99 GLN B O 1
ATOM 2646 N N . PHE B 1 100 ? 16.344 -5.207 -4.469 1 98.56 100 PHE B N 1
ATOM 2647 C CA . PHE B 1 100 ? 15.297 -4.289 -4.023 1 98.56 100 PHE B CA 1
ATOM 2648 C C . PHE B 1 100 ? 15.43 -4.008 -2.529 1 98.56 100 PHE B C 1
ATOM 2650 O O . PHE B 1 100 ? 15.453 -2.85 -2.111 1 98.56 100 PHE B O 1
ATOM 2657 N N . MET B 1 101 ? 15.539 -5.051 -1.76 1 98.75 101 MET B N 1
ATOM 2658 C CA . MET B 1 101 ? 15.555 -4.906 -0.307 1 98.75 101 MET B CA 1
ATOM 2659 C C . MET B 1 101 ? 16.844 -4.23 0.152 1 98.75 101 MET B C 1
ATOM 2661 O O . MET B 1 101 ? 16.828 -3.445 1.104 1 98.75 101 MET B O 1
ATOM 2665 N N . GLY B 1 102 ? 17.953 -4.621 -0.476 1 98.69 102 GLY B N 1
ATOM 2666 C CA . GLY B 1 102 ? 19.188 -3.936 -0.161 1 98.69 102 GLY B CA 1
ATOM 2667 C C . GLY B 1 102 ? 19.125 -2.438 -0.4 1 98.69 102 GLY B C 1
ATOM 2668 O O . GLY B 1 102 ? 19.578 -1.65 0.429 1 98.69 102 GLY B O 1
ATOM 2669 N N . PHE B 1 103 ? 18.562 -2.092 -1.536 1 98.88 103 PHE B N 1
ATOM 2670 C CA . PHE B 1 103 ? 18.375 -0.684 -1.874 1 98.88 103 PHE B CA 1
ATOM 2671 C C . PHE B 1 103 ? 17.484 0.006 -0.854 1 98.88 103 PHE B C 1
ATOM 2673 O O . PHE B 1 103 ? 17.844 1.04 -0.294 1 98.88 103 PHE B O 1
ATOM 2680 N N . PHE B 1 104 ? 16.344 -0.626 -0.61 1 98.81 104 PHE B N 1
ATOM 2681 C CA . PHE B 1 104 ? 15.336 -0.063 0.274 1 98.81 104 PHE B CA 1
ATOM 2682 C C . PHE B 1 104 ? 15.891 0.135 1.679 1 98.81 104 PHE B C 1
ATOM 2684 O O . PHE B 1 104 ? 15.719 1.199 2.277 1 98.81 104 PHE B O 1
ATOM 2691 N N . ASN B 1 105 ? 16.484 -0.868 2.148 1 98.38 105 ASN B N 1
ATOM 2692 C CA . ASN B 1 105 ? 17 -0.858 3.51 1 98.38 105 ASN B CA 1
ATOM 2693 C C . ASN B 1 105 ? 18.109 0.186 3.682 1 98.38 105 ASN B C 1
ATOM 2695 O O . ASN B 1 105 ? 18.078 0.966 4.637 1 98.38 105 ASN B O 1
ATOM 2699 N N . THR B 1 106 ? 19.078 0.218 2.82 1 98.38 106 THR B N 1
ATOM 2700 C CA . THR B 1 106 ? 20.188 1.146 2.922 1 98.38 106 THR B CA 1
ATOM 2701 C C . THR B 1 106 ? 19.703 2.59 2.828 1 98.38 106 THR B C 1
ATOM 2703 O O . THR B 1 106 ? 20.109 3.438 3.629 1 98.38 106 THR B O 1
ATOM 2706 N N . TYR B 1 107 ? 18.859 2.844 1.869 1 98.25 107 TYR B N 1
ATOM 2707 C CA . TYR B 1 107 ? 18.297 4.188 1.729 1 98.25 107 TYR B CA 1
ATOM 2708 C C . TYR B 1 107 ? 17.578 4.613 3 1 98.25 107 TYR B C 1
ATOM 2710 O O . TYR B 1 107 ? 17.766 5.727 3.49 1 98.25 107 TYR B O 1
ATOM 2718 N N . LEU B 1 108 ? 16.766 3.775 3.533 1 97.06 108 LEU B N 1
ATOM 2719 C CA . LEU B 1 108 ? 15.977 4.102 4.715 1 97.06 108 LEU B CA 1
ATOM 2720 C C . LEU B 1 108 ? 16.875 4.418 5.902 1 97.06 108 LEU B C 1
ATOM 2722 O O . LEU B 1 108 ? 16.656 5.398 6.617 1 97.06 108 LEU B O 1
ATOM 2726 N N . ILE B 1 109 ? 17.844 3.584 6.09 1 95.94 109 ILE B N 1
ATOM 2727 C CA . ILE B 1 109 ? 18.75 3.764 7.223 1 95.94 109 ILE B CA 1
ATOM 2728 C C . ILE B 1 109 ? 19.484 5.105 7.098 1 95.94 109 ILE B C 1
ATOM 2730 O O . ILE B 1 109 ? 19.562 5.863 8.062 1 95.94 109 ILE B O 1
ATOM 2734 N N . LEU B 1 110 ? 19.984 5.418 5.938 1 95.5 110 LEU B N 1
ATOM 2735 C CA . LEU B 1 110 ? 20.656 6.688 5.719 1 95.5 110 LEU B CA 1
ATOM 2736 C C . LEU B 1 110 ? 19.703 7.859 5.895 1 95.5 110 LEU B C 1
ATOM 2738 O O . LEU B 1 110 ? 20.078 8.898 6.438 1 95.5 110 LEU B O 1
ATOM 2742 N N . PHE B 1 111 ? 18.516 7.66 5.422 1 93.62 111 PHE B N 1
ATOM 2743 C CA . PHE B 1 111 ? 17.484 8.68 5.586 1 93.62 111 PHE B CA 1
ATOM 2744 C C . PHE B 1 111 ? 17.234 8.961 7.059 1 93.62 111 PHE B C 1
ATOM 2746 O O . PHE B 1 111 ? 17.203 10.125 7.477 1 93.62 111 PHE B O 1
ATOM 2753 N N . LEU B 1 112 ? 17.078 7.934 7.84 1 89.25 112 LEU B N 1
ATOM 2754 C CA . LEU B 1 112 ? 16.812 8.07 9.266 1 89.25 112 LEU B CA 1
ATOM 2755 C C . LEU B 1 112 ? 18 8.695 9.992 1 89.25 112 LEU B C 1
ATOM 2757 O O . LEU B 1 112 ? 17.828 9.477 10.922 1 89.25 112 LEU B O 1
ATOM 2761 N N . LEU B 1 113 ? 19.188 8.391 9.594 1 87 113 LEU B N 1
ATOM 2762 C CA . LEU B 1 113 ? 20.406 8.836 10.266 1 87 113 LEU B CA 1
ATOM 2763 C C . LEU B 1 113 ? 20.719 10.289 9.914 1 87 113 LEU B C 1
ATOM 2765 O O . LEU B 1 113 ? 21.125 11.07 10.773 1 87 113 LEU B O 1
ATOM 2769 N N . PHE B 1 114 ? 20.453 10.664 8.672 1 85.75 114 PHE B N 1
ATOM 2770 C CA . PHE B 1 114 ? 20.984 11.953 8.219 1 85.75 114 PHE B CA 1
ATOM 2771 C C . PHE B 1 114 ? 19.859 12.953 8.016 1 85.75 114 PHE B C 1
ATOM 2773 O O . PHE B 1 114 ? 20.078 14.164 8.086 1 85.75 114 PHE B O 1
ATOM 2780 N N . ARG B 1 115 ? 18.719 12.547 7.754 1 79.75 115 ARG B N 1
ATOM 2781 C CA . ARG B 1 115 ? 17.672 13.492 7.375 1 79.75 115 ARG B CA 1
ATOM 2782 C C . ARG B 1 115 ? 16.75 13.797 8.555 1 79.75 115 ARG B C 1
ATOM 2784 O O . ARG B 1 115 ? 16.25 14.914 8.688 1 79.75 115 ARG B O 1
ATOM 2791 N N . LEU B 1 116 ? 16.5 12.812 9.289 1 75 116 LEU B N 1
ATOM 2792 C CA . LEU B 1 116 ? 15.594 13.055 10.406 1 75 116 LEU B CA 1
ATOM 2793 C C . LEU B 1 116 ? 16.344 13.648 11.594 1 75 116 LEU B C 1
ATOM 2795 O O . LEU B 1 116 ? 17.5 13.281 11.852 1 75 116 LEU B O 1
ATOM 2799 N N . TYR B 1 117 ? 15.789 14.586 12.094 1 65.38 117 TYR B N 1
ATOM 2800 C CA . TYR B 1 117 ? 16.344 15.367 13.195 1 65.38 117 TYR B CA 1
ATOM 2801 C C . TYR B 1 117 ? 16.812 14.453 14.328 1 65.38 117 TYR B C 1
ATOM 2803 O O . TYR B 1 117 ? 16.172 13.453 14.625 1 65.38 117 TYR B O 1
ATOM 2811 N N . ARG B 1 118 ? 18 14.734 14.742 1 63.69 118 ARG B N 1
ATOM 2812 C CA . ARG B 1 118 ? 18.547 14.023 15.891 1 63.69 118 ARG B CA 1
ATOM 2813 C C . ARG B 1 118 ? 18.141 14.711 17.188 1 63.69 118 ARG B C 1
ATOM 2815 O O . ARG B 1 118 ? 18.312 15.922 17.344 1 63.69 118 ARG B O 1
ATOM 2822 N N . ASN B 1 119 ? 17.328 13.938 17.844 1 61.62 119 ASN B N 1
ATOM 2823 C CA . ASN B 1 119 ? 16.984 14.461 19.156 1 61.62 119 ASN B CA 1
ATOM 2824 C C . ASN B 1 119 ? 18.141 14.273 20.141 1 61.62 119 ASN B C 1
ATOM 2826 O O . ASN B 1 119 ? 19.016 13.438 19.938 1 61.62 119 ASN B O 1
ATOM 2830 N N . TYR B 1 120 ? 18.234 15.203 21 1 61.03 120 TYR B N 1
ATOM 2831 C CA . TYR B 1 120 ? 19.234 15.141 22.062 1 61.03 120 TYR B CA 1
ATOM 2832 C C . TYR B 1 120 ? 19 13.922 22.953 1 61.03 120 TYR B C 1
ATOM 2834 O O . TYR B 1 120 ? 19.953 13.328 23.469 1 61.03 120 TYR B O 1
ATOM 2842 N N . ASN B 1 121 ? 17.781 13.562 23.031 1 67 121 ASN B N 1
ATOM 2843 C CA . ASN B 1 121 ? 17.438 12.438 23.891 1 67 121 ASN B CA 1
ATOM 2844 C C . ASN B 1 121 ? 17.422 11.125 23.109 1 67 121 ASN B C 1
ATOM 2846 O O . ASN B 1 121 ? 16.75 11.016 22.078 1 67 121 ASN B O 1
ATOM 2850 N N . TRP B 1 122 ? 18.188 10.242 23.562 1 70.75 122 TRP B N 1
ATOM 2851 C CA . TRP B 1 122 ? 18.359 8.953 22.922 1 70.75 122 TRP B CA 1
ATOM 2852 C C . TRP B 1 122 ? 17.031 8.195 22.844 1 70.75 122 TRP B C 1
ATOM 2854 O O . TRP B 1 122 ? 16.781 7.461 21.875 1 70.75 122 TRP B O 1
ATOM 2864 N N . ILE B 1 123 ? 16.234 8.469 23.781 1 67.88 123 ILE B N 1
ATOM 2865 C CA . ILE B 1 123 ? 14.953 7.773 23.812 1 67.88 123 ILE B CA 1
ATOM 2866 C C . ILE B 1 123 ? 14.094 8.203 22.641 1 67.88 123 ILE B C 1
ATOM 2868 O O . ILE B 1 123 ? 13.398 7.383 22.031 1 67.88 123 ILE B O 1
ATOM 2872 N N . ASP B 1 124 ? 14.273 9.469 22.281 1 71.25 124 ASP B N 1
ATOM 2873 C CA . ASP B 1 124 ? 13.477 10 21.172 1 71.25 124 ASP B CA 1
ATOM 2874 C C . ASP B 1 124 ? 13.961 9.469 19.828 1 71.25 124 ASP B C 1
ATOM 2876 O O . ASP B 1 124 ? 13.195 9.406 18.875 1 71.25 124 ASP B O 1
ATOM 2880 N N . ASP B 1 125 ? 15.203 8.969 19.953 1 79.31 125 ASP B N 1
ATOM 2881 C CA . ASP B 1 125 ? 15.773 8.477 18.703 1 79.31 125 ASP B CA 1
ATOM 2882 C C . ASP B 1 125 ? 15.742 6.949 18.641 1 79.31 125 ASP B C 1
ATOM 2884 O O . ASP B 1 125 ? 16.125 6.348 17.641 1 79.31 125 ASP B O 1
ATOM 2888 N N . SER B 1 126 ? 15.227 6.289 19.719 1 85.38 126 SER B N 1
ATOM 2889 C CA . SER B 1 126 ? 15.242 4.832 19.797 1 85.38 126 SER B CA 1
ATOM 2890 C C . SER B 1 126 ? 14.367 4.203 18.719 1 85.38 126 SER B C 1
ATOM 2892 O O . SER B 1 126 ? 14.656 3.102 18.25 1 85.38 126 SER B O 1
ATOM 2894 N N . TRP B 1 127 ? 13.297 4.984 18.344 1 83.94 127 TRP B N 1
ATOM 2895 C CA . TRP B 1 127 ? 12.406 4.43 17.328 1 83.94 127 TRP B CA 1
ATOM 2896 C C . TRP B 1 127 ? 13.133 4.277 16 1 83.94 127 TRP B C 1
ATOM 2898 O O . TRP B 1 127 ? 12.836 3.367 15.227 1 83.94 127 TRP B O 1
ATOM 2908 N N . LYS B 1 128 ? 14.102 5.066 15.695 1 88 128 LYS B N 1
ATOM 2909 C CA . LYS B 1 128 ? 14.898 4.957 14.477 1 88 128 LYS B CA 1
ATOM 2910 C C . LYS B 1 128 ? 15.688 3.652 14.453 1 88 128 LYS B C 1
ATOM 2912 O O . LYS B 1 128 ? 15.797 3.002 13.414 1 88 128 LYS B O 1
ATOM 2917 N N . ILE B 1 129 ? 16.219 3.34 15.609 1 90 129 ILE B N 1
ATOM 2918 C CA . ILE B 1 129 ? 17 2.117 15.734 1 90 129 ILE B CA 1
ATOM 2919 C C . ILE B 1 129 ? 16.094 0.9 15.562 1 90 129 ILE B C 1
ATOM 2921 O O . ILE B 1 129 ? 16.453 -0.056 14.875 1 90 129 ILE B O 1
ATOM 2925 N N . VAL B 1 130 ? 14.953 0.99 16.172 1 92.5 130 VAL B N 1
ATOM 2926 C CA . VAL B 1 130 ? 14.008 -0.117 16.094 1 92.5 130 VAL B CA 1
ATOM 2927 C C . VAL B 1 130 ? 13.57 -0.331 14.648 1 92.5 130 VAL B C 1
ATOM 2929 O O . VAL B 1 130 ? 13.578 -1.46 14.148 1 92.5 130 VAL B O 1
ATOM 2932 N N . VAL B 1 131 ? 13.219 0.747 13.969 1 92.5 131 VAL B N 1
ATOM 2933 C CA . VAL B 1 131 ? 12.781 0.664 12.578 1 92.5 131 VAL B CA 1
ATOM 2934 C C . VAL B 1 131 ? 13.922 0.123 11.711 1 92.5 131 VAL B C 1
ATOM 2936 O O . VAL B 1 131 ? 13.695 -0.728 10.844 1 92.5 131 VAL B O 1
ATOM 2939 N N . SER B 1 132 ? 15.133 0.603 11.945 1 94.06 132 SER B N 1
ATOM 2940 C CA . SER B 1 132 ? 16.297 0.146 11.188 1 94.06 132 SER B CA 1
ATOM 2941 C C . SER B 1 132 ? 16.531 -1.347 11.391 1 94.06 132 SER B C 1
ATOM 2943 O O . SER B 1 132 ? 16.75 -2.082 10.422 1 94.06 132 SER B O 1
ATOM 2945 N N . CYS B 1 133 ? 16.406 -1.797 12.586 1 96.25 133 CYS B N 1
ATOM 2946 C CA . CYS B 1 133 ? 16.609 -3.209 12.891 1 96.25 133 CYS B CA 1
ATOM 2947 C C . CYS B 1 133 ? 15.531 -4.066 12.25 1 96.25 133 CYS B C 1
ATOM 2949 O O . CYS B 1 133 ? 15.828 -5.121 11.68 1 96.25 133 CYS B O 1
ATOM 2951 N N . LEU B 1 134 ? 14.359 -3.57 12.383 1 96.56 134 LEU B N 1
ATOM 2952 C CA . LEU B 1 134 ? 13.242 -4.312 11.812 1 96.56 134 LEU B CA 1
ATOM 2953 C C . LEU B 1 134 ? 13.398 -4.465 10.305 1 96.56 134 LEU B C 1
ATOM 2955 O O . LEU B 1 134 ? 13.188 -5.551 9.758 1 96.56 134 LEU B O 1
ATOM 2959 N N . THR B 1 135 ? 13.742 -3.426 9.625 1 96.81 135 THR B N 1
ATOM 2960 C CA . THR B 1 135 ? 13.898 -3.496 8.18 1 96.81 135 THR B CA 1
ATOM 2961 C C . THR B 1 135 ? 15.07 -4.395 7.801 1 96.81 135 THR B C 1
ATOM 2963 O O . THR B 1 135 ? 15.031 -5.078 6.777 1 96.81 135 THR B O 1
ATOM 2966 N N . CYS B 1 136 ? 16.125 -4.406 8.578 1 98 136 CYS B N 1
ATOM 2967 C CA . CYS B 1 136 ? 17.25 -5.309 8.344 1 98 136 CYS B CA 1
ATOM 2968 C C . CYS B 1 136 ? 16.812 -6.762 8.469 1 98 136 CYS B C 1
ATOM 2970 O O . CYS B 1 136 ? 17.156 -7.594 7.625 1 98 136 CYS B O 1
ATOM 2972 N N . ILE B 1 137 ? 16.047 -6.996 9.461 1 98.5 137 ILE B N 1
ATOM 2973 C CA . ILE B 1 137 ? 15.562 -8.352 9.688 1 98.5 137 ILE B CA 1
ATOM 2974 C C . ILE B 1 137 ? 14.695 -8.797 8.516 1 98.5 137 ILE B C 1
ATOM 2976 O O . ILE B 1 137 ? 14.859 -9.898 7.992 1 98.5 137 ILE B O 1
ATOM 2980 N N . VAL B 1 138 ? 13.805 -7.934 8.109 1 98.38 138 VAL B N 1
ATOM 2981 C CA . VAL B 1 138 ? 12.914 -8.25 6.996 1 98.38 138 VAL B CA 1
ATOM 2982 C C . VAL B 1 138 ? 13.734 -8.469 5.727 1 98.38 138 VAL B C 1
ATOM 2984 O O . VAL B 1 138 ? 13.445 -9.383 4.945 1 98.38 138 VAL B O 1
ATOM 2987 N N . THR B 1 139 ? 14.727 -7.625 5.551 1 98.56 139 THR B N 1
ATOM 2988 C CA . THR B 1 139 ? 15.602 -7.77 4.391 1 98.56 139 THR B CA 1
ATOM 2989 C C . THR B 1 139 ? 16.266 -9.141 4.387 1 98.56 139 THR B C 1
ATOM 2991 O O . THR B 1 139 ? 16.281 -9.836 3.367 1 98.56 139 THR B O 1
ATOM 2994 N N . VAL B 1 140 ? 16.781 -9.57 5.465 1 98.56 140 VAL B N 1
ATOM 2995 C CA . VAL B 1 140 ? 17.453 -10.859 5.586 1 98.56 140 VAL B CA 1
ATOM 2996 C C . VAL B 1 140 ? 16.453 -11.984 5.324 1 98.56 140 VAL B C 1
ATOM 2998 O O . VAL B 1 140 ? 16.781 -12.953 4.625 1 98.56 140 VAL B O 1
ATOM 3001 N N . LEU B 1 141 ? 15.281 -11.875 5.848 1 98.56 141 LEU B N 1
ATOM 3002 C CA . LEU B 1 141 ? 14.266 -12.906 5.676 1 98.56 141 LEU B CA 1
ATOM 3003 C C . LEU B 1 141 ? 13.852 -13.023 4.215 1 98.56 141 LEU B C 1
ATOM 3005 O O . LEU B 1 141 ? 13.602 -14.125 3.717 1 98.56 141 LEU B O 1
ATOM 3009 N N . VAL B 1 142 ? 13.734 -11.906 3.541 1 98.44 142 VAL B N 1
ATOM 3010 C CA . VAL B 1 142 ? 13.422 -11.93 2.115 1 98.44 142 VAL B CA 1
ATOM 3011 C C . VAL B 1 142 ? 14.539 -12.633 1.354 1 98.44 142 VAL B C 1
ATOM 3013 O O . VAL B 1 142 ? 14.281 -13.469 0.48 1 98.44 142 VAL B O 1
ATOM 3016 N N . CYS B 1 143 ? 15.773 -12.312 1.689 1 98.12 143 CYS B N 1
ATOM 3017 C CA . CYS B 1 143 ? 16.922 -12.953 1.048 1 98.12 143 CYS B CA 1
ATOM 3018 C C . CYS B 1 143 ? 16.906 -14.461 1.282 1 98.12 143 CYS B C 1
ATOM 3020 O O . CYS B 1 143 ? 17.078 -15.242 0.344 1 98.12 143 CYS B O 1
ATOM 3022 N N . ILE B 1 144 ? 16.656 -14.844 2.486 1 97.88 144 ILE B N 1
ATOM 3023 C CA . ILE B 1 144 ? 16.609 -16.25 2.838 1 97.88 144 ILE B CA 1
ATOM 3024 C C . ILE B 1 144 ? 15.469 -16.938 2.078 1 97.88 144 ILE B C 1
ATOM 3026 O O . ILE B 1 144 ? 15.594 -18.078 1.643 1 97.88 144 ILE B O 1
ATOM 3030 N N . SER B 1 145 ? 14.383 -16.2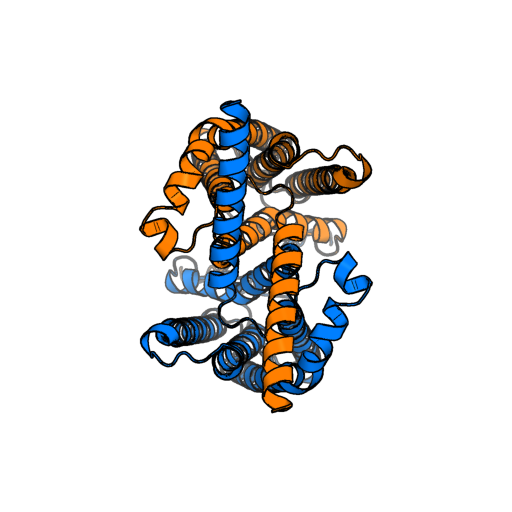66 1.915 1 96.62 145 SER B N 1
ATOM 3031 C CA . SER B 1 145 ? 13.227 -16.828 1.244 1 96.62 145 SER B CA 1
ATOM 3032 C C . SER B 1 145 ? 13.547 -17.203 -0.199 1 96.62 145 SER B C 1
ATOM 3034 O O . SER B 1 145 ? 13.094 -18.234 -0.692 1 96.62 145 SER B O 1
ATOM 3036 N N . ARG B 1 146 ? 14.359 -16.422 -0.846 1 94.38 146 ARG B N 1
ATOM 3037 C CA . ARG B 1 146 ? 14.688 -16.656 -2.25 1 94.38 146 ARG B CA 1
ATOM 3038 C C . ARG B 1 146 ? 15.508 -17.922 -2.412 1 94.38 146 ARG B C 1
ATOM 3040 O O . ARG B 1 146 ? 15.367 -18.641 -3.408 1 94.38 146 ARG B O 1
ATOM 3047 N N . VAL B 1 147 ? 16.328 -18.188 -1.45 1 94.38 147 VAL B N 1
ATOM 3048 C CA . VAL B 1 147 ? 17.188 -19.375 -1.5 1 94.38 147 VAL B CA 1
ATOM 3049 C C . VAL B 1 147 ? 16.406 -20.594 -1.015 1 94.38 147 VAL B C 1
ATOM 3051 O O . VAL B 1 147 ? 16.406 -21.641 -1.674 1 94.38 147 VAL B O 1
ATOM 3054 N N . TYR B 1 148 ? 15.742 -20.438 0.114 1 94.12 148 TYR B N 1
ATOM 3055 C CA . TYR B 1 148 ? 15 -21.531 0.727 1 94.12 148 TYR B CA 1
ATOM 3056 C C . TYR B 1 148 ? 13.938 -22.078 -0.222 1 94.12 148 TYR B C 1
ATOM 3058 O O . TYR B 1 148 ? 13.727 -23.281 -0.299 1 94.12 148 TYR B O 1
ATOM 3066 N N . LEU B 1 149 ? 13.336 -21.234 -0.945 1 91.81 149 LEU B N 1
ATOM 3067 C CA . LEU B 1 149 ? 12.25 -21.641 -1.826 1 91.81 149 LEU B CA 1
ATOM 3068 C C . LEU B 1 149 ? 12.773 -22.016 -3.205 1 91.81 149 LEU B C 1
ATOM 3070 O O . LEU B 1 149 ? 12 -22.344 -4.105 1 91.81 149 LEU B O 1
ATOM 3074 N N . GLY B 1 150 ? 14.086 -21.891 -3.426 1 88.31 150 GLY B N 1
ATOM 3075 C CA . GLY B 1 150 ? 14.734 -22.453 -4.605 1 88.31 150 GLY B CA 1
ATOM 3076 C C . GLY B 1 150 ? 14.68 -21.531 -5.805 1 88.31 150 GLY B C 1
ATOM 3077 O O . GLY B 1 150 ? 14.797 -21.969 -6.945 1 88.31 150 GLY B O 1
ATOM 3078 N N . TYR B 1 151 ? 14.531 -20.297 -5.559 1 88.12 151 TYR B N 1
ATOM 3079 C CA . TYR B 1 151 ? 14.406 -19.359 -6.68 1 88.12 151 TYR B CA 1
ATOM 3080 C C . TYR B 1 151 ? 15.773 -18.844 -7.109 1 88.12 151 TYR B C 1
ATOM 3082 O O . TYR B 1 151 ? 15.969 -18.484 -8.273 1 88.12 151 TYR B O 1
ATOM 3090 N N . HIS B 1 152 ? 16.656 -18.75 -6.172 1 92 152 HIS B N 1
ATOM 3091 C CA . HIS B 1 152 ? 17.969 -18.219 -6.473 1 92 152 HIS B CA 1
ATOM 3092 C C . HIS B 1 1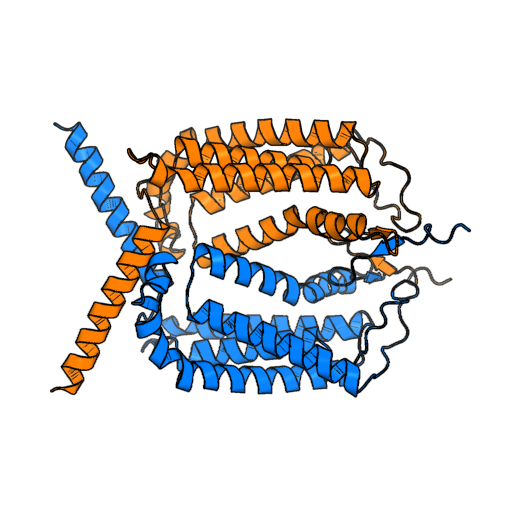52 ? 19.062 -18.953 -5.703 1 92 152 HIS B C 1
ATOM 3094 O O . HIS B 1 152 ? 18.797 -19.547 -4.656 1 92 152 HIS B O 1
ATOM 3100 N N . PHE B 1 153 ? 20.219 -18.875 -6.262 1 93.62 153 PHE B N 1
ATOM 3101 C CA . PHE B 1 153 ? 21.406 -19.312 -5.535 1 93.62 153 PHE B CA 1
ATOM 3102 C C . PHE B 1 153 ? 21.859 -18.234 -4.543 1 93.62 153 PHE B C 1
ATOM 3104 O O . PHE B 1 153 ? 21.516 -17.062 -4.703 1 93.62 153 PHE B O 1
ATOM 3111 N N . VAL B 1 154 ? 22.594 -18.688 -3.559 1 95.62 154 VAL B N 1
ATOM 3112 C CA . VAL B 1 154 ? 23.078 -17.781 -2.518 1 95.62 154 VAL B CA 1
ATOM 3113 C C . VAL B 1 154 ? 23.922 -16.672 -3.141 1 95.62 154 VAL B C 1
ATOM 3115 O O . VAL B 1 154 ? 23.812 -15.508 -2.756 1 95.62 154 VAL B O 1
ATOM 3118 N N . SER B 1 155 ? 24.688 -17 -4.121 1 94.81 155 SER B N 1
ATOM 3119 C CA . SER B 1 155 ? 25.578 -16.031 -4.758 1 94.81 155 SER B CA 1
ATOM 3120 C C . SER B 1 155 ? 24.781 -14.93 -5.453 1 94.81 155 SER B C 1
ATOM 3122 O O . SER B 1 155 ? 25.156 -13.758 -5.402 1 94.81 155 SER B O 1
ATOM 3124 N N . GLN B 1 156 ? 23.719 -15.289 -6.059 1 95 156 GLN B N 1
ATOM 3125 C CA . GLN B 1 156 ? 22.875 -14.32 -6.758 1 95 156 GLN B CA 1
ATOM 3126 C C . GLN B 1 156 ? 22.203 -13.375 -5.773 1 95 156 GLN B C 1
ATOM 3128 O O . GLN B 1 156 ? 22.047 -12.188 -6.059 1 95 156 GLN B O 1
ATOM 3133 N N . VAL B 1 157 ? 21.828 -13.93 -4.648 1 96.88 157 VAL B N 1
ATOM 3134 C CA . VAL B 1 157 ? 21.188 -13.148 -3.602 1 96.88 157 VAL B CA 1
ATOM 3135 C C . VAL B 1 157 ? 22.172 -12.172 -2.982 1 96.88 157 VAL B C 1
ATOM 3137 O O . VAL B 1 157 ? 21.875 -10.992 -2.805 1 96.88 157 VAL B O 1
ATOM 3140 N N . LEU B 1 158 ? 23.344 -12.664 -2.703 1 97.38 158 LEU B N 1
ATOM 3141 C CA . LEU B 1 158 ? 24.375 -11.812 -2.113 1 97.38 158 LEU B CA 1
ATOM 3142 C C . LEU B 1 158 ? 24.781 -10.703 -3.076 1 97.38 158 LEU B C 1
ATOM 3144 O O . LEU B 1 158 ? 24.953 -9.547 -2.67 1 97.38 158 LEU B O 1
ATOM 3148 N N . CYS B 1 159 ? 24.938 -11.055 -4.293 1 96.62 159 CYS B N 1
ATOM 3149 C CA . CYS B 1 159 ? 25.266 -10.055 -5.305 1 96.62 159 CYS B CA 1
ATOM 3150 C C . CYS B 1 159 ? 24.156 -9 -5.395 1 96.62 159 CYS B C 1
ATOM 3152 O O . CYS B 1 159 ? 24.438 -7.805 -5.438 1 96.62 159 CYS B O 1
ATOM 3154 N N . GLY B 1 160 ? 22.938 -9.398 -5.398 1 97.69 160 GLY B N 1
ATOM 3155 C CA . GLY B 1 160 ? 21.812 -8.477 -5.438 1 97.69 160 GLY B CA 1
ATOM 3156 C C . GLY B 1 160 ? 21.766 -7.551 -4.238 1 97.69 160 GLY B C 1
ATOM 3157 O O . GLY B 1 160 ? 21.609 -6.336 -4.391 1 97.69 160 GLY B O 1
ATOM 3158 N N . ALA B 1 161 ? 21.906 -8.148 -3.102 1 98.19 161 ALA B N 1
ATOM 3159 C CA . ALA B 1 161 ? 21.859 -7.363 -1.873 1 98.19 161 ALA B CA 1
ATOM 3160 C C . ALA B 1 161 ? 22.953 -6.309 -1.854 1 98.19 161 ALA B C 1
ATOM 3162 O O . ALA B 1 161 ? 22.703 -5.148 -1.514 1 98.19 161 ALA B O 1
ATOM 3163 N N . LEU B 1 162 ? 24.125 -6.727 -2.234 1 98.19 162 LEU B N 1
ATOM 3164 C CA . LEU B 1 162 ? 25.266 -5.812 -2.23 1 98.19 162 LEU B CA 1
ATOM 3165 C C . LEU B 1 162 ? 25.078 -4.703 -3.258 1 98.19 162 LEU B C 1
ATOM 3167 O O . LEU B 1 162 ? 25.297 -3.527 -2.955 1 98.19 162 LEU B O 1
ATOM 3171 N N . LEU B 1 163 ? 24.703 -5.09 -4.41 1 98 163 LEU B N 1
ATOM 3172 C CA . LEU B 1 163 ? 24.422 -4.09 -5.434 1 98 163 LEU B CA 1
ATOM 3173 C C . LEU B 1 163 ? 23.328 -3.127 -4.973 1 98 163 LEU B C 1
ATOM 3175 O O . LEU B 1 163 ? 23.438 -1.914 -5.168 1 98 163 LEU B O 1
ATOM 3179 N N . GLY B 1 164 ? 22.266 -3.623 -4.395 1 98.69 164 GLY B N 1
ATOM 3180 C CA . GLY B 1 164 ? 21.203 -2.785 -3.84 1 98.69 164 GLY B CA 1
ATOM 3181 C C . GLY B 1 164 ? 21.719 -1.802 -2.801 1 98.69 164 GLY B C 1
ATOM 3182 O O . GLY B 1 164 ? 21.328 -0.633 -2.805 1 98.69 164 GLY B O 1
ATOM 3183 N N . MET B 1 165 ? 22.562 -2.279 -1.968 1 98.69 165 MET B N 1
ATOM 3184 C CA . MET B 1 165 ? 23.109 -1.419 -0.925 1 98.69 165 MET B CA 1
ATOM 3185 C C . MET B 1 165 ? 23.906 -0.268 -1.533 1 98.69 165 MET B C 1
ATOM 3187 O O . MET B 1 165 ? 23.766 0.882 -1.116 1 98.69 165 MET B O 1
ATOM 3191 N N . ILE B 1 166 ? 24.688 -0.569 -2.512 1 98.69 166 ILE B N 1
ATOM 3192 C CA . ILE B 1 166 ? 25.516 0.433 -3.166 1 98.69 166 ILE B CA 1
ATOM 3193 C C . ILE B 1 166 ? 24.641 1.439 -3.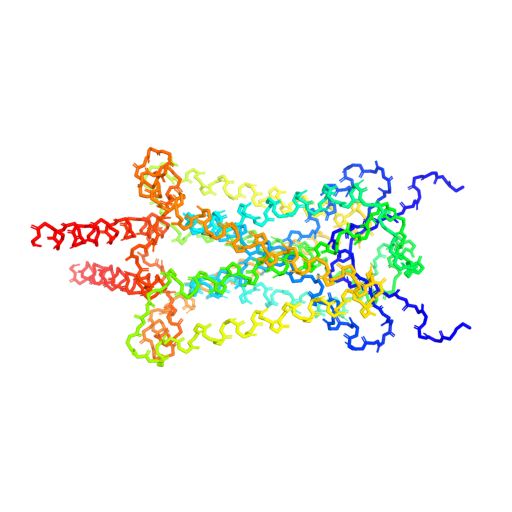9 1 98.69 166 ILE B C 1
ATOM 3195 O O . ILE B 1 166 ? 24.812 2.652 -3.758 1 98.69 166 ILE B O 1
ATOM 3199 N N . LEU B 1 167 ? 23.688 0.933 -4.621 1 98.69 167 LEU B N 1
ATOM 3200 C CA . LEU B 1 167 ? 22.797 1.801 -5.379 1 98.69 167 LEU B CA 1
ATOM 3201 C C . LEU B 1 167 ? 21.922 2.623 -4.445 1 98.69 167 LEU B C 1
ATOM 3203 O O . LEU B 1 167 ? 21.609 3.783 -4.73 1 98.69 167 LEU B O 1
ATOM 3207 N N . GLY B 1 168 ? 21.438 1.99 -3.344 1 98.69 168 GLY B N 1
ATOM 3208 C CA . GLY B 1 168 ? 20.672 2.723 -2.354 1 98.69 168 GLY B CA 1
ATOM 3209 C C . GLY B 1 168 ? 21.438 3.879 -1.736 1 98.69 168 GLY B C 1
ATOM 3210 O O . GLY B 1 168 ? 20.891 4.98 -1.592 1 98.69 168 GLY B O 1
ATOM 3211 N N . ALA B 1 169 ? 22.672 3.625 -1.386 1 98.38 169 ALA B N 1
ATOM 3212 C CA . ALA B 1 169 ? 23.516 4.672 -0.819 1 98.38 169 ALA B CA 1
ATOM 3213 C C . ALA B 1 169 ? 23.766 5.781 -1.836 1 98.38 169 ALA B C 1
ATOM 3215 O O . ALA B 1 169 ? 23.672 6.969 -1.51 1 98.38 169 ALA B O 1
ATOM 3216 N N . ALA B 1 170 ? 24.078 5.387 -3.041 1 98.56 170 ALA B N 1
ATOM 3217 C CA . ALA B 1 170 ? 24.344 6.359 -4.098 1 98.56 170 ALA B CA 1
ATOM 3218 C C . ALA B 1 170 ? 23.109 7.223 -4.371 1 98.56 170 ALA B C 1
ATOM 3220 O O . ALA B 1 170 ? 23.219 8.438 -4.543 1 98.56 170 ALA B O 1
ATOM 3221 N N . TRP B 1 171 ? 21.969 6.586 -4.41 1 98.5 171 TRP B N 1
ATOM 3222 C CA . TRP B 1 171 ? 20.75 7.332 -4.684 1 98.5 171 TRP B CA 1
ATOM 3223 C C . TRP B 1 171 ? 20.406 8.266 -3.525 1 98.5 171 TRP B C 1
ATOM 3225 O O . TRP B 1 171 ? 19.969 9.398 -3.742 1 98.5 171 TRP B O 1
ATOM 3235 N N . PHE B 1 172 ? 20.578 7.801 -2.336 1 97.88 172 PHE B N 1
ATOM 3236 C CA . PHE B 1 172 ? 20.359 8.68 -1.193 1 97.88 172 PHE B CA 1
ATOM 3237 C C . PHE B 1 172 ? 21.234 9.922 -1.284 1 97.88 172 PHE B C 1
ATOM 3239 O O . PHE B 1 172 ? 20.766 11.039 -1.053 1 97.88 172 PHE B O 1
ATOM 3246 N N . CYS B 1 173 ? 22.484 9.734 -1.629 1 97 173 CYS B N 1
ATOM 3247 C CA . CYS B 1 173 ? 23.406 10.859 -1.772 1 97 173 CYS B CA 1
ATOM 3248 C C . CYS B 1 173 ? 22.922 11.805 -2.871 1 97 173 CYS B C 1
ATOM 3250 O O . CYS B 1 173 ? 23 13.031 -2.715 1 97 173 CYS B O 1
ATOM 3252 N N . THR B 1 174 ? 22.516 11.227 -3.949 1 97.44 174 THR B N 1
ATOM 3253 C CA . THR B 1 174 ? 22 12.023 -5.059 1 97.44 174 THR B CA 1
ATOM 3254 C C . THR B 1 174 ? 20.797 12.859 -4.613 1 97.44 174 THR B C 1
ATOM 3256 O O . THR B 1 174 ? 20.734 14.062 -4.891 1 97.44 174 THR B O 1
ATOM 3259 N N . VAL B 1 175 ? 19.875 12.281 -3.869 1 96.19 175 VAL B N 1
ATOM 3260 C CA . VAL B 1 175 ? 18.688 12.984 -3.408 1 96.19 175 VAL B CA 1
ATOM 3261 C C . VAL B 1 175 ? 19.078 14.031 -2.367 1 96.19 175 VAL B C 1
ATOM 3263 O O . VAL B 1 175 ? 18.672 15.195 -2.463 1 96.19 175 VAL B O 1
ATOM 3266 N N . HIS B 1 176 ? 19.891 13.633 -1.438 1 93 176 HIS B N 1
ATOM 3267 C CA . HIS B 1 176 ? 20.266 14.484 -0.316 1 93 176 HIS B CA 1
ATOM 3268 C C . HIS B 1 176 ? 21.094 15.68 -0.783 1 93 176 HIS B C 1
ATOM 3270 O O . HIS B 1 176 ? 20.891 16.797 -0.312 1 93 176 HIS B O 1
ATOM 3276 N N . LEU B 1 177 ? 21.938 15.523 -1.729 1 93.88 177 LEU B N 1
ATOM 3277 C CA . LEU B 1 177 ? 22.906 16.562 -2.1 1 93.88 177 LEU B CA 1
ATOM 3278 C C . LEU B 1 177 ? 22.406 17.344 -3.318 1 93.88 177 LEU B C 1
ATOM 3280 O O . LEU B 1 177 ? 22.672 18.531 -3.441 1 93.88 177 LEU B O 1
ATOM 3284 N N . ILE B 1 178 ? 21.703 16.688 -4.188 1 94.75 178 ILE B N 1
ATOM 3285 C CA . ILE B 1 178 ? 21.406 17.312 -5.473 1 94.75 178 ILE B CA 1
ATOM 3286 C C . ILE B 1 178 ? 19.922 17.672 -5.535 1 94.75 178 ILE B C 1
ATOM 3288 O O . ILE B 1 178 ? 19.562 18.812 -5.836 1 94.75 178 ILE B O 1
ATOM 3292 N N . LEU B 1 179 ? 19.047 16.781 -5.199 1 93.62 179 LEU B N 1
ATOM 3293 C CA . LEU B 1 179 ? 17.625 16.984 -5.418 1 93.62 179 LEU B CA 1
ATOM 3294 C C . LEU B 1 179 ? 17.016 17.812 -4.297 1 93.62 179 LEU B C 1
ATOM 3296 O O . LEU B 1 179 ? 16.156 18.672 -4.543 1 93.62 179 LEU B O 1
ATOM 3300 N N . THR B 1 180 ? 17.375 17.547 -3.098 1 90.56 180 THR B N 1
ATOM 3301 C CA . THR B 1 180 ? 16.766 18.156 -1.914 1 90.56 180 THR B CA 1
ATOM 3302 C C . THR B 1 180 ? 16.797 19.672 -2 1 90.56 180 THR B C 1
ATOM 3304 O O . THR B 1 180 ? 15.812 20.344 -1.688 1 90.56 180 THR B O 1
ATOM 3307 N N . PRO B 1 181 ? 17.875 20.312 -2.502 1 89.69 181 PRO B N 1
ATOM 3308 C CA . PRO B 1 181 ? 17.906 21.781 -2.617 1 89.69 181 PRO B CA 1
ATOM 3309 C C . PRO B 1 181 ? 16.844 22.312 -3.584 1 89.69 181 PRO B C 1
ATOM 3311 O O . PRO B 1 181 ? 16.484 23.484 -3.514 1 89.69 181 PRO B O 1
ATOM 3314 N N . PHE B 1 182 ? 16.328 21.453 -4.414 1 91.56 182 PHE B N 1
ATOM 3315 C CA . PHE B 1 182 ? 15.344 21.891 -5.398 1 91.56 182 PHE B CA 1
ATOM 3316 C C . PHE B 1 182 ? 13.93 21.625 -4.902 1 91.56 182 PHE B C 1
ATOM 3318 O O . PHE B 1 182 ? 12.953 22.031 -5.531 1 91.56 182 PHE B O 1
ATOM 3325 N N . PHE B 1 183 ? 13.742 20.984 -3.793 1 90 183 PHE B N 1
ATOM 3326 C CA . PHE B 1 183 ? 12.422 20.578 -3.322 1 90 183 PHE B CA 1
ATOM 3327 C C . PHE B 1 183 ? 11.57 21.797 -2.984 1 90 183 PHE B C 1
ATOM 3329 O O . PHE B 1 183 ? 10.391 21.844 -3.326 1 90 183 PHE B O 1
ATOM 3336 N N . PRO B 1 184 ? 12.18 22.766 -2.305 1 85.88 184 PRO B N 1
ATOM 3337 C CA . PRO B 1 184 ? 11.359 23.953 -2.012 1 85.88 184 PRO B CA 1
ATOM 3338 C C . PRO B 1 184 ? 10.875 24.656 -3.273 1 85.88 184 PRO B C 1
ATOM 3340 O O . PRO B 1 184 ? 9.742 25.141 -3.316 1 85.88 184 PRO B O 1
ATOM 3343 N N . VAL B 1 185 ? 11.711 24.688 -4.289 1 87.25 185 VAL B N 1
ATOM 3344 C CA . VAL B 1 185 ? 11.359 25.328 -5.547 1 87.25 185 VAL B CA 1
ATOM 3345 C C . VAL B 1 185 ? 10.25 24.531 -6.238 1 87.25 185 VAL B C 1
ATOM 3347 O O . VAL B 1 185 ? 9.305 25.109 -6.781 1 87.25 185 VAL B O 1
ATOM 3350 N N . ILE B 1 186 ? 10.305 23.297 -6.172 1 88.38 186 ILE B N 1
ATOM 3351 C CA . ILE B 1 186 ? 9.312 22.422 -6.789 1 88.38 186 ILE B CA 1
ATOM 3352 C C . ILE B 1 186 ? 7.98 22.547 -6.055 1 88.38 186 ILE B C 1
ATOM 3354 O O . ILE B 1 186 ? 6.926 22.688 -6.684 1 88.38 186 ILE B O 1
ATOM 3358 N N . ALA B 1 187 ? 8.031 22.516 -4.801 1 85.12 187 ALA B N 1
ATOM 3359 C CA . ALA B 1 187 ? 6.828 22.609 -3.979 1 85.12 187 ALA B CA 1
ATOM 3360 C C . ALA B 1 187 ? 6.137 23.953 -4.18 1 85.12 187 ALA B C 1
ATOM 3362 O O . ALA B 1 187 ? 4.91 24.047 -4.078 1 85.12 187 ALA B O 1
ATOM 3363 N N . ALA B 1 188 ? 6.906 24.984 -4.508 1 82.56 188 ALA B N 1
ATOM 3364 C CA . ALA B 1 188 ? 6.371 26.344 -4.645 1 82.56 188 ALA B CA 1
ATOM 3365 C C . ALA B 1 188 ? 5.941 26.609 -6.082 1 82.56 188 ALA B C 1
ATOM 3367 O O . ALA B 1 188 ? 5.258 27.609 -6.352 1 82.56 188 ALA B O 1
ATOM 3368 N N . SER B 1 189 ? 6.289 25.781 -6.984 1 86.12 189 SER B N 1
ATOM 3369 C CA . SER B 1 189 ? 5.957 25.969 -8.391 1 86.12 189 SER B CA 1
ATOM 3370 C C . SER B 1 189 ? 4.465 25.797 -8.641 1 86.12 189 SER B C 1
ATOM 3372 O O . SER B 1 189 ? 3.74 25.312 -7.766 1 86.12 189 SER B O 1
ATOM 3374 N N . LEU B 1 190 ? 4.016 26.172 -9.781 1 84.62 190 LEU B N 1
ATOM 3375 C CA . LEU B 1 190 ? 2.609 26.078 -10.156 1 84.62 190 LEU B CA 1
ATOM 3376 C C . LEU B 1 190 ? 2.156 24.609 -10.188 1 84.62 190 LEU B C 1
ATOM 3378 O O . LEU B 1 190 ? 1.073 24.297 -9.695 1 84.62 190 LEU B O 1
ATOM 3382 N N . ILE B 1 191 ? 2.986 23.859 -10.656 1 83.56 191 ILE B N 1
ATOM 3383 C CA . ILE B 1 191 ? 2.666 22.438 -10.75 1 83.56 191 ILE B CA 1
ATOM 3384 C C . ILE B 1 191 ? 2.645 21.812 -9.359 1 83.56 191 ILE B C 1
ATOM 3386 O O . ILE B 1 191 ? 1.788 20.984 -9.055 1 83.56 191 ILE B O 1
ATOM 3390 N N . GLY B 1 192 ? 3.541 22.234 -8.57 1 83.12 192 GLY B N 1
ATOM 3391 C CA . GLY B 1 192 ? 3.582 21.734 -7.199 1 83.12 192 GLY B CA 1
ATOM 3392 C C . GLY B 1 192 ? 2.34 22.078 -6.402 1 83.12 192 GLY B C 1
ATOM 3393 O O . GLY B 1 192 ? 1.835 21.25 -5.641 1 83.12 192 GLY B O 1
ATOM 3394 N N . GLU B 1 193 ? 1.885 23.266 -6.641 1 79.94 193 GLU B N 1
ATOM 3395 C CA . GLU B 1 193 ? 0.666 23.703 -5.961 1 79.94 193 GLU B CA 1
ATOM 3396 C C . GLU B 1 193 ? -0.555 22.953 -6.496 1 79.94 193 GLU B C 1
ATOM 3398 O O . GLU B 1 193 ? -1.417 22.531 -5.723 1 79.94 193 GLU B O 1
ATOM 3403 N N . PHE B 1 194 ? -0.468 22.844 -7.766 1 76.56 194 PHE B N 1
ATOM 3404 C CA . PHE B 1 194 ? -1.589 22.141 -8.391 1 76.56 194 PHE B CA 1
ATOM 3405 C C . PHE B 1 194 ? -1.672 20.703 -7.895 1 76.56 194 PHE B C 1
ATOM 3407 O O . PHE B 1 194 ? -2.764 20.203 -7.637 1 76.56 194 PHE B O 1
ATOM 3414 N N . LEU B 1 195 ? -0.553 20.125 -7.652 1 81.19 195 LEU B N 1
ATOM 3415 C CA . LEU B 1 195 ? -0.5 18.734 -7.219 1 81.19 195 LEU B CA 1
ATOM 3416 C C . LEU B 1 195 ? -0.411 18.641 -5.699 1 81.19 195 LEU B C 1
ATOM 3418 O O . LEU B 1 195 ? -0.458 17.547 -5.137 1 81.19 195 LEU B O 1
ATOM 3422 N N . MET B 1 196 ? -0.334 19.734 -5.078 1 84.06 196 MET B N 1
ATOM 3423 C CA . MET B 1 196 ? -0.245 19.828 -3.623 1 84.06 196 MET B CA 1
ATOM 3424 C C . MET B 1 196 ? 0.931 19.016 -3.096 1 84.06 196 MET B C 1
ATOM 3426 O O . MET B 1 196 ? 0.78 18.25 -2.146 1 84.06 196 MET B O 1
ATOM 3430 N N . VAL B 1 197 ? 2.051 19.141 -3.758 1 85.81 197 VAL B N 1
ATOM 3431 C CA . VAL B 1 197 ? 3.252 18.406 -3.355 1 85.81 197 VAL B CA 1
ATOM 3432 C C . VAL B 1 197 ? 3.881 19.094 -2.139 1 85.81 197 VAL B C 1
ATOM 3434 O O . VAL B 1 197 ? 3.947 20.328 -2.072 1 85.81 197 VAL B O 1
ATOM 3437 N N . ARG B 1 198 ? 4.402 18.25 -1.206 1 86.75 198 ARG B N 1
ATOM 3438 C CA . ARG B 1 198 ? 4.934 18.766 0.049 1 86.75 198 ARG B CA 1
ATOM 3439 C C . ARG B 1 198 ? 6.426 18.484 0.177 1 86.75 198 ARG B C 1
ATOM 3441 O O . ARG B 1 198 ? 6.906 17.453 -0.285 1 86.75 198 ARG B O 1
ATOM 3448 N N . ASP B 1 199 ? 7.066 19.422 0.7 1 84.06 199 ASP B N 1
ATOM 3449 C CA . ASP B 1 199 ? 8.469 19.281 1.082 1 84.06 199 ASP B CA 1
ATOM 3450 C C . ASP B 1 199 ? 8.625 19.281 2.602 1 84.06 199 ASP B C 1
ATOM 3452 O O . ASP B 1 199 ? 8.469 20.312 3.248 1 84.06 199 ASP B O 1
ATOM 3456 N N . SER B 1 200 ? 8.992 18.203 3.188 1 77.62 200 SER B N 1
ATOM 3457 C CA . SER B 1 200 ? 9.086 18.062 4.637 1 77.62 200 SER B CA 1
ATOM 3458 C C . SER B 1 200 ? 10.531 18.141 5.109 1 77.62 200 SER B C 1
ATOM 3460 O O . SER B 1 200 ? 10.844 17.719 6.23 1 77.62 200 SER B O 1
ATOM 3462 N N . THR B 1 201 ? 11.336 18.625 4.34 1 78.44 201 THR B N 1
ATOM 3463 C CA . THR B 1 201 ? 12.766 18.625 4.625 1 78.44 201 THR B CA 1
ATOM 3464 C C . THR B 1 201 ? 13.055 19.312 5.953 1 78.44 201 THR B C 1
ATOM 3466 O O . THR B 1 201 ? 13.844 18.812 6.758 1 78.44 201 THR B O 1
ATOM 3469 N N . LEU B 1 202 ? 12.445 20.406 6.211 1 71.94 202 LEU B N 1
ATOM 3470 C CA . LEU B 1 202 ? 12.789 21.219 7.379 1 71.94 202 LEU B CA 1
ATOM 3471 C C . LEU B 1 202 ? 11.883 20.875 8.555 1 71.94 202 LEU B C 1
ATOM 3473 O O . LEU B 1 202 ? 11.992 21.484 9.625 1 71.94 202 LEU B O 1
ATOM 3477 N N . ILE B 1 203 ? 11.078 19.891 8.414 1 72.12 203 ILE B N 1
ATOM 3478 C CA . ILE B 1 203 ? 10.156 19.5 9.477 1 72.12 203 ILE B CA 1
ATOM 3479 C C . ILE B 1 203 ? 10.695 18.266 10.203 1 72.12 203 ILE B C 1
ATOM 3481 O O . ILE B 1 203 ? 10.727 17.172 9.648 1 72.12 203 ILE B O 1
ATOM 3485 N N . PRO B 1 204 ? 11.109 18.438 11.328 1 69.56 204 PRO B N 1
ATOM 3486 C CA . PRO B 1 204 ? 11.812 17.359 12.023 1 69.56 204 PRO B CA 1
ATOM 3487 C C . PRO B 1 204 ? 10.922 16.141 12.273 1 69.56 204 PRO B C 1
ATOM 3489 O O . PRO B 1 204 ? 11.344 15.008 12.031 1 69.56 204 PRO B O 1
ATOM 3492 N N . HIS B 1 205 ? 9.719 16.25 12.938 1 70.19 205 HIS B N 1
ATOM 3493 C CA . HIS B 1 205 ? 8.781 15.164 13.211 1 70.19 205 HIS B CA 1
ATOM 3494 C C . HIS B 1 205 ? 7.457 15.391 12.484 1 70.19 205 HIS B C 1
ATOM 3496 O O . HIS B 1 205 ? 6.516 15.945 13.055 1 70.19 205 HIS B O 1
ATOM 3502 N N . VAL B 1 206 ? 7.539 14.859 11.305 1 73.06 206 VAL B N 1
ATOM 3503 C CA . VAL B 1 206 ? 6.418 15.148 10.422 1 73.06 206 VAL B CA 1
ATOM 3504 C C . VAL B 1 206 ? 5.129 14.594 11.016 1 73.06 206 VAL B C 1
ATOM 3506 O O . VAL B 1 206 ? 4.094 15.266 11.016 1 73.06 206 VAL B O 1
ATOM 3509 N N . MET B 1 207 ? 5.215 13.367 11.555 1 71.69 207 MET B N 1
ATOM 3510 C CA . MET B 1 207 ? 4.008 12.75 12.094 1 71.69 207 MET B CA 1
ATOM 3511 C C . MET B 1 207 ? 3.484 13.531 13.297 1 71.69 207 MET B C 1
ATOM 3513 O O . MET B 1 207 ? 2.275 13.727 13.438 1 71.69 207 MET B O 1
ATOM 3517 N N . TRP B 1 208 ? 4.371 13.898 14.117 1 70.62 208 TRP B N 1
ATOM 3518 C CA . TRP B 1 208 ? 3.979 14.703 15.266 1 70.62 208 TRP B CA 1
ATOM 3519 C C . TRP B 1 208 ? 3.408 16.047 14.828 1 70.62 208 TRP B C 1
ATOM 3521 O O . TRP B 1 208 ? 2.393 16.5 15.359 1 70.62 208 TRP B O 1
ATOM 3531 N N . PHE B 1 209 ? 4.031 16.672 13.891 1 71.81 209 PHE B N 1
ATOM 3532 C CA . PHE B 1 209 ? 3.574 17.953 13.352 1 71.81 209 PHE B CA 1
ATOM 3533 C C . PHE B 1 209 ? 2.164 17.828 12.781 1 71.81 209 PHE B C 1
ATOM 3535 O O . PHE B 1 209 ? 1.301 18.656 13.062 1 71.81 209 PHE B O 1
ATOM 3542 N N . GLU B 1 210 ? 1.976 16.812 12.016 1 73.75 210 GLU B N 1
ATOM 3543 C CA . GLU B 1 210 ? 0.667 16.609 11.406 1 73.75 210 GLU B CA 1
ATOM 3544 C C . GLU B 1 210 ? -0.395 16.312 12.461 1 73.75 210 GLU B C 1
ATOM 3546 O O . GLU B 1 210 ? -1.525 16.797 12.359 1 73.75 210 GLU B O 1
ATOM 3551 N N . TYR B 1 211 ? -0.031 15.492 13.414 1 73.56 211 TYR B N 1
ATOM 3552 C CA . TYR B 1 211 ? -0.937 15.172 14.516 1 73.56 211 TYR B CA 1
ATOM 3553 C C . TYR B 1 211 ? -1.348 16.438 15.266 1 73.56 211 TYR B C 1
ATOM 3555 O O . TYR B 1 211 ? -2.537 16.688 15.469 1 73.56 211 TYR B O 1
ATOM 3563 N N . LYS B 1 212 ? -0.372 17.312 15.641 1 74.69 212 LYS B N 1
ATOM 3564 C CA . LYS B 1 212 ? -0.643 18.531 16.391 1 74.69 212 LYS B CA 1
ATOM 3565 C C . LYS B 1 212 ? -1.473 19.5 15.57 1 74.69 212 LYS B C 1
ATOM 3567 O O . LYS B 1 212 ? -2.387 20.141 16.094 1 74.69 212 LYS B O 1
ATOM 3572 N N . SER B 1 213 ? -1.139 19.594 14.289 1 76.25 213 SER B N 1
ATOM 3573 C CA . SER B 1 213 ? -1.859 20.516 13.406 1 76.25 213 SER B CA 1
ATOM 3574 C C . SER B 1 213 ? -3.314 20.078 13.242 1 76.25 213 SER B C 1
ATOM 3576 O O . SER B 1 213 ? -4.219 20.922 13.266 1 76.25 213 SER B O 1
ATOM 3578 N N . SER B 1 214 ? -3.496 18.828 13.086 1 76.19 214 SER B N 1
ATOM 3579 C CA . SER B 1 214 ? -4.848 18.312 12.914 1 76.19 214 SER B CA 1
ATOM 3580 C C . SER B 1 214 ? -5.672 18.469 14.18 1 76.19 214 SER B C 1
ATOM 3582 O O . SER B 1 214 ? -6.848 18.844 14.125 1 76.19 214 SER B O 1
ATOM 3584 N N . ARG B 1 215 ? -5.082 18.172 15.266 1 76.31 215 ARG B N 1
ATOM 3585 C CA . ARG B 1 215 ? -5.766 18.312 16.547 1 76.31 215 ARG B CA 1
ATOM 3586 C C . ARG B 1 215 ? -6.164 19.766 16.812 1 76.31 215 ARG B C 1
ATOM 3588 O O . ARG B 1 215 ? -7.273 20.031 17.266 1 76.31 215 ARG B O 1
ATOM 3595 N N . SER B 1 216 ? -5.242 20.641 16.547 1 77.94 216 SER B N 1
ATOM 3596 C CA . SER B 1 216 ? -5.516 22.062 16.734 1 77.94 216 SER B CA 1
ATOM 3597 C C . SER B 1 216 ? -6.652 22.531 15.844 1 77.94 216 SER B C 1
ATOM 3599 O O . SER B 1 216 ? -7.539 23.266 16.281 1 77.94 216 SER B O 1
ATOM 3601 N N . GLU B 1 217 ? -6.621 22.109 14.617 1 79.5 217 GLU B N 1
ATOM 3602 C CA . GLU B 1 217 ? -7.668 22.5 13.672 1 79.5 217 GLU B CA 1
ATOM 3603 C C . GLU B 1 217 ? -9.016 21.922 14.078 1 79.5 217 GLU B C 1
ATOM 3605 O O . GLU B 1 217 ? -10.039 22.594 14 1 79.5 217 GLU B O 1
ATOM 3610 N N . ALA B 1 218 ? -9.039 20.719 14.539 1 75 218 ALA B N 1
ATOM 3611 C CA . ALA B 1 218 ? -10.273 20.062 14.977 1 75 218 ALA B CA 1
ATOM 3612 C C . ALA B 1 218 ? -10.867 20.781 16.188 1 75 218 ALA B C 1
ATOM 3614 O O . ALA B 1 218 ? -12.086 20.969 16.266 1 75 218 ALA B O 1
ATOM 3615 N N . ARG B 1 219 ? -10.031 21.094 17.078 1 76.88 219 ARG B N 1
ATOM 3616 C CA . ARG B 1 219 ? -10.477 21.812 18.266 1 76.88 219 ARG B CA 1
ATOM 3617 C C . ARG B 1 219 ? -11.047 23.172 17.906 1 76.88 219 ARG B C 1
ATOM 3619 O O . ARG B 1 219 ? -12.062 23.594 18.453 1 76.88 219 ARG B O 1
ATOM 3626 N N . ASN B 1 220 ? -10.344 23.859 16.984 1 79.81 220 ASN B N 1
ATOM 3627 C CA . ASN B 1 220 ? -10.797 25.172 16.531 1 79.81 220 ASN B CA 1
ATOM 3628 C C . ASN B 1 220 ? -12.164 25.094 15.859 1 79.81 220 ASN B C 1
ATOM 3630 O O . ASN B 1 220 ? -13.023 25.938 16.094 1 79.81 220 ASN B O 1
ATOM 3634 N N . ARG B 1 221 ? -12.367 24.125 15.125 1 78.12 221 ARG B N 1
ATOM 3635 C CA . ARG B 1 221 ? -13.633 23.969 14.406 1 78.12 221 ARG B CA 1
ATOM 3636 C C . ARG B 1 221 ? -14.742 23.516 15.344 1 78.12 221 ARG B C 1
ATOM 3638 O O . ARG B 1 221 ? -15.906 23.891 15.172 1 78.12 221 ARG B O 1
ATOM 3645 N N . GLN B 1 222 ? -14.391 22.625 16.25 1 74.94 222 GLN B N 1
ATOM 3646 C CA . GLN B 1 222 ? -15.352 22.203 17.266 1 74.94 222 GLN B CA 1
ATOM 3647 C C . GLN B 1 222 ? -15.867 23.391 18.062 1 74.94 222 GLN B C 1
ATOM 3649 O O . GLN B 1 222 ? -17.062 23.469 18.359 1 74.94 222 GLN B O 1
ATOM 3654 N N . ARG B 1 223 ? -14.961 24.281 18.375 1 77.88 223 ARG B N 1
ATOM 3655 C CA . ARG B 1 223 ? -15.328 25.484 19.094 1 77.88 223 ARG B CA 1
ATOM 3656 C C . ARG B 1 223 ? -16.25 26.375 18.266 1 77.88 223 ARG B C 1
ATOM 3658 O O . ARG B 1 223 ? -17.188 26.969 18.781 1 77.88 223 ARG B O 1
ATOM 3665 N N . LYS B 1 224 ? -16.016 26.438 17.016 1 80.06 224 LYS B N 1
ATOM 3666 C CA . LYS B 1 224 ? -16.828 27.25 16.109 1 80.06 224 LYS B CA 1
ATOM 3667 C C . LYS B 1 224 ? -18.219 26.656 15.953 1 80.06 224 LYS B C 1
ATOM 3669 O O . LYS B 1 224 ? -19.219 27.391 15.898 1 80.06 224 LYS B O 1
ATOM 3674 N N . VAL B 1 225 ? -18.328 25.359 15.938 1 73.81 225 VAL B N 1
ATOM 3675 C CA . VAL B 1 225 ? -19.609 24.688 15.789 1 73.81 225 VAL B CA 1
ATOM 3676 C C . VAL B 1 225 ? -20.422 24.812 17.078 1 73.81 225 VAL B C 1
ATOM 3678 O O . VAL B 1 225 ? -21.625 25.094 17.031 1 73.81 225 VAL B O 1
ATOM 3681 N N . THR B 1 226 ? -19.766 24.609 18.219 1 72.5 226 THR B N 1
ATOM 3682 C CA . THR B 1 226 ? -20.438 24.75 19.5 1 72.5 226 THR B CA 1
ATOM 3683 C C . THR B 1 226 ? -20.812 26.203 19.766 1 72.5 226 THR B C 1
ATOM 3685 O O . THR B 1 226 ? -21.859 26.469 20.359 1 72.5 226 THR B O 1
ATOM 3688 N N . GLY B 1 227 ? -19.906 27.062 19.359 1 69.56 227 GLY B N 1
ATOM 3689 C CA . GLY B 1 227 ? -20.219 28.484 19.5 1 69.56 227 GLY B CA 1
ATOM 3690 C C . GLY B 1 227 ? -21.422 28.922 18.688 1 69.56 227 GLY B C 1
ATOM 3691 O O . GLY B 1 227 ? -22.203 29.75 19.141 1 69.56 227 GLY B O 1
ATOM 3692 N N . ARG B 1 228 ? -21.609 28.516 17.609 1 70.38 228 ARG B N 1
ATOM 3693 C CA . ARG B 1 228 ? -22.75 28.859 16.75 1 70.38 228 ARG B CA 1
ATOM 3694 C C . ARG B 1 228 ? -24.047 28.281 17.328 1 70.38 228 ARG B C 1
ATOM 3696 O O . ARG B 1 228 ? -25.109 28.875 17.188 1 70.38 228 ARG B O 1
ATOM 3703 N N . LYS B 1 229 ? -24.016 27.156 17.969 1 67.5 229 LYS B N 1
ATOM 3704 C CA . LYS B 1 229 ? -25.203 26.531 18.547 1 67.5 229 LYS B CA 1
ATOM 3705 C C . LYS B 1 229 ? -25.672 27.297 19.781 1 67.5 229 LYS B C 1
ATOM 3707 O O . LYS B 1 229 ? -26.859 27.297 20.109 1 67.5 229 LYS B O 1
ATOM 3712 N N . SER B 1 230 ? -24.766 27.766 20.422 1 61.38 230 SER B N 1
ATOM 3713 C CA . SER B 1 230 ? -25.109 28.516 21.625 1 61.38 230 SER B CA 1
ATOM 3714 C C . SER B 1 230 ? -25.688 29.891 21.297 1 61.38 230 SER B C 1
ATOM 3716 O O . SER B 1 230 ? -26.219 30.578 22.156 1 61.38 230 SER B O 1
ATOM 3718 N N . GLN B 1 231 ? -25.609 30.281 20.062 1 51.38 231 GLN B N 1
ATOM 3719 C CA . GLN B 1 231 ? -26.25 31.547 19.719 1 51.38 231 GLN B CA 1
ATOM 3720 C C . GLN B 1 231 ? -27.625 31.312 19.078 1 51.38 231 GLN B C 1
ATOM 3722 O O . GLN B 1 231 ? -27.812 30.312 18.359 1 51.38 231 GLN B O 1
#